Protein AF-A0A0S7YBV5-F1 (afdb_monomer_lite)

Secondary structure (DSSP, 8-state):
----------------------PPPPPHHHHHHHHHHHHHHHHHHHHHH--HHHHHHHHHHHHHHHTT--S-HHHHHHHHHHHHHHHTTSGGGHHHHHHHHHHHHHH-GGGHHHHHHHHHHHHHHHHHH--HHHHHHHHHHHHHHHHHHHHHHHHTT-HHHHHHHHHHHHHHHHHTT-TTHHHHHHHHHHHHHHHHHHHHHHHHHHHHHH-TT-HHHHHHHHHIIIIIS--HHHHHTT-TT---HHHHHHHHHHHT-TTSS-HHHHHHHHHHHHHHHHHS-GGGHHHHHHHHHHHHHHHHHH--S-SHHHHHHHHHHHHHHHHHHHHHHHHHTTS--------TTPEEESGGG--HHHHEEES-EEEETTEEEE-S--TTEEEE-SEEEESSEEEEEEEEEEE-SS-EEEEEEETTEEEEEEEEHHHHTEEEES-BTTB-TTSSTT-BS-----TT-EEEEEEEEEEETTEEEEEEEETTEEEEEEEEEGGG--PPTT---SSTT--EEEESS-EEEEEEEEEEESSSEEEESSPPP-

Foldseek 3Di:
DDDDDDDDDDDDDDDDDDPDDPDDADDLVVLVVVCCVVCVVLVVVCVVVVDLVSLLVQLQVLLVVLVVDDPHLSNLQVSLVSSLVSQLVDPVSLVSNLSSLVSNCVSPVVCVLVSLVSNLVSLVVQLVPDDDPSNLVSLVSNLVSLQVNLVVCVVVVVLQVSQVSLVVNLVSCLVVVHPCNVVSLVVQLLSVLVVLLVVLLVVLVVVCVVPVLPQVSLVSNLCSCCQSVVALLVSVVSCVNHDPPCNVPQSVVPNVPLPDDDLVNLLVNLVVLVVVLVVAALSRNLSSLVSSLSSLVVNCVPDPDPDPSNVVSVVSNVVSVVVNVVSVVVVVVPPDDRDDDDDAFDKDFQQLQFDCVPFWPDADWDQGSLTIKRAAQAALGKGWRQKFDAFKKKKKWKKAFQDDQAWKWKWAFAHQAIWIWTARHPRQCWTAIQQQQYHGGCGDPLTFPRRGDDHSYIKMKMWTWHDDPQKIWIWIDIRNRTRGTDIDGPVRHHDDPSNDGPDGRTMMIGDHRTIMGTNTIIMHHNDDDIDRNDPRDD

Sequence (538 aa):
MRRKARLVGVLSAILLGLAMPLRAAGTDDEAAEAFNALYAGDLKRVKATREAEDDIELATRLLAAARKVTGQPALVAVLCEQAADLAGAAAAGIPTAIGAMELLAATVPEKAAACAERVVAIRQMQFDGSQGDERAQAADALIGALLAAADAKVESGALLEAAVLLVRARNAARAVSSPREAELDARARTLTQQIAADLRIKELKALLEKDPQNAGAREGLVRVYLVDLDDPAEAAKHLEGVKDPALLKYVPAAAKGVEAPPELACLELGEWYHDLAAKAPFAARPAMYARAKAYLKRFLKLHRPKDLNRSRATLALEKIEQTAAKLAAATDAISPSRPATSGKGAWIDLLALVDPAKDKVEGTWQRLPGGLAVVQKLRRSRITIPVAPEGSYELQLRFVRTEGGDAISTVLPVGSTKVVLFLSTYAGKAHGLSDIRRAHAISNETTVEPGTIENGQDHSLEVRVELEDDQARIRVGLDARSIIDWKGEQSALAPIAGWDVPQAGCLSVGANGAIMTWQIMRLRMLSGEARLLRPAAR

Structure (mmCIF, N/CA/C/O backbone):
data_AF-A0A0S7YBV5-F1
#
_entry.id   AF-A0A0S7YBV5-F1
#
loop_
_atom_site.group_PDB
_atom_site.id
_atom_site.type_symbol
_atom_site.label_atom_id
_atom_site.label_alt_id
_atom_site.label_comp_id
_atom_site.label_asym_id
_atom_site.label_entity_id
_atom_site.label_seq_id
_atom_site.pdbx_PDB_ins_code
_atom_site.Cartn_x
_atom_site.Cartn_y
_atom_site.Cartn_z
_atom_site.occupancy
_atom_site.B_iso_or_equiv
_atom_site.auth_seq_id
_atom_site.auth_comp_id
_atom_site.auth_asym_id
_atom_site.auth_atom_id
_atom_site.pdbx_PDB_model_num
ATOM 1 N N . MET A 1 1 ? -53.748 -24.852 72.360 1.00 32.88 1 MET A N 1
ATOM 2 C CA . MET A 1 1 ? -52.534 -25.675 72.577 1.00 32.88 1 MET A CA 1
ATOM 3 C C . MET A 1 1 ? -51.951 -26.051 71.216 1.00 32.88 1 MET A C 1
ATOM 5 O O . MET A 1 1 ? -52.736 -26.468 70.387 1.00 32.88 1 MET A O 1
ATOM 9 N N . ARG A 1 2 ? -50.634 -25.822 71.011 1.00 33.28 2 ARG A N 1
ATOM 10 C CA . ARG A 1 2 ? -49.639 -26.502 70.121 1.00 33.28 2 ARG A CA 1
ATOM 11 C C . ARG A 1 2 ? -50.168 -27.173 68.823 1.00 33.28 2 ARG A C 1
ATOM 13 O O . ARG A 1 2 ? -51.052 -27.999 68.909 1.00 33.28 2 ARG A O 1
ATOM 20 N N . ARG A 1 3 ? -49.596 -27.042 67.617 1.00 30.80 3 ARG A N 1
ATOM 21 C CA . ARG A 1 3 ? -48.220 -26.765 67.153 1.00 30.80 3 ARG A CA 1
ATOM 22 C C . ARG A 1 3 ? -48.242 -26.586 65.613 1.00 30.80 3 ARG A C 1
ATOM 24 O O . ARG A 1 3 ? -49.147 -27.064 64.946 1.00 30.80 3 ARG A O 1
ATOM 31 N N . LYS A 1 4 ? -47.197 -25.935 65.091 1.00 37.00 4 LYS A N 1
ATOM 32 C CA . LYS A 1 4 ? -46.830 -25.729 63.674 1.00 37.00 4 LYS A CA 1
ATOM 33 C C . LYS A 1 4 ? -46.607 -27.038 62.889 1.00 37.00 4 LYS A C 1
ATOM 35 O O . LYS A 1 4 ? -46.038 -27.961 63.463 1.00 37.00 4 LYS A O 1
ATOM 40 N N . ALA A 1 5 ? -46.831 -27.009 61.568 1.00 34.06 5 ALA A N 1
ATOM 41 C CA . ALA A 1 5 ? -45.965 -27.651 60.563 1.00 34.06 5 ALA A CA 1
ATOM 42 C C . ALA A 1 5 ? -46.177 -27.034 59.161 1.00 34.06 5 ALA A C 1
ATOM 44 O O . ALA A 1 5 ? -47.307 -26.850 58.722 1.00 34.06 5 ALA A O 1
ATOM 45 N N . ARG A 1 6 ? -45.067 -26.695 58.488 1.00 35.94 6 ARG A N 1
ATOM 46 C CA . ARG A 1 6 ? -44.961 -26.321 57.065 1.00 35.94 6 ARG A CA 1
ATOM 47 C C . ARG A 1 6 ? -44.763 -27.592 56.226 1.00 35.94 6 ARG A C 1
ATOM 49 O O . ARG A 1 6 ? -44.013 -28.452 56.672 1.00 35.94 6 ARG A O 1
ATOM 56 N N . LEU A 1 7 ? -45.306 -27.628 55.008 1.00 28.77 7 LEU A N 1
ATOM 57 C CA . LEU A 1 7 ? -44.813 -28.381 53.835 1.00 28.77 7 LEU A CA 1
ATOM 58 C C . LEU A 1 7 ? -45.522 -27.763 52.606 1.00 28.77 7 LEU A C 1
ATOM 60 O O . LEU A 1 7 ? -46.745 -27.742 52.568 1.00 28.77 7 LEU A O 1
ATOM 64 N N . VAL A 1 8 ? -44.869 -26.938 51.780 1.00 30.92 8 VAL A N 1
ATOM 65 C CA . VAL A 1 8 ? -44.173 -27.306 50.526 1.00 30.92 8 VAL A CA 1
ATOM 66 C C . VAL A 1 8 ? -44.946 -28.353 49.716 1.00 30.92 8 VAL A C 1
ATOM 68 O O . VAL A 1 8 ? -44.908 -29.536 50.033 1.00 30.92 8 VAL A O 1
ATOM 71 N N . GLY A 1 9 ? -45.623 -27.890 48.661 1.00 27.23 9 GLY A N 1
ATOM 72 C CA . GLY A 1 9 ? -46.380 -28.705 47.712 1.00 27.23 9 GLY A CA 1
ATOM 73 C C . GLY A 1 9 ? -46.370 -28.065 46.323 1.00 27.23 9 GLY A C 1
ATOM 74 O O . GLY A 1 9 ? -47.163 -27.182 46.028 1.00 27.23 9 GLY A O 1
ATOM 75 N N . VAL A 1 10 ? -45.378 -28.494 45.546 1.00 29.23 10 VAL A N 1
ATOM 76 C CA . VAL A 1 10 ? -45.197 -28.497 44.085 1.00 29.23 10 VAL A CA 1
ATOM 77 C C . VAL A 1 10 ? -46.425 -28.096 43.247 1.00 29.23 10 VAL A C 1
ATOM 79 O O . VAL A 1 10 ? -47.432 -28.796 43.236 1.00 29.23 10 VAL A O 1
ATOM 82 N N . LEU A 1 11 ? -46.289 -27.029 42.451 1.00 27.34 11 LEU A N 1
ATOM 83 C CA . LEU A 1 11 ? -47.176 -26.713 41.326 1.00 27.34 11 LEU A CA 1
ATOM 84 C C . LEU A 1 11 ? -46.460 -27.104 40.026 1.00 27.34 11 LEU A C 1
ATOM 86 O O . LEU A 1 11 ? -45.727 -26.320 39.427 1.00 27.34 11 LEU A O 1
ATOM 90 N N . SER A 1 12 ? -46.641 -28.362 39.623 1.00 27.48 12 SER A N 1
ATOM 91 C CA . SER A 1 12 ? -46.328 -28.839 38.276 1.00 27.48 12 SER A CA 1
ATOM 92 C C . SER A 1 12 ? -47.456 -28.409 37.342 1.00 27.48 12 SER A C 1
ATOM 94 O O . SER A 1 12 ? -48.490 -29.068 37.274 1.00 27.48 12 SER A O 1
ATOM 96 N N . ALA A 1 13 ? -47.265 -27.305 36.623 1.00 30.75 13 ALA A N 1
ATOM 97 C CA . ALA A 1 13 ? -48.088 -26.975 35.467 1.00 30.75 13 ALA A CA 1
ATOM 98 C C . ALA A 1 13 ? -47.417 -27.552 34.214 1.00 30.75 13 ALA A C 1
ATOM 100 O O . ALA A 1 13 ? -46.438 -27.015 33.698 1.00 30.75 13 ALA A O 1
ATOM 101 N N . ILE A 1 14 ? -47.945 -28.689 33.767 1.00 33.97 14 ILE A N 1
ATOM 102 C CA . ILE A 1 14 ? -47.717 -29.258 32.441 1.00 33.97 14 ILE A CA 1
ATOM 103 C C . ILE A 1 14 ? -48.363 -28.299 31.435 1.00 33.97 14 ILE A C 1
ATOM 105 O O . ILE A 1 14 ? -49.586 -28.178 31.405 1.00 33.97 14 ILE A O 1
ATOM 109 N N . LEU A 1 15 ? -47.558 -27.628 30.611 1.00 30.53 15 LEU A N 1
ATOM 110 C CA . LEU A 1 15 ? -48.034 -26.982 29.390 1.00 30.53 15 LEU A CA 1
ATOM 111 C C . LEU A 1 15 ? -47.567 -27.813 28.199 1.00 30.53 15 LEU A C 1
ATOM 113 O O . LEU A 1 15 ? -46.376 -27.921 27.910 1.00 30.53 15 LEU A O 1
ATOM 117 N N . LEU A 1 16 ? -48.563 -28.451 27.582 1.00 29.92 16 LEU A N 1
ATOM 118 C CA . LEU A 1 16 ? -48.491 -29.191 26.334 1.00 29.92 16 LEU A CA 1
ATOM 119 C C . LEU A 1 16 ? -47.773 -28.392 25.244 1.00 29.92 16 LEU A C 1
ATOM 121 O O . LEU A 1 16 ? -47.949 -27.182 25.106 1.00 29.92 16 LEU A O 1
ATOM 125 N N . GLY A 1 17 ? -47.025 -29.135 24.431 1.00 36.34 17 GLY A N 1
ATOM 126 C CA . GLY A 1 17 ? -46.345 -28.639 23.254 1.00 36.34 17 GLY A CA 1
ATOM 127 C C . GLY A 1 17 ? -47.292 -27.997 22.244 1.00 36.34 17 GLY A C 1
ATOM 128 O O . GLY A 1 17 ? -48.260 -28.598 21.783 1.00 36.34 17 GLY A O 1
ATOM 129 N N . LEU A 1 18 ? -46.914 -26.791 21.844 1.00 31.23 18 LEU A N 1
ATOM 130 C CA . LEU A 1 18 ? -47.170 -26.249 20.524 1.00 31.23 18 LEU A CA 1
ATOM 131 C C . LEU A 1 18 ? -45.797 -26.043 19.898 1.00 31.23 18 LEU A C 1
ATOM 133 O O . LEU A 1 18 ? -44.972 -25.296 20.424 1.00 31.23 18 LEU A O 1
ATOM 137 N N . ALA A 1 19 ? -45.542 -26.764 18.809 1.00 33.50 19 ALA A N 1
ATOM 138 C CA . ALA A 1 19 ? -44.404 -26.523 17.943 1.00 33.50 19 ALA A CA 1
ATOM 139 C C . ALA A 1 19 ? -44.466 -25.060 17.480 1.00 33.50 19 ALA A C 1
ATOM 141 O O . ALA A 1 19 ? -45.283 -24.699 16.634 1.00 33.50 19 ALA A O 1
ATOM 142 N N . MET A 1 20 ? -43.646 -24.207 18.094 1.00 30.52 20 MET A N 1
ATOM 143 C CA . MET A 1 20 ? -43.433 -22.849 17.618 1.00 30.52 20 MET A CA 1
ATOM 144 C C . MET A 1 20 ? -42.644 -22.928 16.306 1.00 30.52 20 MET A C 1
ATOM 146 O O . MET A 1 20 ? -41.620 -23.616 16.263 1.00 30.52 20 MET A O 1
ATOM 150 N N . PRO A 1 21 ? -43.068 -22.222 15.245 1.00 34.88 21 PRO A N 1
ATOM 151 C CA . PRO A 1 21 ? -42.176 -21.967 14.128 1.00 34.88 21 PRO A CA 1
ATOM 152 C C . PRO A 1 21 ? -40.985 -21.160 14.661 1.00 34.88 21 PRO A C 1
ATOM 154 O O . PRO A 1 21 ? -41.153 -20.366 15.590 1.00 34.88 21 PRO A O 1
ATOM 157 N N . LEU A 1 22 ? -39.790 -21.379 14.099 1.00 34.44 22 LEU A N 1
ATOM 158 C CA . LEU A 1 22 ? -38.610 -20.539 14.325 1.00 34.44 22 LEU A CA 1
ATOM 159 C C . LEU A 1 22 ? -39.046 -19.066 14.304 1.00 34.44 22 LEU A C 1
ATOM 161 O O . LEU A 1 22 ? -39.429 -18.535 13.261 1.00 34.44 22 LEU A O 1
ATOM 165 N N . ARG A 1 23 ? -39.066 -18.439 15.481 1.00 37.91 23 ARG A N 1
ATOM 166 C CA . ARG A 1 23 ? -39.506 -17.060 15.655 1.00 37.91 23 ARG A CA 1
ATOM 167 C C . ARG A 1 23 ? -38.402 -16.169 15.098 1.00 37.91 23 ARG A C 1
ATOM 169 O O . ARG A 1 23 ? -37.247 -16.302 15.496 1.00 37.91 23 ARG A O 1
ATOM 176 N N . ALA A 1 24 ? -38.778 -15.333 14.135 1.00 40.16 24 ALA A N 1
ATOM 177 C CA . ALA A 1 24 ? -37.933 -14.320 13.528 1.00 40.16 24 ALA A CA 1
ATOM 178 C C . ALA A 1 24 ? -37.226 -13.480 14.602 1.00 40.16 24 ALA A C 1
ATOM 180 O O . ALA A 1 24 ? -37.785 -13.247 15.676 1.00 40.16 24 ALA A O 1
ATOM 181 N N . ALA A 1 25 ? -36.002 -13.045 14.297 1.00 48.31 25 ALA A N 1
ATOM 182 C CA . ALA A 1 25 ? -35.298 -12.026 15.062 1.00 48.31 25 ALA A CA 1
ATOM 183 C C . ALA A 1 25 ? -36.257 -10.854 15.342 1.00 48.31 25 ALA A C 1
ATOM 185 O O . ALA A 1 25 ? -36.870 -10.340 14.406 1.00 48.31 25 ALA A O 1
ATOM 186 N N . GLY A 1 26 ? -36.436 -10.494 16.617 1.00 55.88 26 GLY A N 1
ATOM 187 C CA . GLY A 1 26 ? -37.242 -9.331 16.997 1.00 55.88 26 GLY A CA 1
ATOM 188 C C . GLY A 1 26 ? -36.720 -8.077 16.298 1.00 55.88 26 GLY A C 1
ATOM 189 O O . GLY A 1 26 ? -35.518 -7.969 16.040 1.00 55.88 26 GLY A O 1
ATOM 190 N N . THR A 1 27 ? -37.623 -7.165 15.948 1.00 73.38 27 THR A N 1
ATOM 191 C CA . THR A 1 27 ? -37.259 -5.894 15.311 1.00 73.38 27 THR A CA 1
ATOM 192 C C . THR A 1 27 ? -36.448 -5.022 16.275 1.00 73.38 27 THR A C 1
ATOM 194 O O . THR A 1 27 ? -36.506 -5.206 17.495 1.00 73.38 27 THR A O 1
ATOM 197 N N . ASP A 1 28 ? -35.696 -4.054 15.745 1.00 77.25 28 ASP A N 1
ATOM 198 C CA . ASP A 1 28 ? -34.912 -3.117 16.566 1.00 77.25 28 ASP A CA 1
ATOM 199 C C . ASP A 1 28 ? -35.782 -2.378 17.605 1.00 77.25 28 ASP A C 1
ATOM 201 O O . ASP A 1 28 ? -35.337 -2.140 18.731 1.00 77.25 28 ASP A O 1
ATOM 205 N N . ASP A 1 29 ? -37.048 -2.106 17.271 1.00 81.50 29 ASP A N 1
ATOM 206 C CA . ASP A 1 29 ? -38.020 -1.480 18.173 1.00 81.50 29 ASP A CA 1
ATOM 207 C C . ASP A 1 29 ? -38.381 -2.380 19.369 1.00 81.50 29 ASP A C 1
ATOM 209 O O . ASP A 1 29 ? -38.362 -1.923 20.512 1.00 81.50 29 ASP A O 1
ATOM 213 N N . GLU A 1 30 ? -38.629 -3.678 19.150 1.00 88.81 30 GLU A N 1
ATOM 214 C CA . GLU A 1 30 ? -38.929 -4.627 20.236 1.00 88.81 30 GLU A CA 1
ATOM 215 C C . GLU A 1 30 ? -37.733 -4.789 21.190 1.00 88.81 30 GLU A C 1
ATOM 217 O O . GLU A 1 30 ? -37.897 -4.886 22.411 1.00 88.81 30 GLU A O 1
ATOM 222 N N . ALA A 1 31 ? -36.512 -4.789 20.646 1.00 89.75 31 ALA A N 1
ATOM 223 C CA . ALA A 1 31 ? -35.288 -4.842 21.437 1.00 89.75 31 ALA A CA 1
ATOM 224 C C . ALA A 1 31 ? -35.105 -3.581 22.298 1.00 89.75 31 ALA A C 1
ATOM 226 O O . ALA A 1 31 ? -34.755 -3.685 23.479 1.00 89.75 31 ALA A O 1
ATOM 227 N N . ALA A 1 32 ? -35.375 -2.400 21.736 1.00 89.62 32 ALA A N 1
ATOM 228 C CA . ALA A 1 32 ? -35.317 -1.134 22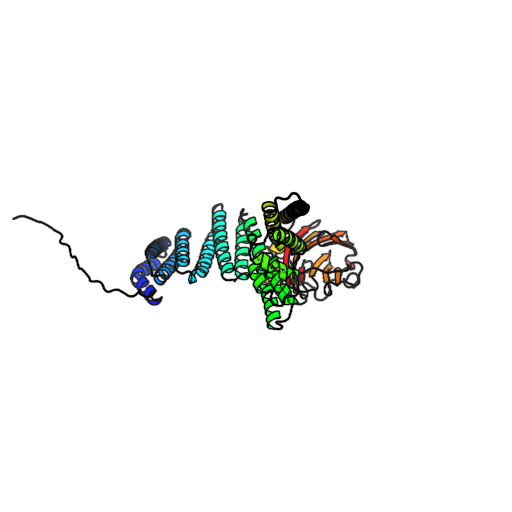.458 1.00 89.62 32 ALA A CA 1
ATOM 229 C C . ALA A 1 32 ? -36.386 -1.047 23.561 1.00 89.62 32 ALA A C 1
ATOM 231 O O . ALA A 1 32 ? -36.095 -0.596 24.672 1.00 89.62 32 ALA A O 1
ATOM 232 N N . GLU A 1 33 ? -37.609 -1.513 23.300 1.00 91.50 33 GLU A N 1
ATOM 233 C CA . GLU A 1 33 ? -38.673 -1.590 24.305 1.00 91.50 33 GLU A CA 1
ATOM 234 C C . GLU A 1 33 ? -38.306 -2.536 25.453 1.00 91.50 33 GLU A C 1
ATOM 236 O O . GLU A 1 33 ? -38.406 -2.152 26.623 1.00 91.50 33 GLU A O 1
ATOM 241 N N . ALA A 1 34 ? -37.815 -3.739 25.139 1.00 91.69 34 ALA A N 1
ATOM 242 C CA . ALA A 1 34 ? -37.375 -4.710 26.139 1.00 91.69 34 ALA A CA 1
ATOM 243 C C . ALA A 1 34 ? -36.225 -4.163 26.998 1.00 91.69 34 ALA A C 1
ATOM 245 O O . ALA A 1 34 ? -36.235 -4.299 28.225 1.00 91.69 34 ALA A O 1
ATOM 246 N N . PHE A 1 35 ? -35.255 -3.495 26.370 1.00 94.62 35 PHE A N 1
ATOM 247 C CA . PHE A 1 35 ? -34.173 -2.819 27.073 1.00 94.62 35 PHE A CA 1
ATOM 248 C C . PHE A 1 35 ? -34.703 -1.733 28.024 1.00 94.62 35 PHE A C 1
ATOM 250 O O . PHE A 1 35 ? -34.360 -1.719 29.209 1.00 94.62 35 PHE A O 1
ATOM 257 N N . ASN A 1 36 ? -35.575 -0.849 27.534 1.00 92.00 36 ASN A N 1
ATOM 258 C CA . ASN A 1 36 ? -36.130 0.248 28.325 1.00 92.00 36 ASN A CA 1
ATOM 259 C C . ASN A 1 36 ? -36.968 -0.257 29.505 1.00 92.00 36 ASN A C 1
ATOM 261 O O . ASN A 1 36 ? -36.852 0.280 30.607 1.00 92.00 36 ASN A O 1
ATOM 265 N N . ALA A 1 37 ? -37.760 -1.313 29.311 1.00 92.69 37 ALA A N 1
ATOM 266 C CA . ALA A 1 37 ? -38.552 -1.920 30.376 1.00 92.69 37 ALA A CA 1
ATOM 267 C C . ALA A 1 37 ? -37.684 -2.437 31.538 1.00 92.69 37 ALA A C 1
ATOM 269 O O . ALA A 1 37 ? -38.104 -2.374 32.693 1.00 92.69 37 ALA A O 1
ATOM 270 N N . LEU A 1 38 ? -36.471 -2.918 31.246 1.00 93.06 38 LEU A N 1
ATOM 271 C CA . LEU A 1 38 ? -35.561 -3.490 32.240 1.00 93.06 38 LEU A CA 1
ATOM 272 C C . LEU A 1 38 ? -34.610 -2.460 32.867 1.00 93.06 38 LEU A C 1
ATOM 274 O O . LEU A 1 38 ? -34.317 -2.559 34.056 1.00 93.06 38 LEU A O 1
ATOM 278 N N . TYR A 1 39 ? -34.129 -1.479 32.094 1.00 95.12 39 TYR A N 1
ATOM 279 C CA . TYR A 1 39 ? -32.990 -0.640 32.492 1.00 95.12 39 TYR A CA 1
ATOM 280 C C . TYR A 1 39 ? -33.260 0.871 32.512 1.00 95.12 39 TYR A C 1
ATOM 282 O O . TYR A 1 39 ? -32.393 1.627 32.954 1.00 95.12 39 TYR A O 1
ATOM 290 N N . ALA A 1 40 ? -34.441 1.361 32.109 1.00 91.88 40 ALA A N 1
ATOM 291 C CA . ALA A 1 40 ? -34.703 2.808 32.091 1.00 91.88 40 ALA A CA 1
ATOM 292 C C . ALA A 1 40 ? -34.598 3.466 33.481 1.00 91.88 40 ALA A C 1
ATOM 294 O O . ALA A 1 40 ? -34.177 4.620 33.589 1.00 91.88 40 ALA A O 1
ATOM 295 N N . GLY A 1 41 ? -34.968 2.747 34.548 1.00 91.75 41 GLY A N 1
ATOM 296 C CA . GLY A 1 41 ? -34.810 3.217 35.928 1.00 91.75 41 GLY A CA 1
ATOM 297 C C . GLY A 1 41 ? -33.341 3.356 36.332 1.00 91.75 41 GLY A C 1
ATOM 298 O O . GLY A 1 41 ? -32.938 4.404 36.838 1.00 91.75 41 GLY A O 1
ATOM 299 N N . ASP A 1 42 ? -32.534 2.337 36.027 1.00 91.88 42 ASP A N 1
ATOM 300 C CA . ASP A 1 42 ? -31.093 2.333 36.289 1.00 91.88 42 ASP A CA 1
ATOM 301 C C . ASP A 1 42 ? -30.389 3.463 35.519 1.00 91.88 42 ASP A C 1
ATOM 303 O O . ASP A 1 42 ? -29.622 4.220 36.110 1.00 91.88 42 ASP A O 1
ATOM 307 N N . LEU A 1 43 ? -30.721 3.667 34.238 1.00 91.56 43 LEU A N 1
ATOM 308 C CA . LEU A 1 43 ? -30.165 4.758 33.428 1.00 91.56 43 LEU A CA 1
ATOM 309 C C . LEU A 1 43 ? -30.500 6.149 33.975 1.00 91.56 43 LEU A C 1
ATOM 311 O O . LEU A 1 43 ? -29.659 7.046 33.937 1.00 91.56 43 LEU A O 1
ATOM 315 N N . LYS A 1 44 ? -31.724 6.352 34.475 1.00 92.12 44 LYS A N 1
ATOM 316 C CA . LYS A 1 44 ? -32.113 7.623 35.106 1.00 92.12 44 LYS A CA 1
ATOM 317 C C . LYS A 1 44 ? -31.330 7.875 36.390 1.00 92.12 44 LYS A C 1
ATOM 319 O O . LYS A 1 44 ? -30.924 9.010 36.620 1.00 92.12 44 LYS A O 1
ATOM 324 N N . ARG A 1 45 ? -31.118 6.833 37.201 1.00 91.88 45 ARG A N 1
ATOM 325 C CA . ARG A 1 45 ? -30.351 6.913 38.450 1.00 91.88 45 ARG A CA 1
ATOM 326 C C . ARG A 1 45 ? -28.910 7.332 38.178 1.00 91.88 45 ARG A C 1
ATOM 328 O O . ARG A 1 45 ? -28.465 8.327 38.732 1.00 91.88 45 ARG A O 1
ATOM 335 N N . VAL A 1 46 ? -28.231 6.627 37.279 1.00 91.88 46 VAL A N 1
ATOM 336 C CA . VAL A 1 46 ? -26.822 6.887 36.960 1.00 91.88 46 VAL A CA 1
ATOM 337 C C . VAL A 1 46 ? -26.629 8.278 36.331 1.00 91.88 46 VAL A C 1
ATOM 339 O O . VAL A 1 46 ? -25.761 9.044 36.740 1.00 91.88 46 VAL A O 1
ATOM 342 N N . LYS A 1 47 ? -27.522 8.698 35.420 1.00 86.56 47 LYS A N 1
ATOM 343 C CA . LYS A 1 47 ? -27.493 10.070 34.870 1.00 86.56 47 LYS A CA 1
ATOM 344 C C . LYS A 1 47 ? -27.653 11.162 35.936 1.00 86.56 47 LYS A C 1
ATOM 346 O O . LYS A 1 47 ? -27.234 12.296 35.699 1.00 86.56 47 LYS A O 1
ATOM 351 N N . ALA A 1 48 ? -28.289 10.855 37.067 1.00 87.25 48 ALA A N 1
ATOM 352 C CA . ALA A 1 48 ? -28.506 11.810 38.148 1.00 87.25 48 ALA A CA 1
ATOM 353 C C . ALA A 1 48 ? -27.285 11.964 39.069 1.00 87.25 48 ALA A C 1
ATOM 355 O O . ALA A 1 48 ? -27.097 13.051 39.612 1.00 87.25 48 ALA A O 1
ATOM 356 N N . THR A 1 49 ? -26.460 10.926 39.237 1.00 81.88 49 THR A N 1
ATOM 357 C CA . THR A 1 49 ? -25.306 10.949 40.152 1.00 81.88 49 THR A CA 1
ATOM 358 C C . THR A 1 49 ? -24.065 11.588 39.526 1.00 81.88 49 THR A C 1
ATOM 360 O O . THR A 1 49 ? -23.298 12.226 40.239 1.00 81.88 49 THR A O 1
ATOM 363 N N . ARG A 1 50 ? -23.903 11.528 38.192 1.00 76.88 50 ARG A N 1
ATOM 364 C CA . ARG A 1 50 ? -22.707 12.013 37.455 1.00 76.88 50 ARG A CA 1
ATOM 365 C C . ARG A 1 50 ? -21.383 11.399 37.949 1.00 76.88 50 ARG A C 1
ATOM 367 O O . ARG A 1 50 ? -20.316 11.948 37.669 1.00 76.88 50 ARG A O 1
ATOM 374 N N . GLU A 1 51 ? -21.440 10.283 38.670 1.00 86.94 51 GLU A N 1
ATOM 375 C CA . GLU A 1 51 ? -20.269 9.568 39.170 1.00 86.94 51 GLU A CA 1
ATOM 376 C C . GLU A 1 51 ? -19.855 8.484 38.172 1.00 86.94 51 GLU A C 1
ATOM 378 O O . GLU A 1 51 ? -20.653 7.626 37.800 1.00 86.94 51 GLU A O 1
ATOM 383 N N . ALA A 1 52 ? -18.584 8.491 37.763 1.00 88.31 52 ALA A N 1
ATOM 384 C CA . ALA A 1 52 ? -18.073 7.523 36.792 1.00 88.31 52 ALA A CA 1
ATOM 385 C C . ALA A 1 52 ? -18.148 6.068 37.298 1.00 88.31 52 ALA A C 1
ATOM 387 O O . ALA A 1 52 ? -18.220 5.143 36.494 1.00 88.31 52 ALA A O 1
ATOM 388 N N . GLU A 1 53 ? -18.131 5.846 38.617 1.00 91.69 53 GLU A N 1
ATOM 389 C CA . GLU A 1 53 ? -18.255 4.506 39.207 1.00 91.69 53 GLU A CA 1
ATOM 390 C C . GLU A 1 53 ? -19.639 3.893 38.947 1.00 91.69 53 GLU A C 1
ATOM 392 O O . GLU A 1 53 ? -19.722 2.731 38.544 1.00 91.69 53 GLU A O 1
ATOM 397 N N . ASP A 1 54 ? -20.705 4.688 39.070 1.00 92.00 54 ASP A N 1
ATOM 398 C CA . ASP A 1 54 ? -22.081 4.265 38.789 1.00 92.00 54 ASP A CA 1
ATOM 399 C C . ASP A 1 54 ? -22.281 3.912 37.303 1.00 92.00 54 ASP A C 1
ATOM 401 O O . ASP A 1 54 ? -22.934 2.913 36.972 1.00 92.00 54 ASP A O 1
ATOM 405 N N . ASP A 1 55 ? -21.690 4.710 36.403 1.00 92.94 55 ASP A N 1
ATOM 406 C CA . ASP A 1 55 ? -21.674 4.451 34.957 1.00 92.94 55 ASP A CA 1
ATOM 407 C C . ASP A 1 55 ? -21.006 3.103 34.648 1.00 92.94 55 ASP A C 1
ATOM 409 O O . ASP A 1 55 ? -21.558 2.269 33.919 1.00 92.94 55 ASP A O 1
ATOM 413 N N . ILE A 1 56 ? -19.832 2.857 35.239 1.00 94.50 56 ILE A N 1
ATOM 414 C CA . ILE A 1 56 ? -19.054 1.629 35.035 1.00 94.50 56 ILE A CA 1
ATOM 415 C C . ILE A 1 56 ? -19.774 0.408 35.624 1.00 94.50 56 ILE A C 1
ATOM 417 O O . ILE A 1 56 ? -19.784 -0.657 34.991 1.00 94.50 56 ILE A O 1
ATOM 421 N N . GLU A 1 57 ? -20.391 0.527 36.803 1.00 95.38 57 GLU A N 1
ATOM 422 C CA . GLU A 1 57 ? -21.140 -0.569 37.428 1.00 95.38 57 GLU A CA 1
ATOM 423 C C . GLU A 1 57 ? -22.317 -0.994 36.539 1.00 95.38 57 GLU A C 1
ATOM 425 O O . GLU A 1 57 ? -22.480 -2.184 36.227 1.00 95.38 57 GLU A O 1
ATOM 430 N N . LEU A 1 58 ? -23.111 -0.024 36.070 1.00 95.81 58 LEU A N 1
ATOM 431 C CA . LEU A 1 58 ? -24.237 -0.303 35.186 1.00 95.81 58 LEU A CA 1
ATOM 432 C C . LEU A 1 58 ? -23.759 -0.892 33.856 1.00 95.81 58 LEU A C 1
ATOM 434 O O . LEU A 1 58 ? -24.278 -1.927 33.436 1.00 95.81 58 LEU A O 1
ATOM 438 N N . ALA A 1 59 ? -22.739 -0.310 33.225 1.00 96.75 59 ALA A N 1
ATOM 439 C CA . ALA A 1 59 ? -22.167 -0.838 31.988 1.00 96.75 59 ALA A CA 1
ATOM 440 C C . ALA A 1 59 ? -21.702 -2.297 32.128 1.00 96.75 59 ALA A C 1
ATOM 442 O O . ALA A 1 59 ? -21.956 -3.129 31.254 1.00 96.75 59 ALA A O 1
ATOM 443 N N . THR A 1 60 ? -21.069 -2.637 33.253 1.00 97.50 60 THR A N 1
ATOM 444 C CA . THR A 1 60 ? -20.595 -3.998 33.536 1.00 97.50 60 THR A CA 1
ATOM 445 C C . THR A 1 60 ? -21.765 -4.974 33.666 1.00 97.50 60 THR A C 1
ATOM 447 O O . THR A 1 60 ? -21.720 -6.083 33.122 1.00 97.50 60 THR A O 1
ATOM 450 N N . ARG A 1 61 ? -22.855 -4.555 34.324 1.00 97.44 61 ARG A N 1
ATOM 451 C CA . ARG A 1 61 ? -24.102 -5.333 34.400 1.00 97.44 61 ARG A CA 1
ATOM 452 C C . ARG A 1 61 ? -24.746 -5.523 33.026 1.00 97.44 61 ARG A C 1
ATOM 454 O O . ARG A 1 61 ? -25.192 -6.633 32.734 1.00 97.44 61 ARG A O 1
ATOM 461 N N . LEU A 1 62 ? -24.775 -4.484 32.189 1.00 97.50 62 LEU A N 1
ATOM 462 C CA . LEU A 1 62 ? -25.314 -4.551 30.827 1.00 97.50 62 LEU A CA 1
ATOM 463 C C . LEU A 1 62 ? -24.521 -5.530 29.955 1.00 97.50 62 LEU A C 1
ATOM 465 O O . LEU A 1 62 ? -25.114 -6.409 29.333 1.00 97.50 62 LEU A O 1
ATOM 469 N N . LEU A 1 63 ? -23.187 -5.464 29.981 1.00 97.69 63 LEU A N 1
ATOM 470 C CA . LEU A 1 63 ? -22.333 -6.409 29.257 1.00 97.69 63 LEU A CA 1
ATOM 471 C C . LEU A 1 63 ? -22.530 -7.855 29.745 1.00 97.69 63 LEU A C 1
ATOM 473 O O . LEU A 1 63 ? -22.628 -8.788 28.945 1.00 97.69 63 LEU A O 1
ATOM 477 N N . ALA A 1 64 ? -22.621 -8.063 31.060 1.00 97.19 64 ALA A N 1
ATOM 478 C CA . ALA A 1 64 ? -22.879 -9.384 31.626 1.00 97.19 64 ALA A CA 1
ATOM 479 C C . ALA A 1 64 ? -24.262 -9.934 31.234 1.00 97.19 64 ALA A C 1
ATOM 481 O O . ALA A 1 64 ? -24.405 -11.146 31.057 1.00 97.19 64 ALA A O 1
ATOM 482 N N . ALA A 1 65 ? -25.270 -9.068 31.094 1.00 96.50 65 ALA A N 1
ATOM 483 C CA . ALA A 1 65 ? -26.584 -9.438 30.581 1.00 96.50 65 ALA A CA 1
ATOM 484 C C . ALA A 1 65 ? -26.516 -9.796 29.090 1.00 96.50 65 ALA A C 1
ATOM 486 O O . ALA A 1 65 ? -26.991 -10.865 28.715 1.00 96.50 65 ALA A O 1
ATOM 487 N N . ALA A 1 66 ? -25.844 -8.978 28.272 1.00 96.44 66 ALA A N 1
ATOM 488 C CA . ALA A 1 66 ? -25.672 -9.214 26.838 1.00 96.44 66 ALA A CA 1
ATOM 489 C C . ALA A 1 66 ? -25.056 -10.592 26.548 1.00 96.44 66 ALA A C 1
ATOM 491 O O . ALA A 1 66 ? -25.565 -11.330 25.712 1.00 96.44 66 ALA A O 1
ATOM 492 N N . ARG A 1 67 ? -24.035 -11.003 27.315 1.00 96.94 67 ARG A N 1
ATOM 493 C CA . ARG A 1 67 ? -23.400 -12.334 27.189 1.00 96.94 67 ARG A CA 1
ATOM 494 C C . ARG A 1 67 ? -24.339 -13.515 27.458 1.00 96.94 67 ARG A C 1
ATOM 496 O O . ARG A 1 67 ? -24.025 -14.634 27.066 1.00 96.94 67 ARG A O 1
ATOM 503 N N . LYS A 1 68 ? -25.448 -13.299 28.172 1.00 95.94 68 LYS A N 1
ATOM 504 C CA . LYS A 1 68 ? -26.439 -14.338 28.503 1.00 95.94 68 LYS A CA 1
ATOM 505 C C . LYS A 1 68 ? -27.594 -14.392 27.505 1.00 95.94 68 LYS A C 1
ATOM 507 O O . LYS A 1 68 ? -28.344 -15.367 27.510 1.00 95.94 68 LYS A O 1
ATOM 512 N N . VAL A 1 69 ? -27.763 -13.359 26.682 1.00 93.50 69 VAL A N 1
ATOM 513 C CA . VAL A 1 69 ? -28.804 -13.318 25.655 1.00 93.50 69 VAL A CA 1
ATOM 514 C C . VAL A 1 69 ? -28.420 -14.281 24.531 1.00 93.50 69 VAL A C 1
ATOM 516 O O . VAL A 1 69 ? -27.309 -14.243 24.014 1.00 93.50 69 VAL A O 1
ATOM 519 N N . THR A 1 70 ? -29.346 -15.159 24.145 1.00 89.25 70 THR A N 1
ATOM 520 C CA . THR A 1 70 ? -29.151 -16.131 23.060 1.00 89.25 70 THR A CA 1
ATOM 521 C C . THR A 1 70 ? -30.231 -15.944 22.001 1.00 89.25 70 THR A C 1
ATOM 523 O O . THR A 1 70 ? -31.394 -15.715 22.324 1.00 89.25 70 THR A O 1
ATOM 526 N N . GLY A 1 71 ? -29.845 -15.993 20.723 1.00 88.44 71 GLY A N 1
ATOM 527 C CA . GLY A 1 71 ? -30.781 -15.895 19.595 1.00 88.44 71 GLY A CA 1
A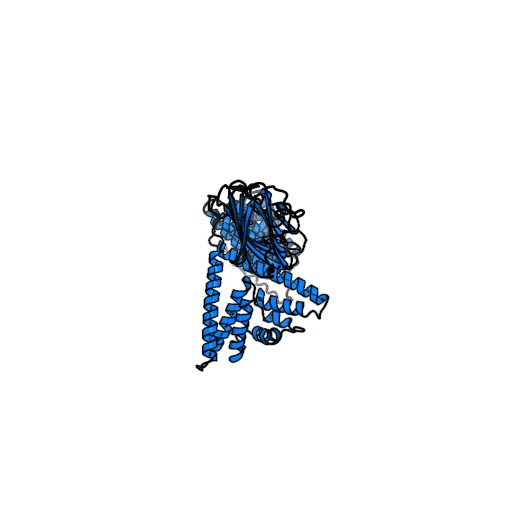TOM 528 C C . GLY A 1 71 ? -31.462 -14.532 19.397 1.00 88.44 71 GLY A C 1
ATOM 529 O O . GLY A 1 71 ? -32.389 -14.450 18.598 1.00 88.44 71 GLY A O 1
ATOM 530 N N . GLN A 1 72 ? -31.034 -13.470 20.093 1.00 93.12 72 GLN A N 1
ATOM 531 C CA . GLN A 1 72 ? -31.613 -12.120 19.978 1.00 93.12 72 GLN A CA 1
ATOM 532 C C . GLN A 1 72 ? -30.524 -11.064 19.697 1.00 93.12 72 GLN A C 1
ATOM 534 O O . GLN A 1 72 ? -30.141 -10.314 20.599 1.00 93.12 72 GLN A O 1
ATOM 539 N N . PRO A 1 73 ? -29.997 -10.999 18.458 1.00 93.44 73 PRO A N 1
ATOM 540 C CA . PRO A 1 73 ? -28.900 -10.095 18.098 1.00 93.44 73 PRO A CA 1
ATOM 541 C C . PRO A 1 73 ? -29.237 -8.607 18.288 1.00 93.44 73 PRO A C 1
ATOM 543 O O . PRO A 1 73 ? -28.381 -7.852 18.742 1.00 93.44 73 PRO A O 1
ATOM 546 N N . ALA A 1 74 ? -30.483 -8.191 18.026 1.00 93.44 74 ALA A N 1
ATOM 547 C CA . ALA A 1 74 ? -30.925 -6.807 18.219 1.00 93.44 74 ALA A CA 1
ATOM 548 C C . ALA A 1 74 ? -30.853 -6.367 19.697 1.00 93.44 74 ALA A C 1
ATOM 550 O O . ALA A 1 74 ? -30.345 -5.291 20.006 1.00 93.44 74 ALA A O 1
ATOM 551 N N . LEU A 1 75 ? -31.262 -7.230 20.638 1.00 93.75 75 LEU A N 1
ATOM 552 C CA . LEU A 1 75 ? -31.162 -6.937 22.074 1.00 93.75 75 LEU A CA 1
ATOM 553 C C . LEU A 1 75 ? -29.704 -6.898 22.553 1.00 93.75 75 LEU A C 1
ATOM 555 O O . LEU A 1 75 ? -29.343 -6.026 23.344 1.00 93.75 75 LEU A O 1
ATOM 559 N N . VAL A 1 76 ? -28.853 -7.806 22.055 1.00 95.75 76 VAL A N 1
ATOM 560 C CA . VAL A 1 76 ? -27.404 -7.755 22.323 1.00 95.75 76 VAL A CA 1
ATOM 561 C C . VAL A 1 76 ? -26.817 -6.433 21.833 1.00 95.75 76 VAL A C 1
ATOM 563 O O . VAL A 1 76 ? -26.029 -5.825 22.554 1.00 95.75 76 VAL A O 1
ATOM 566 N N . ALA A 1 77 ? -27.235 -5.953 20.658 1.00 94.88 77 ALA A N 1
ATOM 567 C CA . ALA A 1 77 ? -26.770 -4.682 20.117 1.00 94.88 77 ALA A CA 1
ATOM 568 C C . ALA A 1 77 ? -27.090 -3.497 21.028 1.00 94.88 77 ALA A C 1
ATOM 570 O O . ALA A 1 77 ? -26.168 -2.776 21.406 1.00 94.88 77 ALA A O 1
ATOM 571 N N . VAL A 1 78 ? -28.348 -3.350 21.451 1.00 95.88 78 VAL A N 1
ATOM 572 C CA . VAL A 1 78 ? -28.759 -2.253 22.344 1.00 95.88 78 VAL A CA 1
ATOM 573 C C . VAL A 1 78 ? -28.001 -2.305 23.677 1.00 95.88 78 VAL A C 1
ATOM 575 O O . VAL A 1 78 ? -27.493 -1.286 24.145 1.00 95.88 78 VAL A O 1
ATOM 578 N N . LEU A 1 79 ? -27.866 -3.495 24.278 1.00 96.81 79 LEU A N 1
ATOM 579 C CA . LEU A 1 79 ? -27.137 -3.668 25.539 1.00 96.81 79 LEU A CA 1
ATOM 580 C C . LEU A 1 79 ? -25.653 -3.293 25.408 1.00 96.81 79 LEU A C 1
ATOM 582 O O . LEU A 1 79 ? -25.111 -2.619 26.285 1.00 96.81 79 LEU A O 1
ATOM 586 N N . CYS A 1 80 ? -24.996 -3.728 24.330 1.00 97.19 80 CYS A N 1
ATOM 587 C CA . CYS A 1 80 ? -23.580 -3.461 24.100 1.00 97.19 80 CYS A CA 1
ATOM 588 C C . CYS A 1 80 ? -23.294 -1.995 23.760 1.00 97.19 80 CYS A C 1
ATOM 590 O O . CYS A 1 80 ? -22.319 -1.440 24.266 1.00 97.19 80 CYS A O 1
ATOM 592 N N . GLU A 1 81 ? -24.124 -1.362 22.927 1.00 95.44 81 GLU A N 1
ATOM 593 C CA . GLU A 1 81 ? -23.995 0.063 22.599 1.00 95.44 81 GLU A CA 1
ATOM 594 C C . GLU A 1 81 ? -24.106 0.910 23.864 1.00 95.44 81 GLU A C 1
ATOM 596 O O . GLU A 1 81 ? -23.196 1.683 24.167 1.00 95.44 81 GLU A O 1
ATOM 601 N N . GLN A 1 82 ? -25.133 0.653 24.677 1.00 96.06 82 GLN A N 1
ATOM 602 C CA . GLN A 1 82 ? -25.333 1.394 25.913 1.00 96.06 82 GLN A CA 1
ATOM 603 C C . GLN A 1 82 ? -24.225 1.140 26.947 1.00 96.06 82 GLN A C 1
ATOM 605 O O . GLN A 1 82 ? -23.802 2.069 27.636 1.00 96.06 82 GLN A O 1
ATOM 610 N N . ALA A 1 83 ? -23.728 -0.096 27.061 1.00 96.50 83 ALA A N 1
ATOM 611 C CA . ALA A 1 83 ? -22.597 -0.404 27.936 1.00 96.50 83 ALA A CA 1
ATOM 612 C C . ALA A 1 83 ? -21.330 0.364 27.520 1.00 96.50 83 ALA A C 1
ATOM 614 O O . ALA A 1 83 ? -20.612 0.883 28.375 1.00 96.50 83 ALA A O 1
ATOM 615 N N . ALA A 1 84 ? -21.063 0.469 26.216 1.00 94.81 84 ALA A N 1
ATOM 616 C CA . ALA A 1 84 ? -19.920 1.219 25.711 1.00 94.81 84 ALA A CA 1
ATOM 617 C C . ALA A 1 84 ? -20.076 2.737 25.874 1.00 94.81 84 ALA A C 1
ATOM 619 O O . ALA A 1 84 ? -19.083 3.399 26.171 1.00 94.81 84 ALA A O 1
ATOM 620 N N . ASP A 1 85 ? -21.286 3.286 25.716 1.00 92.94 85 ASP A N 1
ATOM 621 C CA . ASP A 1 85 ? -21.571 4.708 25.966 1.00 92.94 85 ASP A CA 1
ATOM 622 C C . ASP A 1 85 ? -21.314 5.108 27.421 1.00 92.94 85 ASP A C 1
ATOM 624 O O . ASP A 1 85 ? -20.677 6.129 27.672 1.00 92.94 85 ASP A O 1
ATOM 628 N N . LEU A 1 86 ? -21.765 4.289 28.374 1.00 93.19 86 LEU A N 1
ATOM 629 C CA . LEU A 1 86 ? -21.580 4.554 29.802 1.00 93.19 86 LEU A CA 1
ATOM 630 C C . LEU A 1 86 ? -20.107 4.426 30.221 1.00 93.19 86 LEU A C 1
ATOM 632 O O . LEU A 1 86 ? -19.573 5.288 30.911 1.00 93.19 86 LEU A O 1
ATOM 636 N N . ALA A 1 87 ? -19.419 3.365 29.791 1.00 93.25 87 ALA A N 1
ATOM 637 C CA . ALA A 1 87 ? -18.077 3.065 30.292 1.00 93.25 87 ALA A CA 1
ATOM 638 C C . ALA A 1 87 ? -16.934 3.752 29.520 1.00 93.25 87 ALA A C 1
ATOM 640 O O . ALA A 1 87 ? -15.827 3.873 30.045 1.00 93.25 87 ALA A O 1
ATOM 641 N N . GLY A 1 88 ? -17.162 4.189 28.277 1.00 85.94 88 GLY A N 1
ATOM 642 C CA . GLY A 1 88 ? -16.097 4.630 27.368 1.00 85.94 88 GLY A CA 1
ATOM 643 C C . GLY A 1 88 ? -15.393 5.938 27.750 1.00 85.94 88 GLY A C 1
ATOM 644 O O . GLY A 1 88 ? -14.296 6.191 27.254 1.00 85.94 88 GLY A O 1
ATOM 645 N N . ALA A 1 89 ? -15.993 6.757 28.619 1.00 84.81 89 ALA A N 1
ATOM 646 C CA . ALA A 1 89 ? -15.452 8.059 29.017 1.00 84.81 89 ALA A CA 1
ATOM 647 C C . ALA A 1 89 ? -14.420 7.986 30.160 1.00 84.81 89 ALA A C 1
ATOM 649 O O . ALA A 1 89 ? -13.607 8.897 30.313 1.00 84.81 89 ALA A O 1
ATOM 650 N N . ALA A 1 90 ? -14.439 6.918 30.963 1.00 87.00 90 ALA A N 1
ATOM 651 C CA . ALA A 1 90 ? -13.585 6.768 32.137 1.00 87.00 90 ALA A CA 1
ATOM 652 C C . ALA A 1 90 ? -12.512 5.698 31.909 1.00 87.00 90 ALA A C 1
ATOM 654 O O . ALA A 1 90 ? -12.806 4.608 31.423 1.00 87.00 90 ALA A O 1
ATOM 655 N N . ALA A 1 91 ? -11.271 5.965 32.333 1.00 85.62 91 ALA A N 1
ATOM 656 C CA . ALA A 1 91 ? -10.150 5.040 32.138 1.00 85.62 91 ALA A CA 1
ATOM 657 C C . ALA A 1 91 ? -10.425 3.631 32.705 1.00 85.62 91 ALA A C 1
ATOM 659 O O . ALA A 1 91 ? -10.130 2.631 32.051 1.00 85.62 91 ALA A O 1
ATOM 660 N N . ALA A 1 92 ? -11.062 3.551 33.879 1.00 89.38 92 ALA A N 1
ATOM 661 C CA . ALA A 1 92 ? -11.451 2.288 34.510 1.00 89.38 92 ALA A CA 1
ATOM 662 C C . ALA A 1 92 ? -12.576 1.540 33.760 1.00 89.38 92 ALA A C 1
ATOM 664 O O . ALA A 1 92 ? -12.694 0.324 33.893 1.00 89.38 92 ALA A O 1
ATOM 665 N N . GLY A 1 93 ? -13.377 2.239 32.948 1.00 92.12 93 GLY A N 1
ATOM 666 C CA . GLY A 1 93 ? -14.466 1.665 32.152 1.00 92.12 93 GLY A CA 1
ATOM 667 C C . GLY A 1 93 ? -14.043 1.143 30.775 1.00 92.12 93 GLY A C 1
ATOM 668 O O . GLY A 1 93 ? -14.777 0.366 30.159 1.00 92.12 93 GLY A O 1
ATOM 669 N N . ILE A 1 94 ? -12.842 1.491 30.301 1.00 92.19 94 ILE A N 1
ATOM 670 C CA . ILE A 1 94 ? -12.335 1.099 28.974 1.00 92.19 94 ILE A CA 1
ATOM 671 C C . ILE A 1 94 ? -12.443 -0.416 28.705 1.00 92.19 94 ILE A C 1
ATOM 673 O O . ILE A 1 94 ? -12.936 -0.776 27.633 1.00 92.19 94 ILE A O 1
ATOM 677 N N . PRO A 1 95 ? -12.044 -1.328 29.621 1.00 93.81 95 PRO A N 1
ATOM 678 C CA . PRO A 1 95 ? -12.168 -2.767 29.378 1.00 93.81 95 PRO A CA 1
ATOM 679 C C . PRO A 1 95 ? -13.616 -3.216 29.141 1.00 93.81 95 PRO A C 1
ATOM 681 O O . PRO A 1 95 ? -13.867 -4.051 28.273 1.00 93.81 95 PRO A O 1
ATOM 684 N N . THR A 1 96 ? -14.573 -2.636 29.871 1.00 96.31 96 THR A N 1
ATOM 685 C CA . THR A 1 96 ? -16.004 -2.930 29.718 1.00 96.31 96 THR A CA 1
ATOM 686 C C . THR A 1 96 ? -16.531 -2.410 28.385 1.00 96.31 96 THR A C 1
ATOM 688 O O . THR A 1 96 ? -17.209 -3.148 27.671 1.00 96.31 96 THR A O 1
ATOM 691 N N . ALA A 1 97 ? -16.178 -1.179 28.007 1.00 95.88 97 ALA A N 1
ATOM 692 C CA . ALA A 1 97 ? -16.603 -0.602 26.734 1.00 95.88 97 ALA A CA 1
ATOM 693 C C . ALA A 1 97 ? -16.077 -1.408 25.534 1.00 95.88 97 ALA A C 1
ATOM 695 O O . ALA A 1 97 ? -16.824 -1.699 24.601 1.00 95.88 97 ALA A O 1
ATOM 696 N N . ILE A 1 98 ? -14.812 -1.833 25.580 1.00 94.69 98 ILE A N 1
ATOM 697 C CA . ILE A 1 98 ? -14.207 -2.652 24.522 1.00 94.69 98 ILE A CA 1
ATOM 698 C C . ILE A 1 98 ? -14.835 -4.043 24.478 1.00 94.69 98 ILE A C 1
ATOM 700 O O . ILE A 1 98 ? -15.251 -4.475 23.407 1.00 94.69 98 ILE A O 1
ATOM 704 N N . GLY A 1 99 ? -14.995 -4.707 25.627 1.00 95.38 99 GLY A N 1
ATOM 705 C CA . GLY A 1 99 ? -15.639 -6.020 25.682 1.00 95.38 99 GLY A CA 1
ATOM 706 C C . GLY A 1 99 ? -17.084 -6.006 25.167 1.00 95.38 99 GLY A C 1
ATOM 707 O O . GLY A 1 99 ? -17.547 -7.003 24.612 1.00 95.38 99 GLY A O 1
ATOM 708 N N . ALA A 1 100 ? -17.792 -4.881 25.310 1.00 97.06 100 ALA A N 1
ATOM 709 C CA . ALA A 1 100 ? -19.113 -4.684 24.722 1.00 97.06 100 ALA A CA 1
ATOM 710 C C . ALA A 1 100 ? -19.066 -4.550 23.194 1.00 97.06 100 ALA A C 1
ATOM 712 O O . ALA A 1 100 ? -19.857 -5.194 22.504 1.00 97.06 100 ALA A O 1
ATOM 713 N N . MET A 1 101 ? -18.119 -3.779 22.652 1.00 96.88 101 MET A N 1
ATOM 714 C CA . MET A 1 101 ? -17.937 -3.648 21.200 1.00 96.88 101 MET A CA 1
ATOM 715 C C . MET A 1 101 ? -17.474 -4.951 20.541 1.00 96.88 101 MET A C 1
ATOM 717 O O . MET A 1 101 ? -17.957 -5.285 19.464 1.00 96.88 101 MET A O 1
ATOM 721 N N . GLU A 1 102 ? -16.598 -5.719 21.190 1.00 94.31 102 GLU A N 1
ATOM 722 C CA . GLU A 1 102 ? -16.163 -7.036 20.708 1.00 94.31 102 GLU A CA 1
ATOM 723 C C . GLU A 1 102 ? -17.327 -8.035 20.669 1.00 94.31 102 GLU A C 1
ATOM 725 O O . GLU A 1 102 ? -17.522 -8.726 19.668 1.00 94.31 102 GLU A O 1
ATOM 730 N N . LEU A 1 103 ? -18.149 -8.077 21.727 1.00 96.12 103 LEU A N 1
ATOM 731 C CA . LEU A 1 103 ? -19.341 -8.926 21.756 1.00 96.12 103 LEU A CA 1
ATOM 732 C C . LEU A 1 103 ? -20.352 -8.518 20.679 1.00 96.12 103 LEU A C 1
ATOM 734 O O . LEU A 1 103 ? -20.948 -9.386 20.038 1.00 96.12 103 LEU A O 1
ATOM 738 N N . LEU A 1 104 ? -20.535 -7.212 20.468 1.00 95.56 104 LEU A N 1
ATOM 739 C CA . LEU A 1 104 ? -21.418 -6.698 19.429 1.00 95.56 104 LEU A CA 1
ATOM 740 C C . LEU A 1 104 ? -20.932 -7.098 18.036 1.00 95.56 104 LEU A C 1
ATOM 742 O O . LEU A 1 104 ? -21.707 -7.669 17.277 1.00 95.56 104 LEU A O 1
ATOM 746 N N . ALA A 1 105 ? -19.652 -6.883 17.732 1.00 92.00 105 ALA A N 1
ATOM 747 C CA . ALA A 1 105 ? -19.060 -7.266 16.454 1.00 92.00 105 ALA A CA 1
ATOM 748 C C . ALA A 1 105 ? -19.192 -8.775 16.178 1.00 92.00 105 ALA A C 1
ATOM 750 O O . ALA A 1 105 ? -19.495 -9.170 15.055 1.00 92.00 105 ALA A O 1
ATOM 751 N N . ALA A 1 106 ? -19.016 -9.616 17.203 1.00 93.19 106 ALA A N 1
ATOM 752 C CA . ALA A 1 106 ? -19.161 -11.066 17.078 1.00 93.19 106 ALA A CA 1
ATOM 753 C C . ALA A 1 106 ? -20.620 -11.519 16.883 1.00 93.19 106 ALA A C 1
ATOM 755 O O . ALA A 1 106 ? -20.871 -12.520 16.214 1.00 93.19 106 ALA A O 1
ATOM 756 N N . THR A 1 107 ? -21.581 -10.804 17.473 1.00 94.06 107 THR A N 1
ATOM 757 C CA . THR A 1 107 ? -23.006 -11.176 17.433 1.00 94.06 107 THR A CA 1
ATOM 758 C C . THR A 1 107 ? -23.722 -10.603 16.211 1.00 94.06 107 THR A C 1
ATOM 760 O O . THR A 1 107 ? -24.634 -11.231 15.676 1.00 94.06 107 THR A O 1
ATOM 763 N N . VAL A 1 108 ? -23.313 -9.413 15.767 1.00 92.38 108 VAL A N 1
ATOM 764 C CA . VAL A 1 108 ? -23.899 -8.677 14.644 1.00 92.38 108 VAL A CA 1
ATOM 765 C C . VAL A 1 108 ? -22.767 -8.273 13.691 1.00 92.38 108 VAL A C 1
ATOM 767 O O . VAL A 1 108 ? -22.269 -7.148 13.775 1.00 92.38 108 VAL A O 1
ATOM 770 N N . PRO A 1 109 ? -22.346 -9.170 12.774 1.00 88.88 109 PRO A N 1
ATOM 771 C CA . PRO A 1 109 ? -21.220 -8.918 11.870 1.00 88.88 109 PRO A CA 1
ATOM 772 C C . PRO A 1 109 ? -21.365 -7.636 11.040 1.00 88.88 109 PRO A C 1
ATOM 774 O O . PRO A 1 109 ? -20.380 -6.962 10.756 1.00 88.88 109 PRO A O 1
ATOM 777 N N . GLU A 1 110 ? -22.600 -7.244 10.721 1.00 88.44 110 GLU A N 1
ATOM 778 C CA . GLU A 1 110 ? -22.930 -6.003 10.007 1.00 88.44 110 GLU A CA 1
ATOM 779 C C . GLU A 1 110 ? -22.453 -4.741 10.748 1.00 88.44 110 GLU A C 1
ATOM 781 O O . GLU A 1 110 ? -22.110 -3.738 10.125 1.00 88.44 110 GLU A O 1
ATOM 786 N N . LYS A 1 111 ? -22.380 -4.793 12.087 1.00 89.25 111 LYS A N 1
ATOM 787 C CA . LYS A 1 111 ? -21.895 -3.697 12.939 1.00 89.25 111 LYS A CA 1
ATOM 788 C C . LYS A 1 111 ? -20.393 -3.773 13.228 1.00 89.25 111 LYS A C 1
ATOM 790 O O . LYS A 1 111 ? -19.854 -2.840 13.821 1.00 89.25 111 LYS A O 1
ATOM 795 N N . ALA A 1 112 ? -19.689 -4.824 12.796 1.00 88.56 112 ALA A N 1
ATOM 796 C CA . ALA A 1 112 ? -18.287 -5.054 13.156 1.00 88.56 112 ALA A CA 1
ATOM 797 C C . ALA A 1 112 ? -17.359 -3.887 12.771 1.00 88.56 112 ALA A C 1
ATOM 799 O O . ALA A 1 112 ? -16.517 -3.485 13.574 1.00 88.56 112 ALA A O 1
ATOM 800 N N . ALA A 1 113 ? -17.552 -3.287 11.590 1.00 82.81 113 ALA A N 1
ATOM 801 C CA . ALA A 1 113 ? -16.764 -2.134 11.150 1.00 82.81 113 ALA A CA 1
ATOM 802 C C . ALA A 1 113 ? -16.968 -0.905 12.058 1.00 82.81 113 ALA A C 1
ATOM 804 O O . ALA A 1 113 ? -15.996 -0.285 12.490 1.00 82.81 113 ALA A O 1
ATOM 805 N N . ALA A 1 114 ? -18.220 -0.596 12.413 1.00 86.94 114 ALA A N 1
ATOM 806 C CA . ALA A 1 114 ? -18.546 0.507 13.319 1.00 86.94 114 ALA A CA 1
ATOM 807 C C . ALA A 1 114 ? -18.003 0.257 14.739 1.00 86.94 114 ALA A C 1
ATOM 809 O O . ALA A 1 114 ? -17.468 1.165 15.378 1.00 86.94 114 ALA A O 1
ATOM 810 N N . CYS A 1 115 ? -18.074 -0.988 15.222 1.00 91.44 115 CYS A N 1
ATOM 811 C CA . CYS A 1 115 ? -17.469 -1.389 16.491 1.00 91.44 115 CYS A CA 1
ATOM 812 C C . CYS A 1 115 ? -15.948 -1.196 16.482 1.00 91.44 115 CYS A C 1
ATOM 814 O O . CYS A 1 115 ? -15.408 -0.640 17.437 1.00 91.44 115 CYS A O 1
ATOM 816 N N . ALA A 1 116 ? -15.258 -1.596 15.409 1.00 89.38 116 ALA A N 1
ATOM 817 C CA . ALA A 1 116 ? -13.813 -1.422 15.281 1.00 89.38 116 ALA A CA 1
ATOM 818 C C . ALA A 1 116 ? -13.406 0.063 15.310 1.00 89.38 116 ALA A C 1
ATOM 820 O O . ALA A 1 116 ? -12.481 0.437 16.033 1.00 89.38 116 ALA A O 1
ATOM 821 N N . GLU A 1 117 ? -14.133 0.931 14.599 1.00 86.25 117 GLU A N 1
ATOM 822 C CA . GLU A 1 117 ? -13.911 2.385 14.628 1.00 86.25 117 GLU A CA 1
ATOM 823 C C . GLU A 1 117 ? -14.103 2.968 16.038 1.00 86.25 117 GLU A C 1
ATOM 825 O O . GLU A 1 117 ? -13.300 3.786 16.501 1.00 86.25 117 GLU A O 1
ATOM 830 N N . ARG A 1 118 ? -15.119 2.496 16.765 1.00 90.81 118 ARG A N 1
ATOM 831 C CA . ARG A 1 118 ? -15.399 2.928 18.137 1.00 90.81 118 ARG A CA 1
ATOM 832 C C . ARG A 1 118 ? -14.343 2.444 19.133 1.00 90.81 118 ARG A C 1
ATOM 834 O O . ARG A 1 118 ? -13.919 3.216 19.992 1.00 90.81 118 ARG A O 1
ATOM 841 N N . VAL A 1 119 ? -13.845 1.214 18.983 1.00 94.44 119 VAL A N 1
ATOM 842 C CA . VAL A 1 119 ? -12.705 0.701 19.764 1.00 94.44 119 VAL A CA 1
ATOM 843 C C . VAL A 1 119 ? -11.450 1.539 19.507 1.00 94.44 119 VAL A C 1
ATOM 845 O O . VAL A 1 119 ? -10.764 1.908 20.461 1.00 94.44 119 VAL A O 1
ATOM 848 N N . VAL A 1 120 ? -11.170 1.905 18.250 1.00 91.69 120 VAL A N 1
ATOM 849 C CA . VAL A 1 120 ? -10.059 2.810 17.909 1.00 91.69 120 VAL A CA 1
ATOM 850 C C . VAL A 1 120 ? -10.210 4.162 18.610 1.00 91.69 120 VAL A C 1
ATOM 852 O O . VAL A 1 120 ? -9.230 4.664 19.155 1.00 91.69 120 VAL A O 1
ATOM 855 N N . ALA A 1 121 ? -11.412 4.746 18.639 1.00 88.50 121 ALA A N 1
ATOM 856 C CA . ALA A 1 121 ? -11.657 6.016 19.324 1.00 88.50 121 ALA A CA 1
ATOM 857 C C . ALA A 1 121 ? -11.396 5.921 20.839 1.00 88.50 121 ALA A C 1
ATOM 859 O O . ALA A 1 121 ? -10.688 6.761 21.394 1.00 88.50 121 ALA A O 1
ATOM 860 N N . ILE A 1 122 ? -11.887 4.863 21.495 1.00 91.38 122 ILE A N 1
ATOM 861 C CA . ILE A 1 122 ? -11.657 4.616 22.928 1.00 91.38 122 ILE A CA 1
ATOM 862 C C . ILE A 1 122 ? -10.157 4.451 23.222 1.00 91.38 122 ILE A C 1
ATOM 864 O O . ILE A 1 122 ? -9.628 5.070 24.147 1.00 91.38 122 ILE A O 1
ATOM 868 N N . ARG A 1 123 ? -9.439 3.662 22.412 1.00 94.12 123 ARG A N 1
ATOM 869 C CA . ARG A 1 123 ? -7.988 3.463 22.570 1.00 94.12 123 ARG A CA 1
ATOM 870 C C . ARG A 1 123 ? -7.179 4.726 22.293 1.00 94.12 123 ARG A C 1
ATOM 872 O O . ARG A 1 123 ? -6.159 4.937 22.942 1.00 94.12 123 ARG A O 1
ATOM 879 N N . GLN A 1 124 ? -7.629 5.573 21.368 1.00 90.62 124 GLN A N 1
ATOM 880 C CA . GLN A 1 124 ? -6.980 6.853 21.091 1.00 90.62 124 GLN A CA 1
ATOM 881 C C . GLN A 1 124 ? -7.059 7.768 22.315 1.00 90.62 124 GLN A C 1
ATOM 883 O O . GLN A 1 124 ? -6.029 8.274 22.747 1.00 90.62 124 GLN A O 1
ATOM 888 N N . MET A 1 125 ? -8.240 7.897 22.931 1.00 87.62 125 MET A N 1
ATOM 889 C CA . MET A 1 125 ? -8.401 8.674 24.167 1.00 87.62 125 MET A CA 1
ATOM 890 C C . MET A 1 125 ? -7.516 8.137 25.299 1.00 87.62 125 MET A C 1
ATOM 892 O O . MET A 1 125 ? -6.879 8.915 26.007 1.00 87.62 125 MET A O 1
ATOM 896 N N . GLN A 1 126 ? -7.426 6.808 25.438 1.00 90.88 126 GLN A N 1
ATOM 897 C CA . GLN A 1 126 ? -6.539 6.172 26.414 1.00 90.88 126 GLN A CA 1
ATOM 898 C C . GLN A 1 126 ? -5.071 6.547 26.183 1.00 90.88 126 GLN A C 1
ATOM 900 O O . GLN A 1 126 ? -4.363 6.905 27.121 1.00 90.88 126 GLN A O 1
ATOM 905 N N . PHE A 1 127 ? -4.614 6.471 24.933 1.00 91.50 127 PHE A N 1
ATOM 906 C CA . PHE A 1 127 ? -3.248 6.818 24.564 1.00 91.50 127 PHE A CA 1
ATOM 907 C C . PHE A 1 127 ? -2.951 8.303 24.803 1.00 91.50 127 PHE A C 1
ATOM 909 O O . PHE A 1 127 ? -1.932 8.635 25.412 1.00 91.50 127 PHE A O 1
ATOM 916 N N . ASP A 1 128 ? -3.856 9.192 24.402 1.00 87.56 128 ASP A N 1
ATOM 917 C CA . ASP A 1 128 ? -3.680 10.636 24.549 1.00 87.56 128 ASP A CA 1
ATOM 918 C C . ASP A 1 128 ? -3.622 11.056 26.029 1.00 87.56 128 ASP A C 1
ATOM 920 O O . ASP A 1 128 ? -2.811 11.914 26.386 1.00 87.56 128 ASP A O 1
ATOM 924 N N . GLY A 1 129 ? -4.411 10.407 26.896 1.00 87.19 129 GLY A N 1
ATOM 925 C CA . GLY A 1 129 ? -4.432 10.646 28.345 1.00 87.19 129 GLY A CA 1
ATOM 926 C C . GLY A 1 129 ? -3.315 9.963 29.148 1.00 87.19 129 GLY A C 1
ATOM 927 O O . GLY A 1 129 ? -3.097 10.316 30.304 1.00 87.19 129 GLY A O 1
ATOM 928 N N . SER A 1 130 ? -2.600 9.001 28.561 1.00 89.62 130 SER A N 1
ATOM 929 C CA . SER A 1 130 ? -1.559 8.219 29.248 1.00 89.62 130 SER A CA 1
ATOM 930 C C . SER A 1 130 ? -0.185 8.906 29.278 1.00 89.62 130 SER A C 1
ATOM 932 O O . SER A 1 130 ? 0.213 9.603 28.334 1.00 89.62 130 SER A O 1
ATOM 934 N N . GLN A 1 131 ? 0.582 8.668 30.348 1.00 88.19 131 GLN A N 1
ATOM 935 C CA . GLN A 1 131 ? 1.951 9.168 30.523 1.00 88.19 131 GLN A CA 1
ATOM 936 C C . GLN A 1 131 ? 2.901 8.080 31.039 1.00 88.19 131 GLN A C 1
ATOM 938 O O . GLN A 1 131 ? 2.466 7.030 31.505 1.00 88.19 131 GLN A O 1
ATOM 943 N N . GLY A 1 132 ? 4.210 8.332 30.941 1.00 85.19 132 GLY A N 1
ATOM 944 C CA . GLY A 1 132 ? 5.241 7.409 31.425 1.00 85.19 132 GLY A CA 1
ATOM 945 C C . GLY A 1 132 ? 5.130 6.015 30.802 1.00 85.19 132 GLY A C 1
ATOM 946 O O . GLY A 1 132 ? 4.863 5.880 29.606 1.00 85.19 132 GLY A O 1
ATOM 947 N N . ASP A 1 133 ? 5.310 4.984 31.625 1.00 81.31 133 ASP A N 1
ATOM 948 C CA . ASP A 1 133 ? 5.318 3.582 31.190 1.00 81.31 133 ASP A CA 1
ATOM 949 C C . ASP A 1 133 ? 3.945 3.100 30.682 1.00 81.31 133 ASP A C 1
ATOM 951 O O . ASP A 1 133 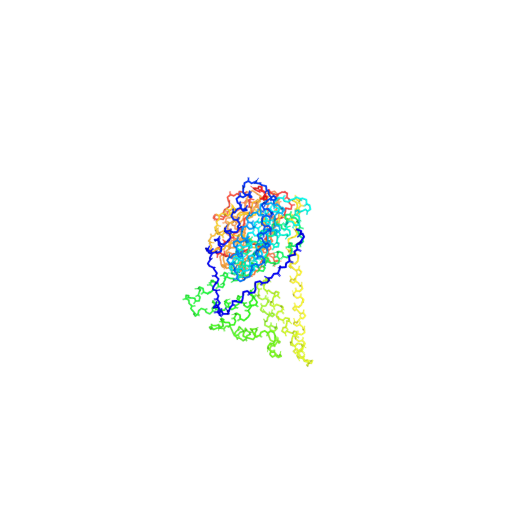? 3.868 2.256 29.785 1.00 81.31 133 ASP A O 1
ATOM 955 N N . GLU A 1 134 ? 2.847 3.684 31.176 1.00 87.19 134 GLU A N 1
ATOM 956 C CA . GLU A 1 134 ? 1.483 3.366 30.729 1.00 87.19 134 GLU A CA 1
ATOM 957 C C . GLU A 1 134 ? 1.242 3.793 29.276 1.00 87.19 134 GLU A C 1
ATOM 959 O O . GLU A 1 134 ? 0.453 3.172 28.557 1.00 87.19 134 GLU A O 1
ATOM 964 N N . ARG A 1 135 ? 1.968 4.815 28.801 1.00 90.62 135 ARG A N 1
ATOM 965 C CA . ARG A 1 135 ? 1.837 5.321 27.431 1.00 90.62 135 ARG A CA 1
ATOM 966 C C . ARG A 1 135 ? 2.266 4.306 26.384 1.00 90.62 135 ARG A C 1
ATOM 968 O O . ARG A 1 135 ? 1.641 4.224 25.328 1.00 90.62 135 ARG A O 1
ATOM 975 N N . ALA A 1 136 ? 3.287 3.504 26.675 1.00 90.88 136 ALA A N 1
ATOM 976 C CA . ALA A 1 136 ? 3.724 2.437 25.780 1.00 90.88 136 ALA A CA 1
ATOM 977 C C . ALA A 1 136 ? 2.662 1.329 25.660 1.00 90.88 136 ALA A C 1
ATOM 979 O O . ALA A 1 136 ? 2.389 0.854 24.557 1.00 90.88 136 ALA A O 1
ATOM 980 N N . GLN A 1 137 ? 2.014 0.964 26.771 1.00 90.81 137 GLN A N 1
ATOM 981 C CA . GLN A 1 137 ? 0.939 -0.035 26.779 1.00 90.81 137 GLN A CA 1
ATOM 982 C C . GLN A 1 137 ? -0.309 0.470 26.046 1.00 90.81 137 GLN A C 1
ATOM 984 O O . GLN A 1 137 ? -0.888 -0.247 25.229 1.00 90.81 137 GLN A O 1
ATOM 989 N N . ALA A 1 138 ? -0.700 1.725 26.290 1.00 92.44 138 ALA A N 1
ATOM 990 C CA . ALA A 1 138 ? -1.819 2.348 25.592 1.00 92.44 138 ALA A CA 1
ATOM 991 C C . ALA A 1 138 ? -1.548 2.483 24.083 1.00 92.44 138 ALA A C 1
ATOM 993 O O . ALA A 1 138 ? -2.448 2.247 23.276 1.00 92.44 138 ALA A O 1
ATOM 994 N N . ALA A 1 139 ? -0.304 2.788 23.690 1.00 92.62 139 ALA A N 1
ATOM 995 C CA . ALA A 1 139 ? 0.106 2.817 22.289 1.00 92.62 139 ALA A CA 1
ATOM 996 C C . ALA A 1 139 ? -0.019 1.443 21.629 1.00 92.62 139 ALA A C 1
ATOM 998 O O . ALA A 1 139 ? -0.578 1.353 20.540 1.00 92.62 139 ALA A O 1
ATOM 999 N N . ASP A 1 140 ? 0.465 0.373 22.267 1.00 93.81 140 ASP A N 1
ATOM 1000 C CA . ASP A 1 140 ? 0.378 -0.974 21.693 1.00 93.81 140 ASP A CA 1
ATOM 1001 C C . ASP A 1 140 ? -1.079 -1.434 21.532 1.00 93.81 140 ASP A C 1
ATOM 1003 O O . ASP A 1 140 ? -1.460 -1.957 20.482 1.00 93.81 140 ASP A O 1
ATOM 1007 N N . ALA A 1 141 ? -1.929 -1.128 22.515 1.00 94.00 141 ALA A N 1
ATOM 1008 C CA . ALA A 1 141 ? -3.360 -1.394 22.433 1.00 94.00 141 ALA A CA 1
ATOM 1009 C C . ALA A 1 141 ? -4.049 -0.595 21.306 1.00 94.00 141 ALA A C 1
ATOM 1011 O O . ALA A 1 141 ? -4.894 -1.137 20.588 1.00 94.00 141 ALA A O 1
ATOM 1012 N N . LEU A 1 142 ? -3.675 0.676 21.113 1.00 95.19 142 LEU A N 1
ATOM 1013 C CA . LEU A 1 142 ? -4.150 1.505 20.002 1.00 95.19 142 LEU A CA 1
ATOM 1014 C C . LEU A 1 142 ? -3.666 0.977 18.645 1.00 95.19 142 LEU A C 1
ATOM 1016 O O . LEU A 1 142 ? -4.458 0.896 17.709 1.00 95.19 142 LEU A O 1
ATOM 1020 N N . ILE A 1 143 ? -2.395 0.583 18.535 1.00 95.56 143 ILE A N 1
ATOM 1021 C CA . ILE A 1 143 ? -1.828 -0.021 17.321 1.00 95.56 143 ILE A CA 1
ATOM 1022 C C . ILE A 1 143 ? -2.596 -1.297 16.969 1.00 95.56 143 ILE A C 1
ATOM 1024 O O . ILE A 1 143 ? -2.985 -1.468 15.816 1.00 95.56 143 ILE A O 1
ATOM 1028 N N . GLY A 1 144 ? -2.866 -2.164 17.951 1.00 94.62 144 GLY A N 1
ATOM 1029 C CA . GLY A 1 144 ? -3.673 -3.370 17.759 1.00 94.62 144 GLY A CA 1
ATOM 1030 C C . GLY A 1 144 ? -5.077 -3.067 17.227 1.00 94.62 144 GLY A C 1
ATOM 1031 O O . GLY A 1 144 ? -5.496 -3.662 16.237 1.00 94.62 144 GLY A O 1
ATOM 1032 N N . ALA A 1 145 ? -5.773 -2.095 17.824 1.00 94.94 145 ALA A N 1
ATOM 1033 C CA . ALA A 1 145 ? -7.103 -1.682 17.372 1.00 94.94 145 ALA A CA 1
ATOM 1034 C C . ALA A 1 145 ? -7.092 -1.089 15.952 1.00 94.94 145 ALA A C 1
ATOM 1036 O O . ALA A 1 145 ? -7.955 -1.412 15.138 1.00 94.94 145 ALA A O 1
ATOM 1037 N N . LEU A 1 146 ? -6.102 -0.248 15.633 1.00 94.31 146 LEU A N 1
ATOM 1038 C CA . LEU A 1 146 ? -5.942 0.342 14.301 1.00 94.31 146 LEU A CA 1
ATOM 1039 C C . LEU A 1 146 ? -5.649 -0.716 13.237 1.00 94.31 146 LEU A C 1
ATOM 1041 O O . LEU A 1 146 ? -6.158 -0.601 12.126 1.00 94.31 146 LEU A O 1
ATOM 1045 N N . LEU A 1 147 ? -4.861 -1.741 13.570 1.00 93.75 147 LEU A N 1
ATOM 1046 C CA . LEU A 1 147 ? -4.592 -2.864 12.675 1.00 93.75 147 LEU A CA 1
ATOM 1047 C C . LEU A 1 147 ? -5.842 -3.705 12.423 1.00 93.75 147 LEU A C 1
ATOM 1049 O O . LEU A 1 147 ? -6.146 -3.968 11.268 1.00 93.75 147 LEU A O 1
ATOM 1053 N N . ALA A 1 148 ? -6.605 -4.046 13.463 1.00 91.00 148 ALA A N 1
ATOM 1054 C CA . ALA A 1 148 ? -7.861 -4.780 13.300 1.00 91.00 148 ALA A CA 1
ATOM 1055 C C . ALA A 1 148 ? -8.874 -4.001 12.439 1.00 91.00 148 ALA A C 1
ATOM 1057 O O . ALA A 1 148 ? -9.498 -4.561 11.541 1.00 91.00 148 ALA A O 1
ATOM 1058 N N . ALA A 1 149 ? -8.994 -2.688 12.664 1.00 90.44 149 ALA A N 1
ATOM 1059 C CA . ALA A 1 149 ? -9.835 -1.829 11.837 1.00 90.44 149 ALA A CA 1
ATOM 1060 C C . ALA A 1 149 ? -9.316 -1.734 10.389 1.00 90.44 149 ALA A C 1
ATOM 1062 O O . ALA A 1 149 ? -10.113 -1.727 9.453 1.00 90.44 149 ALA A O 1
ATOM 1063 N N . ALA A 1 150 ? -7.995 -1.677 10.185 1.00 89.31 150 ALA A N 1
ATOM 1064 C CA . ALA A 1 150 ? -7.401 -1.662 8.850 1.00 89.31 150 ALA A CA 1
ATOM 1065 C C . ALA A 1 150 ? -7.667 -2.974 8.102 1.00 89.31 150 ALA A C 1
ATOM 1067 O O . ALA A 1 150 ? -8.062 -2.925 6.941 1.00 89.31 150 ALA A O 1
ATOM 1068 N N . ASP A 1 151 ? -7.515 -4.119 8.769 1.00 89.69 151 ASP A N 1
ATOM 1069 C CA . ASP A 1 151 ? -7.763 -5.442 8.192 1.00 89.69 151 ASP A CA 1
ATOM 1070 C C . ASP A 1 151 ? -9.244 -5.570 7.760 1.00 89.69 151 ASP A C 1
ATOM 1072 O O . ASP A 1 151 ? -9.516 -5.938 6.618 1.00 89.69 151 ASP A O 1
ATOM 1076 N N . ALA A 1 152 ? -10.200 -5.100 8.573 1.00 86.25 152 ALA A N 1
ATOM 1077 C CA . ALA A 1 152 ? -11.620 -5.047 8.190 1.00 86.25 152 ALA A CA 1
ATOM 1078 C C . ALA A 1 152 ? -11.894 -4.137 6.967 1.00 86.25 152 ALA A C 1
ATOM 1080 O O . ALA A 1 152 ? -12.744 -4.430 6.116 1.00 86.25 152 ALA A O 1
ATOM 1081 N N . LYS A 1 153 ? -11.168 -3.017 6.838 1.00 87.44 153 LYS A N 1
ATOM 1082 C CA . LYS A 1 153 ? -11.252 -2.144 5.652 1.00 87.44 153 LYS A CA 1
ATOM 1083 C C . LYS A 1 153 ? -10.642 -2.805 4.412 1.00 87.44 153 LYS A C 1
ATOM 1085 O O . LYS A 1 153 ? -11.164 -2.617 3.318 1.00 87.44 153 LYS A O 1
ATOM 1090 N N . VAL A 1 154 ? -9.588 -3.609 4.560 1.00 89.00 154 VAL A N 1
ATOM 1091 C CA . VAL A 1 154 ? -9.049 -4.422 3.456 1.00 89.00 154 VAL A CA 1
ATOM 1092 C C . VAL A 1 154 ? -10.067 -5.470 3.005 1.00 89.00 154 VAL A C 1
ATOM 1094 O O . VAL A 1 154 ? -10.328 -5.573 1.809 1.00 89.00 154 VAL A O 1
ATOM 1097 N N . GLU A 1 155 ? -10.691 -6.191 3.939 1.00 86.38 155 GLU A N 1
ATOM 1098 C CA . GLU A 1 155 ? -11.696 -7.227 3.644 1.00 86.38 155 GLU A CA 1
ATOM 1099 C C . GLU A 1 155 ? -12.930 -6.676 2.913 1.00 86.38 155 GLU A C 1
ATOM 1101 O O . GLU A 1 155 ? -13.470 -7.321 2.017 1.00 86.38 155 GLU A O 1
ATOM 1106 N N . SER A 1 156 ? -13.344 -5.452 3.247 1.00 83.69 156 SER A N 1
ATOM 1107 C CA . SER A 1 156 ? -14.440 -4.737 2.573 1.00 83.69 156 SER A CA 1
ATOM 1108 C C . SER A 1 156 ? -14.028 -4.038 1.267 1.00 83.69 156 SER A C 1
ATOM 1110 O O . SER A 1 156 ? -14.864 -3.415 0.612 1.00 83.69 156 SER A O 1
ATOM 1112 N N . GLY A 1 157 ? -12.755 -4.123 0.863 1.00 84.62 157 GLY A N 1
ATOM 1113 C CA . GLY A 1 157 ? -12.223 -3.481 -0.346 1.00 84.62 157 GLY A CA 1
ATOM 1114 C C . GLY A 1 157 ? -11.957 -1.974 -0.212 1.00 84.62 157 GLY A C 1
ATOM 1115 O O . GLY A 1 157 ? -11.544 -1.327 -1.178 1.00 84.62 157 GLY A O 1
ATOM 1116 N N . ALA A 1 158 ? -12.136 -1.395 0.976 1.00 84.81 158 ALA A N 1
ATOM 1117 C CA . ALA A 1 158 ? -11.859 0.005 1.291 1.00 84.81 158 ALA A CA 1
ATOM 1118 C C . ALA A 1 158 ? -10.354 0.248 1.543 1.00 84.81 158 ALA A C 1
ATOM 1120 O O . ALA A 1 158 ? -9.936 0.739 2.595 1.00 84.81 158 ALA A O 1
ATOM 1121 N N . LEU A 1 159 ? -9.510 -0.080 0.558 1.00 84.88 159 LEU A N 1
ATOM 1122 C CA . LEU A 1 159 ? -8.044 -0.078 0.697 1.00 84.88 159 LEU A CA 1
ATOM 1123 C C . LEU A 1 159 ? -7.463 1.292 1.096 1.00 84.88 159 LEU A C 1
ATOM 1125 O O . LEU A 1 159 ? -6.508 1.363 1.870 1.00 84.88 159 LEU A O 1
ATOM 1129 N N . LEU A 1 160 ? -8.045 2.392 0.604 1.00 77.75 160 LEU A N 1
ATOM 1130 C CA . LEU A 1 160 ? -7.619 3.750 0.968 1.00 77.75 160 LEU A CA 1
ATOM 1131 C C . LEU A 1 160 ? -7.938 4.095 2.432 1.00 77.75 160 LEU A C 1
ATOM 1133 O O . LEU A 1 160 ? -7.172 4.809 3.076 1.00 77.75 160 LEU A O 1
ATOM 1137 N N . GLU A 1 161 ? -9.029 3.569 2.987 1.00 80.38 161 GLU A N 1
ATOM 1138 C CA . GLU A 1 161 ? -9.373 3.768 4.399 1.00 80.38 161 GLU A CA 1
ATOM 1139 C C . GLU A 1 161 ? -8.472 2.926 5.308 1.00 80.38 161 GLU A C 1
ATOM 1141 O O . GLU A 1 161 ? -7.942 3.438 6.299 1.00 80.38 161 GLU A O 1
ATOM 1146 N N . ALA A 1 162 ? -8.201 1.673 4.922 1.00 87.44 162 ALA A N 1
ATOM 1147 C CA . ALA A 1 162 ? -7.207 0.828 5.588 1.00 87.44 162 ALA A CA 1
ATOM 1148 C C . ALA A 1 162 ? -5.838 1.523 5.656 1.00 87.44 162 ALA A C 1
ATOM 1150 O O . ALA A 1 162 ? -5.137 1.490 6.671 1.00 87.44 162 ALA A O 1
ATOM 1151 N N . ALA A 1 163 ? -5.480 2.218 4.576 1.00 79.06 163 ALA A N 1
ATOM 1152 C CA . ALA A 1 163 ? -4.238 2.956 4.466 1.00 79.06 163 ALA A CA 1
ATOM 1153 C C . ALA A 1 163 ? -4.113 4.079 5.503 1.00 79.06 163 ALA A C 1
ATOM 1155 O O . ALA A 1 163 ? -3.069 4.223 6.145 1.00 79.06 163 ALA A O 1
ATOM 1156 N N . VAL A 1 164 ? -5.180 4.856 5.694 1.00 79.00 164 VAL A N 1
ATOM 1157 C CA . VAL A 1 164 ? -5.226 5.931 6.694 1.00 79.00 164 VAL A CA 1
ATOM 1158 C C . VAL A 1 164 ? -5.035 5.371 8.106 1.00 79.00 164 VAL A C 1
ATOM 1160 O O . VAL A 1 164 ? -4.260 5.923 8.892 1.00 79.00 164 VAL A O 1
ATOM 1163 N N . LEU A 1 165 ? -5.688 4.251 8.425 1.00 85.06 165 LEU A N 1
ATOM 1164 C CA . LEU A 1 165 ? -5.571 3.594 9.730 1.00 85.06 165 LEU A CA 1
ATOM 1165 C C . LEU A 1 165 ? -4.143 3.107 10.000 1.00 85.06 165 LEU A C 1
ATOM 1167 O O . LEU A 1 165 ? -3.609 3.312 11.091 1.00 85.06 165 LEU A O 1
ATOM 1171 N N . LEU A 1 166 ? -3.478 2.554 8.987 1.00 87.12 166 LEU A N 1
ATOM 1172 C CA . LEU A 1 166 ? -2.105 2.078 9.117 1.00 87.12 166 LEU A CA 1
ATOM 1173 C C . LEU A 1 166 ? -1.091 3.221 9.295 1.00 87.12 166 LEU A C 1
ATOM 1175 O O . LEU A 1 166 ? -0.134 3.089 10.060 1.00 87.12 166 LEU A O 1
ATOM 1179 N N . VAL A 1 167 ? -1.313 4.373 8.652 1.00 79.06 167 VAL A N 1
ATOM 1180 C CA . VAL A 1 167 ? -0.518 5.591 8.900 1.00 79.06 167 VAL A CA 1
ATOM 1181 C C . VAL A 1 167 ? -0.672 6.052 10.351 1.00 79.06 167 VAL A C 1
ATOM 1183 O O . VAL A 1 167 ? 0.326 6.362 11.004 1.00 79.06 167 VAL A O 1
ATOM 1186 N N . ARG A 1 168 ? -1.898 6.048 10.889 1.00 84.00 168 ARG A N 1
ATOM 1187 C CA . ARG A 1 168 ? -2.140 6.373 12.304 1.00 84.00 168 ARG A CA 1
ATOM 1188 C C . ARG A 1 168 ? -1.413 5.402 13.237 1.00 84.00 168 ARG A C 1
ATOM 1190 O O . ARG A 1 168 ? -0.783 5.852 14.191 1.00 84.00 168 ARG A O 1
ATOM 1197 N N . ALA A 1 169 ? -1.425 4.103 12.928 1.00 90.00 169 ALA A N 1
ATOM 1198 C CA . ALA A 1 169 ? -0.732 3.089 13.725 1.00 90.00 169 ALA A CA 1
ATOM 1199 C C . ALA A 1 169 ? 0.786 3.326 13.746 1.00 90.00 169 ALA A C 1
ATOM 1201 O O . ALA A 1 169 ? 1.407 3.272 14.805 1.00 90.00 169 ALA A O 1
ATOM 1202 N N . ARG A 1 170 ? 1.384 3.677 12.598 1.00 84.25 170 ARG A N 1
ATOM 1203 C CA . ARG A 1 170 ? 2.809 4.049 12.513 1.00 84.25 170 ARG A CA 1
ATOM 1204 C C . ARG A 1 170 ? 3.143 5.282 13.340 1.00 84.25 170 ARG A C 1
ATOM 1206 O O . ARG A 1 170 ? 4.185 5.308 13.987 1.00 84.25 170 ARG A O 1
ATOM 1213 N N . ASN A 1 171 ? 2.278 6.292 13.340 1.00 78.50 171 ASN A N 1
ATOM 1214 C CA . ASN A 1 171 ? 2.496 7.494 14.143 1.00 78.50 171 ASN A CA 1
ATOM 1215 C C . ASN A 1 171 ? 2.446 7.178 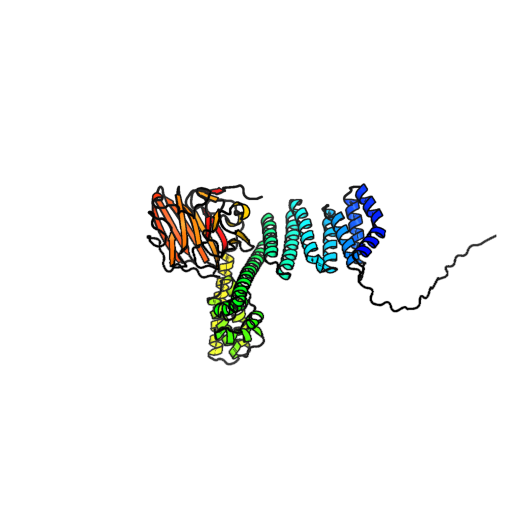15.646 1.00 78.50 171 ASN A C 1
ATOM 1217 O O . ASN A 1 171 ? 3.329 7.615 16.380 1.00 78.50 171 ASN A O 1
ATOM 1221 N N . ALA A 1 172 ? 1.481 6.361 16.086 1.00 85.12 172 ALA A N 1
ATOM 1222 C CA . ALA A 1 172 ? 1.408 5.891 17.470 1.00 85.12 172 ALA A CA 1
ATOM 1223 C C . ALA A 1 172 ? 2.651 5.070 17.861 1.00 85.12 172 ALA A C 1
ATOM 1225 O O . ALA A 1 172 ? 3.234 5.306 18.916 1.00 85.12 172 ALA A O 1
ATOM 1226 N N . ALA A 1 173 ? 3.113 4.172 16.982 1.00 87.56 173 ALA A N 1
ATOM 1227 C CA . ALA A 1 173 ? 4.327 3.383 17.190 1.00 87.56 173 ALA A CA 1
ATOM 1228 C C . ALA A 1 173 ? 5.574 4.265 17.353 1.00 87.56 173 ALA A C 1
ATOM 1230 O O . ALA A 1 173 ? 6.314 4.105 18.322 1.00 87.56 173 ALA A O 1
ATOM 1231 N N . ARG A 1 174 ? 5.758 5.242 16.459 1.00 83.00 174 ARG A N 1
ATOM 1232 C CA . ARG A 1 174 ? 6.889 6.183 16.487 1.00 83.00 174 ARG A CA 1
ATOM 1233 C C . ARG A 1 174 ? 6.900 7.054 17.735 1.00 83.00 174 ARG A C 1
ATOM 1235 O O . ARG A 1 174 ? 7.966 7.303 18.293 1.00 83.00 174 ARG A O 1
ATOM 1242 N N . ALA A 1 175 ? 5.727 7.488 18.198 1.00 82.06 175 ALA A N 1
ATOM 1243 C CA . ALA A 1 175 ? 5.598 8.317 19.394 1.00 82.06 175 ALA A CA 1
ATOM 1244 C C . ALA A 1 175 ? 6.144 7.636 20.663 1.00 82.06 175 ALA A C 1
ATOM 1246 O O . ALA A 1 175 ? 6.528 8.330 21.602 1.00 82.06 175 ALA A O 1
ATOM 1247 N N . VAL A 1 176 ? 6.205 6.300 20.685 1.00 86.75 176 VAL A N 1
ATOM 1248 C CA . VAL A 1 176 ? 6.725 5.512 21.815 1.00 86.75 176 VAL A CA 1
ATOM 1249 C C . VAL A 1 176 ? 7.941 4.651 21.455 1.00 86.75 176 VAL A C 1
ATOM 1251 O O . VAL A 1 176 ? 8.362 3.835 22.267 1.00 86.75 176 VAL A O 1
ATOM 1254 N N . SER A 1 177 ? 8.518 4.815 20.257 1.00 85.62 177 SER A N 1
ATOM 1255 C CA . SER A 1 177 ? 9.603 3.956 19.741 1.00 85.62 177 SER A CA 1
ATOM 1256 C C . SER A 1 177 ? 9.272 2.454 19.820 1.00 85.62 177 SER A C 1
ATOM 1258 O O . SER A 1 177 ? 10.074 1.648 20.295 1.00 85.62 177 SER A O 1
ATOM 1260 N N . SER A 1 178 ? 8.061 2.079 19.403 1.00 87.62 178 SER A N 1
ATOM 1261 C CA . SER A 1 178 ? 7.557 0.706 19.498 1.00 87.62 178 SER A CA 1
ATOM 1262 C C . SER A 1 178 ? 8.373 -0.270 18.633 1.00 87.62 178 SER A C 1
ATOM 1264 O O . SER A 1 178 ? 8.679 0.035 17.478 1.00 87.62 178 SER A O 1
ATOM 1266 N N . PRO A 1 179 ? 8.640 -1.504 19.105 1.00 87.00 179 PRO A N 1
ATOM 1267 C CA . PRO A 1 179 ? 9.291 -2.535 18.290 1.00 87.00 179 PRO A CA 1
ATOM 1268 C C . PRO A 1 179 ? 8.449 -2.974 17.077 1.00 87.00 179 PRO A C 1
ATOM 1270 O O . PRO A 1 179 ? 8.958 -3.641 16.178 1.00 87.00 179 PRO A O 1
ATOM 1273 N N . ARG A 1 180 ? 7.165 -2.594 17.021 1.00 87.12 180 ARG A N 1
ATOM 1274 C CA . ARG A 1 180 ? 6.241 -2.946 15.933 1.00 87.12 180 ARG A CA 1
ATOM 1275 C C . ARG A 1 180 ? 6.386 -2.075 14.686 1.00 87.12 180 ARG A C 1
ATOM 1277 O O . ARG A 1 180 ? 5.703 -2.327 13.697 1.00 87.12 180 ARG A O 1
ATOM 1284 N N . GLU A 1 181 ? 7.276 -1.080 14.683 1.00 79.69 181 GLU A N 1
ATOM 1285 C CA . GLU A 1 181 ? 7.518 -0.234 13.504 1.00 79.69 181 GLU A CA 1
ATOM 1286 C C . GLU A 1 181 ? 7.860 -1.056 12.249 1.00 79.69 181 GLU A C 1
ATOM 1288 O O . GLU A 1 181 ? 7.311 -0.794 11.178 1.00 79.69 181 GLU A O 1
ATOM 1293 N N . ALA A 1 182 ? 8.681 -2.103 12.382 1.00 77.12 182 ALA A N 1
ATOM 1294 C CA . ALA A 1 182 ? 9.047 -2.968 11.259 1.00 77.12 182 ALA A CA 1
ATOM 1295 C C . ALA A 1 182 ? 7.847 -3.756 10.693 1.00 77.12 182 ALA A C 1
ATOM 1297 O O . ALA A 1 182 ? 7.714 -3.881 9.472 1.00 77.12 182 ALA A O 1
ATOM 1298 N N . GLU A 1 183 ? 6.955 -4.248 11.565 1.00 86.25 183 GLU A N 1
ATOM 1299 C CA . GLU A 1 183 ? 5.702 -4.913 11.172 1.00 86.25 183 GLU A CA 1
ATOM 1300 C C . GLU A 1 183 ? 4.814 -3.944 10.379 1.00 86.25 183 GLU A C 1
ATOM 1302 O O . GLU A 1 183 ? 4.349 -4.258 9.281 1.00 86.25 183 GLU A O 1
ATOM 1307 N N . LEU A 1 184 ? 4.617 -2.738 10.916 1.00 83.62 184 LEU A N 1
ATOM 1308 C CA . LEU A 1 184 ? 3.766 -1.712 10.320 1.00 83.62 184 LEU A CA 1
ATOM 1309 C C . LEU A 1 184 ? 4.304 -1.229 8.971 1.00 83.62 184 LEU A C 1
ATOM 1311 O O . LEU A 1 184 ? 3.535 -1.039 8.030 1.00 83.62 184 LEU A O 1
ATOM 1315 N N . ASP A 1 185 ? 5.621 -1.076 8.850 1.00 74.69 185 ASP A N 1
ATOM 1316 C CA . ASP A 1 185 ? 6.276 -0.715 7.596 1.00 74.69 185 ASP A CA 1
ATOM 1317 C C . ASP A 1 185 ? 6.116 -1.818 6.535 1.00 74.69 185 ASP A C 1
ATOM 1319 O O . ASP A 1 185 ? 5.884 -1.516 5.361 1.00 74.69 185 ASP A O 1
ATOM 1323 N N . ALA A 1 186 ? 6.200 -3.096 6.922 1.00 76.56 186 ALA A N 1
ATOM 1324 C CA . ALA A 1 186 ? 5.968 -4.223 6.016 1.00 76.56 186 ALA A CA 1
ATOM 1325 C C . ALA A 1 186 ? 4.510 -4.294 5.536 1.00 76.56 186 ALA A C 1
ATOM 1327 O O . ALA A 1 186 ? 4.261 -4.413 4.329 1.00 76.56 186 ALA A O 1
ATOM 1328 N N . ARG A 1 187 ? 3.544 -4.135 6.450 1.00 85.44 187 ARG A N 1
ATOM 1329 C CA . ARG A 1 187 ? 2.119 -4.040 6.097 1.00 85.44 187 ARG A CA 1
ATOM 1330 C C . ARG A 1 187 ? 1.850 -2.846 5.177 1.00 85.44 187 ARG A C 1
ATOM 1332 O O . ARG A 1 187 ? 1.126 -2.980 4.195 1.00 85.44 187 ARG A O 1
ATOM 1339 N N . ALA A 1 188 ? 2.485 -1.700 5.426 1.00 77.19 188 ALA A N 1
ATOM 1340 C CA . ALA A 1 188 ? 2.272 -0.483 4.643 1.00 77.19 188 ALA A CA 1
ATOM 1341 C C . ALA A 1 188 ? 2.761 -0.619 3.200 1.00 77.19 188 ALA A C 1
ATOM 1343 O O . ALA A 1 188 ? 2.090 -0.155 2.273 1.00 77.19 188 ALA A O 1
ATOM 1344 N N . ARG A 1 189 ? 3.900 -1.292 2.996 1.00 74.06 189 ARG A N 1
ATOM 1345 C CA . ARG A 1 189 ? 4.388 -1.632 1.654 1.00 74.06 189 ARG A CA 1
ATOM 1346 C C . ARG A 1 189 ? 3.393 -2.522 0.912 1.00 74.06 189 ARG A C 1
ATOM 1348 O O . ARG A 1 189 ? 3.027 -2.190 -0.212 1.00 74.06 189 ARG A O 1
ATOM 1355 N N . THR A 1 190 ? 2.909 -3.575 1.569 1.00 80.38 190 THR A N 1
ATOM 1356 C CA . THR A 1 190 ? 1.935 -4.519 0.995 1.00 80.38 190 THR A CA 1
ATOM 1357 C C . THR A 1 190 ? 0.643 -3.810 0.587 1.00 80.38 190 THR A C 1
ATOM 1359 O O . THR A 1 190 ? 0.209 -3.908 -0.557 1.00 80.38 190 THR A O 1
ATOM 1362 N N . LEU A 1 191 ? 0.067 -3.004 1.482 1.00 83.50 191 LEU A N 1
ATOM 1363 C CA . LEU A 1 191 ? -1.175 -2.287 1.202 1.00 83.50 191 LEU A CA 1
ATOM 1364 C C . LEU A 1 191 ? -1.015 -1.250 0.079 1.00 83.50 191 LEU A C 1
ATOM 1366 O O . LEU A 1 191 ? -1.913 -1.056 -0.733 1.00 83.50 191 LEU A O 1
ATOM 1370 N N . THR A 1 192 ? 0.147 -0.603 -0.017 1.00 76.25 192 THR A N 1
ATOM 1371 C CA . THR A 1 192 ? 0.422 0.346 -1.110 1.00 76.25 192 THR A CA 1
ATOM 1372 C C . THR A 1 192 ? 0.493 -0.351 -2.462 1.00 76.25 192 THR A C 1
ATOM 1374 O O . THR A 1 192 ? -0.021 0.181 -3.444 1.00 76.25 192 THR A O 1
ATOM 1377 N N . GLN A 1 193 ? 1.090 -1.545 -2.515 1.00 74.94 193 GLN A N 1
ATOM 1378 C CA . GLN A 1 193 ? 1.097 -2.374 -3.722 1.00 74.94 193 GLN A CA 1
ATOM 1379 C C . GLN A 1 193 ? -0.331 -2.773 -4.115 1.00 74.94 193 GLN A C 1
ATOM 1381 O O . GLN A 1 193 ? -0.701 -2.614 -5.274 1.00 74.94 193 GLN A O 1
ATOM 1386 N N . GLN A 1 194 ? -1.157 -3.190 -3.149 1.00 84.00 194 GLN A N 1
ATOM 1387 C CA . GLN A 1 194 ? -2.566 -3.524 -3.389 1.00 84.00 194 GLN A CA 1
ATOM 1388 C C . GLN A 1 194 ? -3.371 -2.330 -3.916 1.00 84.00 194 GLN A C 1
ATOM 1390 O O . GLN A 1 194 ? -4.114 -2.479 -4.881 1.00 84.00 194 GLN A O 1
ATOM 1395 N N . ILE A 1 195 ? -3.197 -1.135 -3.341 1.00 78.12 195 ILE A N 1
ATOM 1396 C CA . ILE A 1 195 ? -3.858 0.093 -3.818 1.00 78.12 195 ILE A CA 1
ATOM 1397 C C . ILE A 1 195 ? -3.431 0.417 -5.253 1.00 78.12 195 ILE A C 1
ATOM 1399 O O . ILE A 1 195 ? -4.275 0.725 -6.094 1.00 78.12 195 ILE A O 1
ATOM 1403 N N . ALA A 1 196 ? -2.130 0.349 -5.548 1.00 74.50 196 ALA A N 1
ATOM 1404 C CA . ALA A 1 196 ? -1.620 0.615 -6.890 1.00 74.50 196 ALA A CA 1
ATOM 1405 C C . ALA A 1 196 ? -2.172 -0.391 -7.915 1.00 74.50 196 ALA A C 1
ATOM 1407 O O . ALA A 1 196 ? -2.582 0.007 -9.007 1.00 74.50 196 ALA A O 1
ATOM 1408 N N . ALA A 1 197 ? -2.233 -1.672 -7.547 1.00 82.06 197 ALA A N 1
ATOM 1409 C CA . ALA A 1 197 ? -2.816 -2.721 -8.371 1.00 82.06 197 ALA A CA 1
ATOM 1410 C C . ALA A 1 197 ? -4.324 -2.511 -8.590 1.00 82.06 197 ALA A C 1
ATOM 1412 O O . ALA A 1 197 ? -4.779 -2.598 -9.727 1.00 82.06 197 ALA A O 1
ATOM 1413 N N . ASP A 1 198 ? -5.092 -2.173 -7.549 1.00 84.31 198 ASP A N 1
ATOM 1414 C CA . ASP A 1 198 ? -6.538 -1.919 -7.643 1.00 84.31 198 ASP A CA 1
ATOM 1415 C C . ASP A 1 198 ? -6.861 -0.740 -8.575 1.00 84.31 198 ASP A C 1
ATOM 1417 O O . ASP A 1 198 ? -7.721 -0.852 -9.453 1.00 84.31 198 ASP A O 1
ATOM 1421 N N . LEU A 1 199 ? -6.122 0.368 -8.456 1.00 78.00 199 LEU A N 1
ATOM 1422 C CA . LEU A 1 199 ? -6.266 1.512 -9.361 1.00 78.00 199 LEU A CA 1
ATOM 1423 C C . LEU A 1 199 ? -5.986 1.116 -10.815 1.00 78.00 199 LEU A C 1
ATOM 1425 O O . LEU A 1 199 ? -6.766 1.448 -11.711 1.00 78.00 199 LEU A O 1
ATOM 1429 N N . ARG A 1 200 ? -4.920 0.342 -11.042 1.00 81.06 200 ARG A N 1
ATOM 1430 C CA . ARG A 1 200 ? -4.551 -0.125 -12.380 1.00 81.06 200 ARG A CA 1
ATOM 1431 C C . ARG A 1 200 ? -5.572 -1.109 -12.950 1.00 81.06 200 ARG A C 1
ATOM 1433 O O . ARG A 1 200 ? -5.909 -1.023 -14.127 1.00 81.06 200 ARG A O 1
ATOM 1440 N N . ILE A 1 201 ? -6.113 -2.008 -12.127 1.00 88.38 201 ILE A N 1
ATOM 1441 C CA . ILE A 1 201 ? -7.200 -2.920 -12.507 1.00 88.38 201 ILE A CA 1
ATOM 1442 C C . ILE A 1 201 ? -8.430 -2.123 -12.945 1.00 88.38 201 ILE A C 1
ATOM 1444 O O . ILE A 1 201 ? -9.002 -2.425 -13.991 1.00 88.38 201 ILE A O 1
ATOM 1448 N N . LYS A 1 202 ? -8.828 -1.099 -12.179 1.00 85.12 202 LYS A N 1
ATOM 1449 C CA . LYS A 1 202 ? -9.965 -0.230 -12.519 1.00 85.12 202 LYS A CA 1
ATOM 1450 C C . LYS A 1 202 ? -9.752 0.485 -13.853 1.00 85.12 202 LYS A C 1
ATOM 1452 O O . LYS A 1 202 ? -10.661 0.487 -14.681 1.00 85.12 202 LYS A O 1
ATOM 1457 N N . GLU A 1 203 ? -8.559 1.029 -14.099 1.00 81.38 203 GLU A N 1
ATOM 1458 C CA . GLU A 1 203 ? -8.235 1.670 -15.381 1.00 81.38 203 GLU A CA 1
ATOM 1459 C C . GLU A 1 203 ? -8.310 0.675 -16.549 1.00 81.38 203 GLU A C 1
ATOM 1461 O O . GLU A 1 203 ? -8.972 0.938 -17.554 1.00 81.38 203 GLU A O 1
ATOM 1466 N N . LEU A 1 204 ? -7.674 -0.490 -16.413 1.00 85.94 204 LEU A N 1
ATOM 1467 C CA . LEU A 1 204 ? -7.643 -1.511 -17.461 1.00 85.94 204 LEU A CA 1
ATOM 1468 C C . LEU A 1 204 ? -9.043 -2.055 -17.764 1.00 85.94 204 LEU A C 1
ATOM 1470 O O . LEU A 1 204 ? -9.386 -2.232 -18.931 1.00 85.94 204 LEU A O 1
ATOM 1474 N N . LYS A 1 205 ? -9.880 -2.254 -16.738 1.00 91.88 205 LYS A N 1
ATOM 1475 C CA . LYS A 1 205 ? -11.290 -2.627 -16.917 1.00 91.88 205 LYS A CA 1
ATOM 1476 C C . LYS A 1 205 ? -12.066 -1.543 -17.665 1.00 91.88 205 LYS A C 1
ATOM 1478 O O . LYS A 1 205 ? -12.734 -1.867 -18.639 1.00 91.88 205 LYS A O 1
ATOM 1483 N N . ALA A 1 206 ? -11.896 -0.268 -17.314 1.00 88.19 206 ALA A N 1
ATOM 1484 C CA . ALA A 1 206 ? -12.541 0.837 -18.029 1.00 88.19 206 ALA A CA 1
ATOM 1485 C C . ALA A 1 206 ? -12.084 0.954 -19.500 1.00 88.19 206 ALA A C 1
ATOM 1487 O O . ALA A 1 206 ? -12.860 1.363 -20.366 1.00 88.19 206 ALA A O 1
ATOM 1488 N N . LEU A 1 207 ? -10.831 0.600 -19.813 1.00 85.19 207 LEU A N 1
ATOM 1489 C CA . LEU A 1 207 ? -10.358 0.510 -21.200 1.00 85.19 207 LEU A CA 1
ATOM 1490 C C . LEU A 1 207 ? -11.021 -0.647 -21.953 1.00 85.19 207 LEU A C 1
ATOM 1492 O O . LEU A 1 207 ? -11.398 -0.468 -23.108 1.00 85.19 207 LEU A O 1
ATOM 1496 N N . LEU A 1 208 ? -11.195 -1.800 -21.305 1.00 92.12 208 LEU A N 1
ATOM 1497 C CA . LEU A 1 208 ? -11.842 -2.976 -21.894 1.00 92.12 208 LEU A CA 1
ATOM 1498 C C . LEU A 1 208 ? -13.355 -2.815 -22.063 1.00 92.12 208 LEU A C 1
ATOM 1500 O O . LEU A 1 208 ? -13.924 -3.382 -22.988 1.00 92.12 208 LEU A O 1
ATOM 1504 N N . GLU A 1 209 ? -14.004 -2.019 -21.216 1.00 93.69 209 GLU A N 1
ATOM 1505 C CA . GLU A 1 209 ? -15.403 -1.623 -21.411 1.00 93.69 209 GLU A CA 1
ATOM 1506 C C . GLU A 1 209 ? -15.579 -0.775 -22.678 1.00 93.69 209 GLU A C 1
ATOM 1508 O O . GLU A 1 209 ? -16.572 -0.920 -23.388 1.00 93.69 209 GLU A O 1
ATOM 1513 N N . LYS A 1 210 ? -14.606 0.094 -22.987 1.00 93.12 210 LYS A N 1
ATOM 1514 C CA . LYS A 1 210 ? -14.619 0.935 -24.195 1.00 93.12 210 LYS A CA 1
ATOM 1515 C C . LYS A 1 210 ? -14.210 0.170 -25.450 1.00 93.12 210 LYS A C 1
ATOM 1517 O O . LYS A 1 210 ? -14.788 0.387 -26.510 1.00 93.12 210 LYS A O 1
ATOM 1522 N N . ASP A 1 211 ? -13.201 -0.685 -25.333 1.00 91.94 211 ASP A N 1
ATOM 1523 C CA . ASP A 1 211 ? -12.705 -1.537 -26.408 1.00 91.94 211 ASP A CA 1
ATOM 1524 C C . ASP A 1 211 ? -12.423 -2.950 -25.874 1.00 91.94 211 ASP A C 1
ATOM 1526 O O . ASP A 1 211 ? -11.315 -3.240 -25.400 1.00 91.94 211 ASP A O 1
ATOM 1530 N N . PRO A 1 212 ? -13.400 -3.867 -25.993 1.00 92.12 212 PRO A N 1
ATOM 1531 C CA . PRO A 1 212 ? -13.224 -5.246 -25.561 1.00 92.12 212 PRO A CA 1
ATOM 1532 C C . PRO A 1 212 ? -12.093 -5.984 -26.289 1.00 92.12 212 PRO A C 1
ATOM 1534 O O . PRO A 1 212 ? -11.609 -6.993 -25.778 1.00 92.12 212 PRO A O 1
ATOM 1537 N N . GLN A 1 213 ? -11.654 -5.529 -27.466 1.00 89.88 213 GLN A N 1
ATOM 1538 C CA . GLN A 1 213 ? -10.601 -6.178 -28.256 1.00 89.88 213 GLN A CA 1
ATOM 1539 C C . GLN A 1 213 ? -9.202 -5.613 -27.971 1.00 89.88 213 GLN A C 1
ATOM 1541 O O . GLN A 1 213 ? -8.223 -6.026 -28.603 1.00 89.88 213 GLN A O 1
ATOM 1546 N N . ASN A 1 214 ? -9.073 -4.712 -26.992 1.00 90.56 214 ASN A N 1
ATOM 1547 C CA . ASN A 1 214 ? -7.797 -4.128 -26.607 1.00 90.56 214 ASN A CA 1
ATOM 1548 C C . ASN A 1 214 ? -6.872 -5.166 -25.943 1.00 90.56 214 ASN A C 1
ATOM 1550 O O . ASN A 1 214 ? -6.848 -5.335 -24.722 1.00 90.56 214 ASN A O 1
ATOM 1554 N N . ALA A 1 215 ? -6.070 -5.850 -26.763 1.00 89.62 215 ALA A N 1
ATOM 1555 C CA . ALA A 1 215 ? -5.137 -6.884 -26.317 1.00 89.62 215 ALA A CA 1
ATOM 1556 C C . ALA A 1 215 ? -4.122 -6.366 -25.280 1.00 89.62 215 ALA A C 1
ATOM 1558 O O . ALA A 1 215 ? -3.804 -7.079 -24.333 1.00 89.62 215 ALA A O 1
ATOM 1559 N N . GLY A 1 216 ? -3.665 -5.114 -25.410 1.00 85.56 216 GLY A N 1
ATOM 1560 C CA . GLY A 1 216 ? -2.730 -4.507 -24.459 1.00 85.56 216 GLY A CA 1
ATOM 1561 C C . GLY A 1 216 ? -3.346 -4.314 -23.072 1.00 85.56 216 GLY A C 1
ATOM 1562 O O . GLY A 1 216 ? -2.702 -4.608 -22.066 1.00 85.56 216 GLY A O 1
ATOM 1563 N N . ALA A 1 217 ? -4.610 -3.887 -23.006 1.00 87.06 217 ALA A N 1
ATOM 1564 C CA . ALA A 1 217 ? -5.334 -3.765 -21.744 1.00 87.06 217 ALA A CA 1
ATOM 1565 C C . ALA A 1 217 ? -5.617 -5.140 -21.109 1.00 87.06 217 ALA A C 1
ATOM 1567 O O . ALA A 1 217 ? -5.467 -5.292 -19.896 1.00 87.06 217 ALA A O 1
ATOM 1568 N N . ARG A 1 218 ? -5.944 -6.163 -21.915 1.00 93.25 218 ARG A N 1
ATOM 1569 C CA . ARG A 1 218 ? -6.127 -7.543 -21.423 1.00 93.25 218 ARG A CA 1
ATOM 1570 C C . ARG A 1 218 ? -4.838 -8.121 -20.846 1.00 93.25 218 ARG A C 1
ATOM 1572 O O . ARG A 1 218 ? -4.831 -8.618 -19.724 1.00 93.25 218 ARG A O 1
ATOM 1579 N N . GLU A 1 219 ? -3.733 -8.007 -21.577 1.00 92.19 219 GLU A N 1
ATOM 1580 C CA . GLU A 1 219 ? -2.420 -8.463 -21.110 1.00 92.19 219 GLU A CA 1
ATOM 1581 C C . GLU A 1 219 ? -1.954 -7.698 -19.872 1.00 92.19 219 GLU A C 1
ATOM 1583 O O . GLU A 1 219 ? -1.424 -8.302 -18.939 1.00 92.19 219 GLU A O 1
ATOM 1588 N N . GLY A 1 220 ? -2.198 -6.386 -19.828 1.00 87.88 220 GLY A N 1
ATOM 1589 C CA . GLY A 1 220 ? -1.972 -5.573 -18.639 1.00 87.88 220 GLY A CA 1
ATOM 1590 C C . GLY A 1 220 ? -2.740 -6.109 -17.433 1.00 87.88 220 GLY A C 1
ATOM 1591 O O . GLY A 1 220 ? -2.151 -6.266 -16.368 1.00 87.88 220 GLY A O 1
ATOM 1592 N N . LEU A 1 221 ? -4.020 -6.455 -17.606 1.00 93.88 221 LEU A N 1
ATOM 1593 C CA . LEU A 1 221 ? -4.873 -6.942 -16.520 1.00 93.88 221 LEU A CA 1
ATOM 1594 C C . LEU A 1 221 ? -4.379 -8.287 -15.981 1.00 93.88 221 LEU A C 1
ATOM 1596 O O . LEU A 1 221 ? -4.235 -8.452 -14.771 1.00 93.88 221 LEU A O 1
ATOM 1600 N N . VAL A 1 222 ? -4.032 -9.214 -16.878 1.00 95.81 222 VAL A N 1
ATOM 1601 C CA . VAL A 1 222 ? -3.431 -10.505 -16.515 1.00 95.81 222 VAL A CA 1
ATOM 1602 C C . VAL A 1 222 ? -2.125 -10.304 -15.749 1.00 95.81 222 VAL A C 1
ATOM 1604 O O . VAL A 1 222 ? -1.901 -10.973 -14.742 1.00 95.81 222 VAL A O 1
ATOM 1607 N N . ARG A 1 223 ? -1.264 -9.375 -16.187 1.00 91.75 223 ARG A N 1
ATOM 1608 C CA . ARG A 1 223 ? 0.016 -9.104 -15.519 1.00 91.75 223 ARG A CA 1
ATOM 1609 C C . ARG A 1 223 ? -0.156 -8.495 -14.134 1.00 91.75 223 ARG A C 1
ATOM 1611 O O . ARG A 1 223 ? 0.599 -8.883 -13.254 1.00 91.75 223 ARG A O 1
ATOM 1618 N N . VAL A 1 224 ? -1.128 -7.608 -13.916 1.00 87.81 224 VAL A N 1
ATOM 1619 C CA . VAL A 1 224 ? -1.368 -7.044 -12.575 1.00 87.81 224 VAL A CA 1
ATOM 1620 C C . VAL A 1 224 ? -1.758 -8.148 -11.592 1.00 87.81 224 VAL A C 1
ATOM 1622 O O . VAL A 1 224 ? -1.144 -8.264 -10.536 1.00 87.81 224 VAL A O 1
ATOM 1625 N N . TYR A 1 225 ? -2.704 -9.018 -11.957 1.00 94.25 225 TYR A N 1
ATOM 1626 C CA . TYR A 1 225 ? -3.075 -10.143 -11.094 1.00 94.25 225 TYR A CA 1
ATOM 1627 C C . TYR A 1 225 ? -1.915 -11.120 -10.884 1.00 94.25 225 TYR A C 1
ATOM 1629 O O . TYR A 1 225 ? -1.616 -11.492 -9.755 1.00 94.25 225 TYR A O 1
ATOM 1637 N N . LEU A 1 226 ? -1.218 -11.498 -11.957 1.00 94.56 226 LEU A N 1
ATOM 1638 C CA . LEU A 1 226 ? -0.145 -12.487 -11.899 1.00 94.56 226 LEU A CA 1
ATOM 1639 C C . LEU A 1 226 ? 1.096 -11.996 -11.144 1.00 94.56 226 LEU A C 1
ATOM 1641 O O . LEU A 1 226 ? 1.696 -12.777 -10.414 1.00 94.56 226 LEU A O 1
ATOM 1645 N N . VAL A 1 227 ? 1.529 -10.758 -11.394 1.00 89.12 227 VAL A N 1
ATOM 1646 C CA . VAL A 1 227 ? 2.823 -10.225 -10.944 1.00 89.12 227 VAL A CA 1
ATOM 1647 C C . VAL A 1 227 ? 2.653 -9.378 -9.694 1.00 89.12 227 VAL A C 1
ATOM 1649 O O . VAL A 1 227 ? 3.307 -9.654 -8.694 1.00 89.12 227 VAL A O 1
ATOM 1652 N N . ASP A 1 228 ? 1.778 -8.373 -9.737 1.00 81.88 228 ASP A N 1
ATOM 1653 C CA . ASP A 1 228 ? 1.663 -7.393 -8.651 1.00 81.88 228 ASP A CA 1
ATOM 1654 C C . ASP A 1 228 ? 0.892 -7.967 -7.451 1.00 81.88 228 ASP A C 1
ATOM 1656 O O . ASP A 1 228 ? 1.210 -7.639 -6.309 1.00 81.88 228 ASP A O 1
ATOM 1660 N N . LEU A 1 229 ? -0.091 -8.841 -7.703 1.00 87.31 229 LEU A N 1
ATOM 1661 C CA . LEU A 1 229 ? -0.930 -9.470 -6.672 1.00 87.31 229 LEU A CA 1
ATOM 1662 C C . LEU A 1 229 ? -0.594 -10.945 -6.390 1.00 87.31 229 LEU A C 1
ATOM 1664 O O . LEU A 1 229 ? -1.173 -11.530 -5.479 1.00 87.31 229 LEU A O 1
ATOM 1668 N N . ASP A 1 230 ? 0.332 -11.542 -7.146 1.00 91.56 230 ASP A N 1
ATOM 1669 C CA . ASP A 1 230 ? 0.707 -12.964 -7.056 1.00 91.56 230 ASP A CA 1
ATOM 1670 C C . ASP A 1 230 ? -0.481 -13.958 -7.145 1.00 91.56 230 ASP A C 1
ATOM 1672 O O . ASP A 1 230 ? -0.450 -15.058 -6.581 1.00 91.56 230 ASP A O 1
ATOM 1676 N N . ASP A 1 231 ? -1.525 -13.596 -7.898 1.00 93.62 231 ASP A N 1
ATOM 1677 C CA . ASP A 1 231 ? -2.771 -14.350 -8.054 1.00 93.62 231 ASP A CA 1
ATOM 1678 C C . ASP A 1 231 ? -2.964 -14.861 -9.500 1.00 93.62 231 ASP A C 1
ATOM 1680 O O . ASP A 1 231 ? -3.664 -14.256 -10.321 1.00 93.62 231 ASP A O 1
ATOM 1684 N N . PRO A 1 232 ? -2.355 -16.005 -9.865 1.00 95.62 232 PRO A N 1
ATOM 1685 C CA . PRO A 1 232 ? -2.535 -16.596 -11.184 1.00 95.62 232 PRO A CA 1
ATOM 1686 C C . PRO A 1 232 ? -3.933 -17.185 -11.391 1.00 95.62 232 PRO A C 1
ATOM 1688 O O . PRO A 1 232 ? -4.314 -17.401 -12.540 1.00 95.62 232 PRO A O 1
ATOM 1691 N N . ALA A 1 233 ? -4.678 -17.490 -10.322 1.00 96.00 233 ALA A N 1
ATOM 1692 C CA . ALA A 1 233 ? -6.022 -18.042 -10.441 1.00 96.00 233 ALA A CA 1
ATOM 1693 C C . ALA A 1 233 ? -6.990 -16.965 -10.935 1.00 96.00 233 ALA A C 1
ATOM 1695 O O . ALA A 1 233 ? -7.756 -17.214 -11.867 1.00 96.00 233 ALA A O 1
ATOM 1696 N N . GLU A 1 234 ? -6.891 -15.755 -10.385 1.00 95.81 234 GLU A N 1
ATOM 1697 C CA . GLU A 1 234 ? -7.618 -14.597 -10.898 1.00 95.81 234 GLU A CA 1
ATOM 1698 C C . GLU A 1 234 ? -7.093 -14.175 -12.275 1.00 95.81 234 GLU A C 1
ATOM 1700 O O . GLU A 1 234 ? -7.881 -13.971 -13.198 1.00 95.81 234 GLU A O 1
ATOM 1705 N N . ALA A 1 235 ? -5.769 -14.159 -12.481 1.00 96.31 235 ALA A N 1
ATOM 1706 C CA . ALA A 1 235 ? -5.182 -13.838 -13.784 1.00 96.31 235 ALA A CA 1
ATOM 1707 C C . ALA A 1 235 ? -5.696 -14.758 -14.911 1.00 96.31 235 ALA A C 1
ATOM 1709 O O . ALA A 1 235 ? -5.948 -14.297 -16.026 1.00 96.31 235 ALA A O 1
ATOM 1710 N N . ALA A 1 236 ? -5.901 -16.051 -14.628 1.00 96.31 236 ALA A N 1
ATOM 1711 C CA . ALA A 1 236 ? -6.407 -17.019 -15.600 1.00 96.31 236 ALA A CA 1
ATOM 1712 C C . ALA A 1 236 ? -7.824 -16.698 -16.104 1.00 96.31 236 ALA A C 1
ATOM 1714 O O . ALA A 1 236 ? -8.146 -17.029 -17.247 1.00 96.31 236 ALA A O 1
ATOM 1715 N N . LYS A 1 237 ? -8.653 -16.013 -15.303 1.00 96.25 237 LYS A N 1
ATOM 1716 C CA . LYS A 1 237 ? -10.012 -15.595 -15.696 1.00 96.25 237 LYS A CA 1
ATOM 1717 C C . LYS A 1 237 ? -10.011 -14.522 -16.789 1.00 96.25 237 LYS A C 1
ATOM 1719 O O . LYS A 1 237 ? -11.037 -14.293 -17.420 1.00 96.25 237 LYS A O 1
ATOM 1724 N N . HIS A 1 238 ? -8.866 -13.885 -17.038 1.00 94.81 238 HIS A N 1
ATOM 1725 C CA . HIS A 1 238 ? -8.723 -12.757 -17.961 1.00 94.81 238 HIS A CA 1
ATOM 1726 C C . HIS A 1 238 ? -7.920 -13.088 -19.234 1.00 94.81 238 HIS A C 1
ATOM 1728 O O . HIS A 1 238 ? -7.518 -12.180 -19.958 1.00 94.81 238 HIS A O 1
ATOM 1734 N N . LEU A 1 239 ? -7.686 -14.374 -19.530 1.00 94.25 239 LEU A N 1
ATOM 1735 C CA . LEU A 1 239 ? -6.861 -14.807 -20.669 1.00 94.25 239 LEU A CA 1
ATOM 1736 C C . LEU A 1 239 ? -7.554 -14.749 -22.035 1.00 94.25 239 LEU A C 1
ATOM 1738 O O . LEU A 1 239 ? -6.873 -14.770 -23.061 1.00 94.25 239 LEU A O 1
ATOM 1742 N N . GLU A 1 240 ? -8.884 -14.695 -22.086 1.00 92.44 240 GLU A N 1
ATOM 1743 C CA . GLU A 1 240 ? -9.598 -14.582 -23.359 1.00 92.44 240 GLU A CA 1
ATOM 1744 C C . GLU A 1 240 ? -9.130 -13.322 -24.104 1.00 92.44 240 GLU A C 1
ATOM 1746 O O . GLU A 1 240 ? -9.132 -12.240 -23.529 1.00 92.44 240 GLU A O 1
ATOM 1751 N N . GLY A 1 241 ? -8.697 -13.437 -25.362 1.00 87.94 241 GLY A N 1
ATOM 1752 C CA . GLY A 1 241 ? -8.210 -12.302 -26.162 1.00 87.94 241 GLY A CA 1
ATOM 1753 C C . GLY A 1 241 ? -6.758 -11.862 -25.904 1.00 87.94 241 GLY A C 1
ATOM 1754 O O . GLY A 1 241 ? -6.292 -10.929 -26.560 1.00 87.94 241 GLY A O 1
ATOM 1755 N N . VAL A 1 242 ? -6.027 -12.522 -24.997 1.00 93.75 242 VAL A N 1
ATOM 1756 C CA . VAL A 1 242 ? -4.571 -12.338 -24.832 1.00 93.75 242 VAL A CA 1
ATOM 1757 C C . VAL A 1 242 ? -3.821 -12.913 -26.035 1.00 93.75 242 VAL A C 1
ATOM 1759 O O . VAL A 1 242 ? -4.198 -13.964 -26.554 1.00 93.75 242 VAL A O 1
ATOM 1762 N N . LYS A 1 243 ? -2.751 -12.238 -26.478 1.00 92.25 243 LYS A N 1
ATOM 1763 C CA . LYS A 1 243 ? -1.939 -12.668 -27.629 1.00 92.25 243 LYS A CA 1
ATOM 1764 C C . LYS A 1 243 ? -0.578 -13.229 -27.227 1.00 92.25 243 LYS A C 1
ATOM 1766 O O . LYS A 1 243 ? -0.026 -14.019 -27.987 1.00 92.25 243 LYS A O 1
ATOM 1771 N N . ASP A 1 244 ? -0.051 -12.858 -26.059 1.00 91.94 244 ASP A N 1
ATOM 1772 C CA . ASP A 1 244 ? 1.207 -13.393 -25.523 1.00 91.94 244 ASP A CA 1
ATOM 1773 C C . ASP A 1 244 ? 1.139 -14.930 -25.320 1.00 91.94 244 ASP A C 1
ATOM 1775 O O . ASP A 1 244 ? 0.440 -15.411 -24.416 1.00 91.94 244 ASP A O 1
ATOM 1779 N N . PRO A 1 245 ? 1.901 -15.725 -26.104 1.00 93.81 245 PRO A N 1
ATOM 1780 C CA . PRO A 1 245 ? 1.890 -17.184 -26.002 1.00 93.81 245 PRO A CA 1
ATOM 1781 C C . PRO A 1 245 ? 2.385 -17.706 -24.649 1.00 93.81 245 PRO A C 1
ATOM 1783 O O . PRO A 1 245 ? 1.948 -18.768 -24.201 1.00 93.81 245 PRO A O 1
ATOM 1786 N N . ALA A 1 246 ? 3.290 -16.982 -23.982 1.00 93.25 246 ALA A N 1
ATOM 1787 C CA . ALA A 1 246 ? 3.799 -17.381 -22.678 1.00 93.25 246 ALA A CA 1
ATOM 1788 C C . ALA A 1 246 ? 2.712 -17.238 -21.606 1.00 93.25 246 ALA A C 1
ATOM 1790 O O . ALA A 1 246 ? 2.545 -18.143 -20.788 1.00 93.25 246 ALA A O 1
ATOM 1791 N N . LEU A 1 247 ? 1.928 -16.152 -21.640 1.00 94.12 247 LEU A N 1
ATOM 1792 C CA . LEU A 1 247 ? 0.795 -15.979 -20.725 1.00 94.12 247 LEU A CA 1
ATOM 1793 C C . LEU A 1 247 ? -0.267 -17.064 -20.947 1.00 94.12 247 LEU A C 1
ATOM 1795 O O . LEU A 1 247 ? -0.693 -17.699 -19.983 1.00 94.12 247 LEU A O 1
ATOM 1799 N N . LEU A 1 248 ? -0.628 -17.342 -22.206 1.00 95.62 248 LEU A N 1
ATOM 1800 C CA . LEU A 1 248 ? -1.603 -18.385 -22.551 1.00 95.62 248 LEU A CA 1
ATOM 1801 C C . LEU A 1 248 ? -1.163 -19.789 -22.103 1.00 95.62 248 LEU A C 1
ATOM 1803 O O . LEU A 1 248 ? -1.997 -20.585 -21.676 1.00 95.62 248 LEU A O 1
ATOM 1807 N N . LYS A 1 249 ? 0.140 -20.098 -22.174 1.00 94.88 249 LYS A N 1
ATOM 1808 C CA . LYS A 1 249 ? 0.689 -21.395 -21.750 1.00 94.88 249 LYS A CA 1
ATOM 1809 C C . LYS A 1 249 ? 0.785 -21.517 -20.228 1.00 94.88 249 LYS A C 1
ATOM 1811 O O . LYS A 1 249 ? 0.355 -22.522 -19.660 1.00 94.88 249 LYS A O 1
ATOM 1816 N N . TYR A 1 250 ? 1.397 -20.537 -19.564 1.00 95.50 250 TYR A N 1
ATOM 1817 C CA . TYR A 1 250 ? 1.864 -20.712 -18.188 1.00 95.50 250 TYR A CA 1
ATOM 1818 C C . TYR A 1 250 ? 0.877 -20.235 -17.123 1.00 95.50 250 TYR A C 1
ATOM 1820 O O . TYR A 1 250 ? 0.841 -20.830 -16.046 1.00 95.50 250 TYR A O 1
ATOM 1828 N N . VAL A 1 251 ? 0.030 -19.237 -17.403 1.00 96.25 251 VAL A N 1
ATOM 1829 C CA . VAL A 1 251 ? -0.949 -18.744 -16.416 1.00 96.25 251 VAL A CA 1
ATOM 1830 C C . VAL A 1 251 ? -1.966 -19.828 -16.024 1.00 96.25 251 VAL A C 1
ATOM 1832 O O . VAL A 1 251 ? -2.124 -20.059 -14.825 1.00 96.25 251 VAL A O 1
ATOM 1835 N N . PRO A 1 252 ? -2.583 -20.593 -16.953 1.00 95.69 252 PRO A N 1
ATOM 1836 C CA . PRO A 1 252 ? -3.490 -21.682 -16.575 1.00 95.69 252 PRO A CA 1
ATOM 1837 C C . PRO A 1 252 ? -2.808 -22.799 -15.780 1.00 95.69 252 PRO A C 1
ATOM 1839 O O . PRO A 1 252 ? -3.435 -23.438 -14.937 1.00 95.69 252 PRO A O 1
ATOM 1842 N N . ALA A 1 253 ? -1.526 -23.064 -16.052 1.00 93.38 253 ALA A N 1
ATOM 1843 C CA . ALA A 1 253 ? -0.757 -24.051 -15.303 1.00 93.38 253 ALA A CA 1
ATOM 1844 C C . ALA A 1 253 ? -0.454 -23.549 -13.883 1.00 93.38 253 ALA A C 1
ATOM 1846 O O . ALA A 1 253 ? -0.622 -24.299 -12.923 1.00 93.38 253 ALA A O 1
ATOM 1847 N N . ALA A 1 254 ? -0.092 -22.271 -13.743 1.00 94.38 254 ALA A N 1
ATOM 1848 C CA . ALA A 1 254 ? 0.159 -21.635 -12.457 1.00 94.38 254 ALA A CA 1
ATOM 1849 C C . ALA A 1 254 ? -1.106 -21.487 -11.594 1.00 94.38 254 ALA A C 1
ATOM 1851 O O . ALA A 1 254 ? -1.024 -21.612 -10.371 1.00 94.38 254 ALA A O 1
ATOM 1852 N N . ALA A 1 255 ? -2.270 -21.280 -12.219 1.00 95.25 255 ALA A N 1
ATOM 1853 C CA . ALA A 1 255 ? -3.575 -21.195 -11.558 1.00 95.25 255 ALA A CA 1
ATOM 1854 C C . ALA A 1 255 ? -3.966 -22.484 -10.817 1.00 95.25 255 ALA A C 1
ATOM 1856 O O . ALA A 1 255 ? -4.697 -22.436 -9.833 1.00 95.25 255 ALA A O 1
ATOM 1857 N N . LYS A 1 256 ? -3.450 -23.641 -11.251 1.00 93.06 256 LYS A N 1
ATOM 1858 C CA . LYS A 1 256 ? -3.687 -24.943 -10.601 1.00 93.06 256 LYS A CA 1
ATOM 1859 C C . LYS A 1 256 ? -2.807 -25.172 -9.361 1.00 93.06 256 LYS A C 1
ATOM 1861 O O . LYS A 1 256 ? -2.932 -26.206 -8.708 1.00 93.06 256 LYS A O 1
ATOM 1866 N N . GLY A 1 257 ? -1.924 -24.224 -9.037 1.00 91.44 257 GLY A N 1
ATOM 1867 C CA . GLY A 1 257 ? -1.004 -24.286 -7.903 1.00 91.44 257 GLY A CA 1
ATOM 1868 C C . GLY A 1 257 ? 0.247 -25.130 -8.162 1.00 91.44 257 GLY A C 1
ATOM 1869 O O . GLY A 1 257 ? 0.315 -25.909 -9.108 1.00 91.44 257 GLY A O 1
ATOM 1870 N N . VAL A 1 258 ? 1.247 -25.000 -7.282 1.00 91.62 258 VAL A N 1
ATOM 1871 C CA . VAL A 1 258 ? 2.545 -25.707 -7.396 1.00 91.62 258 VAL A CA 1
ATOM 1872 C C . VAL A 1 258 ? 2.372 -27.236 -7.366 1.00 91.62 258 VAL A C 1
ATOM 1874 O O . VAL A 1 258 ? 3.071 -27.957 -8.068 1.00 91.62 258 VAL A O 1
ATOM 1877 N N . GLU A 1 259 ? 1.342 -27.676 -6.638 1.00 91.75 259 GLU A N 1
ATOM 1878 C CA . GLU A 1 259 ? 0.641 -28.970 -6.607 1.00 91.75 259 GLU A CA 1
ATOM 1879 C C . GLU A 1 259 ? 0.454 -29.762 -7.914 1.00 91.75 259 GLU A C 1
ATOM 1881 O O . GLU A 1 259 ? 0.493 -30.996 -7.937 1.00 91.75 259 GLU A O 1
ATOM 1886 N N . ALA A 1 260 ? 0.153 -29.064 -9.003 1.00 91.50 260 ALA A N 1
ATOM 1887 C CA . ALA A 1 260 ? -0.538 -29.675 -10.137 1.00 91.50 260 ALA A CA 1
ATOM 1888 C C . ALA A 1 260 ? 0.339 -29.952 -11.368 1.00 91.50 260 ALA A C 1
ATOM 1890 O O . ALA A 1 260 ? 0.124 -30.985 -12.006 1.00 91.50 260 ALA A O 1
ATOM 1891 N N . PRO A 1 261 ? 1.312 -29.096 -11.741 1.00 91.00 261 PRO A N 1
ATOM 1892 C CA . PRO A 1 261 ? 2.069 -29.302 -12.965 1.00 91.00 261 PRO A CA 1
ATOM 1893 C C . PRO A 1 261 ? 2.857 -30.622 -12.972 1.00 91.00 261 PRO A C 1
ATOM 1895 O O . PRO A 1 261 ? 3.419 -31.013 -11.937 1.00 91.00 261 PRO A O 1
ATOM 1898 N N . PRO A 1 262 ? 2.928 -31.300 -14.136 1.00 91.94 262 PRO A N 1
ATOM 1899 C CA . PRO A 1 262 ? 3.821 -32.431 -14.355 1.00 91.94 262 PRO A CA 1
ATOM 1900 C C . PRO A 1 262 ? 5.288 -32.064 -14.126 1.00 91.94 262 PRO A C 1
ATOM 1902 O O . PRO A 1 262 ? 5.665 -30.893 -14.115 1.00 91.94 262 PRO A O 1
ATOM 1905 N N . GLU A 1 263 ? 6.127 -33.086 -13.998 1.00 92.06 263 GLU A N 1
ATOM 1906 C CA . GLU A 1 263 ? 7.556 -32.967 -13.707 1.00 92.06 263 GLU A CA 1
ATOM 1907 C C . GLU A 1 263 ? 8.273 -31.931 -14.587 1.00 92.06 263 GLU A C 1
ATOM 1909 O O . GLU A 1 263 ? 8.716 -30.908 -14.073 1.00 92.06 263 GLU A O 1
ATOM 1914 N N . LEU A 1 264 ? 8.318 -32.119 -15.911 1.00 92.50 264 LEU A N 1
ATOM 1915 C CA . LEU A 1 264 ? 9.000 -31.179 -16.815 1.00 92.50 264 LEU A CA 1
ATOM 1916 C C . LEU A 1 264 ? 8.352 -29.785 -16.839 1.00 92.50 264 LEU A C 1
ATOM 1918 O O . LEU A 1 264 ? 9.055 -28.786 -16.969 1.00 92.50 264 LEU A O 1
ATOM 1922 N N . ALA A 1 265 ? 7.036 -29.694 -16.632 1.00 93.38 265 ALA A N 1
ATOM 1923 C CA . ALA A 1 265 ? 6.345 -28.409 -16.556 1.00 93.38 265 ALA A CA 1
ATOM 1924 C C . ALA A 1 265 ? 6.756 -27.602 -15.312 1.00 93.38 265 ALA A C 1
ATOM 1926 O O . ALA A 1 265 ? 6.745 -26.375 -15.355 1.00 93.38 265 ALA A O 1
ATOM 1927 N N . CYS A 1 266 ? 7.159 -28.262 -14.218 1.00 94.69 266 CYS A N 1
ATOM 1928 C CA . CYS A 1 266 ? 7.714 -27.579 -13.048 1.00 94.69 266 CYS A CA 1
ATOM 1929 C C . CYS A 1 266 ? 9.054 -26.903 -13.374 1.00 94.69 266 CYS A C 1
ATOM 1931 O O . CYS A 1 266 ? 9.306 -25.798 -12.905 1.00 94.69 266 CYS A O 1
ATOM 1933 N N . LEU A 1 267 ? 9.907 -27.529 -14.193 1.00 95.56 267 LEU A N 1
ATOM 1934 C CA . LEU A 1 267 ? 11.151 -26.893 -14.631 1.00 95.56 267 LEU A CA 1
ATOM 1935 C C . LEU A 1 267 ? 10.854 -25.638 -15.463 1.00 95.56 267 LEU A C 1
ATOM 1937 O O . LEU A 1 267 ? 11.338 -24.559 -15.130 1.00 95.56 267 LEU A O 1
ATOM 1941 N N . GLU A 1 268 ? 9.993 -25.763 -16.477 1.00 95.44 268 GLU A N 1
ATOM 1942 C CA . GLU A 1 268 ? 9.627 -24.639 -17.349 1.00 95.44 268 GLU A CA 1
ATOM 1943 C C . GLU A 1 268 ? 8.956 -23.487 -16.585 1.00 95.44 268 GLU A C 1
ATOM 1945 O O . GLU A 1 268 ? 9.299 -22.326 -16.795 1.00 95.44 268 GLU A O 1
ATOM 1950 N N . LEU A 1 269 ? 8.024 -23.785 -15.670 1.00 96.00 269 LEU A N 1
ATOM 1951 C CA . LEU A 1 269 ? 7.367 -22.769 -14.840 1.00 96.00 269 LEU A CA 1
ATOM 1952 C C . LEU A 1 269 ? 8.348 -22.083 -13.890 1.00 96.00 269 LEU A C 1
ATOM 1954 O O . LEU A 1 269 ? 8.257 -20.874 -13.689 1.00 96.00 269 LEU A O 1
ATOM 1958 N N . GLY A 1 270 ? 9.283 -22.841 -13.314 1.00 95.56 270 GLY A N 1
ATOM 1959 C CA . GLY A 1 270 ? 10.323 -22.298 -12.449 1.00 95.56 270 GLY A CA 1
ATOM 1960 C C . GLY A 1 270 ? 11.179 -21.253 -13.161 1.00 95.56 270 GLY A C 1
ATOM 1961 O O . GLY A 1 270 ? 11.416 -20.168 -12.633 1.00 95.56 270 GLY A O 1
ATOM 1962 N N . GLU A 1 271 ? 11.590 -21.554 -14.388 1.00 94.38 271 GLU A N 1
ATOM 1963 C CA . GLU A 1 271 ? 12.394 -20.652 -15.214 1.00 94.38 271 GLU A CA 1
ATOM 1964 C C . GLU A 1 271 ? 11.590 -19.473 -15.748 1.00 94.38 271 GLU A C 1
ATOM 1966 O O . GLU A 1 271 ? 12.054 -18.337 -15.702 1.00 94.38 271 GLU A O 1
ATOM 1971 N N . TRP A 1 272 ? 10.349 -19.710 -16.167 1.00 95.56 272 TRP A N 1
ATOM 1972 C CA . TRP A 1 272 ? 9.465 -18.641 -16.608 1.00 95.56 272 TRP A CA 1
ATOM 1973 C C . TRP A 1 272 ? 9.208 -17.615 -15.498 1.00 95.56 272 TRP A C 1
ATOM 1975 O O . TRP A 1 272 ? 9.309 -16.414 -15.746 1.00 95.56 272 TRP A O 1
ATOM 1985 N N . TYR A 1 273 ? 8.956 -18.056 -14.259 1.00 95.88 273 TYR A N 1
ATOM 1986 C CA . TYR A 1 273 ? 8.831 -17.142 -13.119 1.00 95.88 273 TYR A CA 1
ATOM 1987 C C . TYR A 1 273 ? 10.150 -16.433 -12.782 1.00 95.88 273 TYR A C 1
ATOM 1989 O O . TYR A 1 273 ? 10.114 -15.275 -12.368 1.00 95.88 273 TYR A O 1
ATOM 1997 N N . HIS A 1 274 ? 11.308 -17.076 -12.974 1.00 93.25 274 HIS A N 1
ATOM 1998 C CA . HIS A 1 274 ? 12.609 -16.416 -12.811 1.00 93.25 274 HIS A CA 1
ATOM 1999 C C . HIS A 1 274 ? 12.782 -15.258 -13.804 1.00 93.25 274 HIS A C 1
ATOM 2001 O O . HIS A 1 274 ? 13.127 -14.145 -13.400 1.00 93.25 274 HIS A O 1
ATOM 2007 N N . ASP A 1 275 ? 12.485 -15.498 -15.081 1.00 91.44 275 ASP A N 1
ATOM 2008 C CA . ASP A 1 275 ? 12.576 -14.486 -16.137 1.00 91.44 275 ASP A CA 1
ATOM 2009 C C . ASP A 1 275 ? 11.534 -13.377 -15.962 1.00 91.44 275 ASP A C 1
ATOM 2011 O O . ASP A 1 275 ? 11.813 -12.200 -16.213 1.00 91.44 275 ASP A O 1
ATOM 2015 N N . LEU A 1 276 ? 10.334 -13.737 -15.498 1.00 91.00 276 LEU A N 1
ATOM 2016 C CA . LEU A 1 276 ? 9.279 -12.787 -15.169 1.00 91.00 276 LEU A CA 1
ATOM 2017 C C . LEU A 1 276 ? 9.696 -11.890 -13.995 1.00 91.00 276 LEU A C 1
ATOM 2019 O O . LEU A 1 276 ? 9.553 -10.672 -14.083 1.00 91.00 276 LEU A O 1
ATOM 2023 N N . ALA A 1 277 ? 10.286 -12.462 -12.940 1.00 87.94 277 ALA A N 1
ATOM 2024 C CA . ALA A 1 277 ? 10.780 -11.722 -11.779 1.00 87.94 277 ALA A CA 1
ATOM 2025 C C . ALA A 1 277 ? 11.872 -10.708 -12.148 1.00 87.94 277 ALA A C 1
ATOM 2027 O O . ALA A 1 277 ? 11.902 -9.608 -11.600 1.00 87.94 277 ALA A O 1
ATOM 2028 N N . ALA A 1 278 ? 12.754 -11.040 -13.096 1.00 81.06 278 ALA A N 1
ATOM 2029 C CA . ALA A 1 278 ? 13.809 -10.130 -13.543 1.00 81.06 278 ALA A CA 1
ATOM 2030 C C . ALA A 1 278 ? 13.254 -8.830 -14.160 1.00 81.06 278 ALA A C 1
ATOM 2032 O O . ALA A 1 278 ? 13.885 -7.780 -14.049 1.00 81.06 278 ALA A O 1
ATOM 2033 N N . LYS A 1 279 ? 12.063 -8.899 -14.768 1.00 82.06 279 LYS A N 1
ATOM 2034 C CA . LYS A 1 279 ? 11.371 -7.776 -15.425 1.00 82.06 279 LYS A CA 1
ATOM 2035 C C . LYS A 1 279 ? 10.283 -7.144 -14.551 1.00 82.06 279 LYS A C 1
ATOM 2037 O O . LYS A 1 279 ? 9.692 -6.143 -14.940 1.00 82.06 279 LYS A O 1
ATOM 2042 N N . ALA A 1 280 ? 9.990 -7.739 -13.397 1.00 76.44 280 ALA A N 1
ATOM 2043 C CA . ALA A 1 280 ? 8.931 -7.286 -12.510 1.00 76.44 280 ALA A CA 1
ATOM 2044 C C . ALA A 1 280 ? 9.352 -6.045 -11.693 1.00 76.44 280 ALA A C 1
ATOM 2046 O O . ALA A 1 280 ? 10.550 -5.875 -11.401 1.00 76.44 280 ALA A O 1
ATOM 2047 N N . PRO A 1 281 ? 8.371 -5.225 -11.259 1.00 68.94 281 PRO A N 1
ATOM 2048 C CA . PRO A 1 281 ? 8.524 -4.262 -10.168 1.00 68.94 281 PRO A CA 1
ATOM 2049 C C . PRO A 1 281 ? 9.325 -4.841 -9.006 1.00 68.94 281 PRO A C 1
ATOM 2051 O O . PRO A 1 281 ? 9.074 -5.979 -8.612 1.00 68.94 281 PRO A O 1
ATOM 2054 N N . PHE A 1 282 ? 10.256 -4.072 -8.429 1.00 68.88 282 PHE A N 1
ATOM 2055 C CA . PHE A 1 282 ? 11.101 -4.519 -7.307 1.00 68.88 282 PHE A CA 1
ATOM 2056 C C . PHE A 1 282 ? 10.256 -5.116 -6.169 1.00 68.88 282 PHE A C 1
ATOM 2058 O O . PHE A 1 282 ? 10.550 -6.207 -5.684 1.00 68.88 282 PHE A O 1
ATOM 2065 N N . ALA A 1 283 ? 9.151 -4.441 -5.855 1.00 69.00 283 ALA A N 1
ATOM 2066 C CA . ALA A 1 283 ? 8.047 -4.869 -5.004 1.00 69.00 283 ALA A CA 1
ATOM 2067 C C . ALA A 1 283 ? 7.538 -6.312 -5.223 1.00 69.00 283 ALA A C 1
ATOM 2069 O O . ALA A 1 283 ? 7.315 -7.028 -4.250 1.00 69.00 283 ALA A O 1
ATOM 2070 N N . ALA A 1 284 ? 7.363 -6.735 -6.478 1.00 75.69 284 ALA A N 1
ATOM 2071 C CA . ALA A 1 284 ? 6.768 -8.018 -6.865 1.00 75.69 284 ALA A CA 1
ATOM 2072 C C . ALA A 1 284 ? 7.798 -9.156 -7.002 1.00 75.69 284 ALA A C 1
ATOM 2074 O O . ALA A 1 284 ? 7.454 -10.341 -6.956 1.00 75.69 284 ALA A O 1
ATOM 2075 N N . ARG A 1 285 ? 9.090 -8.823 -7.144 1.00 83.00 285 ARG A N 1
ATOM 2076 C CA . ARG A 1 285 ? 10.167 -9.811 -7.340 1.00 83.00 285 ARG A CA 1
ATOM 2077 C C . ARG A 1 285 ? 10.228 -10.895 -6.255 1.00 83.00 285 ARG A C 1
ATOM 2079 O O . ARG A 1 285 ? 10.424 -12.049 -6.638 1.00 83.00 285 ARG A O 1
ATOM 2086 N N . PRO A 1 286 ? 10.066 -10.602 -4.944 1.00 82.44 286 PRO A N 1
ATOM 2087 C CA . PRO A 1 286 ? 10.131 -11.632 -3.908 1.00 82.44 286 PRO A CA 1
ATOM 2088 C C . PRO A 1 286 ? 9.112 -12.759 -4.114 1.00 82.44 286 PRO A C 1
ATOM 2090 O O . PRO A 1 286 ? 9.489 -13.929 -4.053 1.00 82.44 286 PRO A O 1
ATOM 2093 N N . ALA A 1 287 ? 7.852 -12.422 -4.411 1.00 86.25 287 ALA A N 1
ATOM 2094 C CA . ALA A 1 287 ? 6.785 -13.399 -4.634 1.00 86.25 287 ALA A CA 1
ATOM 2095 C C . ALA A 1 287 ? 7.057 -14.250 -5.885 1.00 86.25 287 ALA A C 1
ATOM 2097 O O . ALA A 1 287 ? 7.000 -15.481 -5.844 1.00 86.25 287 ALA A O 1
ATOM 2098 N N . MET A 1 288 ? 7.485 -13.608 -6.976 1.00 91.56 288 MET A N 1
ATOM 2099 C CA . MET A 1 288 ? 7.828 -14.305 -8.218 1.00 91.56 288 MET A CA 1
ATOM 2100 C C . MET A 1 288 ? 9.017 -15.262 -8.036 1.00 91.56 288 MET A C 1
ATOM 2102 O O . MET A 1 288 ? 8.962 -16.414 -8.473 1.00 91.56 288 MET A O 1
ATOM 2106 N N . TYR A 1 289 ? 10.073 -14.840 -7.331 1.00 93.12 289 TYR A N 1
ATOM 2107 C CA . TYR A 1 289 ? 11.195 -15.722 -6.996 1.00 93.12 289 TYR A CA 1
ATOM 2108 C C . TYR A 1 289 ? 10.784 -16.859 -6.054 1.00 93.12 289 TYR A C 1
ATOM 2110 O O . TYR A 1 289 ? 11.291 -17.974 -6.197 1.00 93.12 289 TYR A O 1
ATOM 2118 N N . ALA A 1 290 ? 9.852 -16.620 -5.126 1.00 92.44 290 ALA A N 1
ATOM 2119 C CA . ALA A 1 290 ? 9.312 -17.665 -4.264 1.00 92.44 290 ALA A CA 1
ATOM 2120 C C . ALA A 1 290 ? 8.570 -18.741 -5.076 1.00 92.44 290 ALA A C 1
ATOM 2122 O O . ALA A 1 290 ? 8.812 -19.933 -4.865 1.00 92.44 290 ALA A O 1
ATOM 2123 N N . ARG A 1 291 ? 7.752 -18.349 -6.065 1.00 94.56 291 ARG A N 1
ATOM 2124 C CA . ARG A 1 291 ? 7.111 -19.292 -6.998 1.00 94.56 291 ARG A CA 1
ATOM 2125 C C . ARG A 1 291 ? 8.118 -20.038 -7.860 1.00 94.56 291 ARG A C 1
ATOM 2127 O O . ARG A 1 291 ? 8.045 -21.264 -7.940 1.00 94.56 291 ARG A O 1
ATOM 2134 N N . ALA A 1 292 ? 9.087 -19.330 -8.444 1.00 96.25 292 ALA A N 1
ATOM 2135 C CA . ALA A 1 292 ? 10.162 -19.941 -9.225 1.00 96.25 292 ALA A CA 1
ATOM 2136 C C . ALA A 1 292 ? 10.870 -21.044 -8.418 1.00 96.25 292 ALA A C 1
ATOM 2138 O O . ALA A 1 292 ? 10.992 -22.190 -8.855 1.00 96.25 292 ALA A O 1
ATOM 2139 N N . LYS A 1 293 ? 11.246 -20.719 -7.176 1.00 96.56 293 LYS A N 1
ATOM 2140 C CA . LYS A 1 293 ? 11.861 -21.641 -6.219 1.00 96.56 293 LYS A CA 1
ATOM 2141 C C . LYS A 1 293 ? 10.967 -22.836 -5.896 1.00 96.56 293 LYS A C 1
ATOM 2143 O O . LYS A 1 293 ? 11.469 -23.958 -5.849 1.00 96.56 293 LYS A O 1
ATOM 2148 N N . ALA A 1 294 ? 9.673 -22.623 -5.667 1.00 96.56 294 ALA A N 1
ATOM 2149 C CA . ALA A 1 294 ? 8.733 -23.696 -5.349 1.00 96.56 294 ALA A CA 1
ATOM 2150 C C . ALA A 1 294 ? 8.633 -24.719 -6.495 1.00 96.56 294 ALA A C 1
ATOM 2152 O O . ALA A 1 294 ? 8.769 -25.922 -6.261 1.00 96.56 294 ALA A O 1
ATOM 2153 N N . TYR A 1 295 ? 8.510 -24.245 -7.738 1.00 97.62 295 TYR A N 1
ATOM 2154 C CA . TYR A 1 295 ? 8.474 -25.108 -8.918 1.00 97.62 295 TYR A CA 1
ATOM 2155 C C . TYR A 1 295 ? 9.788 -25.863 -9.148 1.00 97.62 295 TYR A C 1
ATOM 2157 O O . TYR A 1 295 ? 9.765 -27.082 -9.322 1.00 97.62 295 TYR A O 1
ATOM 2165 N N . LEU A 1 296 ? 10.944 -25.194 -9.062 1.00 97.25 296 LEU A N 1
ATOM 2166 C CA . LEU A 1 296 ? 12.245 -25.856 -9.223 1.00 97.25 296 LEU A CA 1
ATOM 2167 C C . LEU A 1 296 ? 12.505 -26.895 -8.124 1.00 97.25 296 LEU A C 1
ATOM 2169 O O . LEU A 1 296 ? 12.984 -27.994 -8.405 1.00 97.25 296 LEU A O 1
ATOM 2173 N N . LYS A 1 297 ? 12.140 -26.600 -6.869 1.00 96.75 297 LYS A N 1
ATOM 2174 C CA . LYS A 1 297 ? 12.238 -27.568 -5.765 1.00 96.75 297 LYS A CA 1
ATOM 2175 C C . LYS A 1 297 ? 11.363 -28.791 -6.002 1.00 96.75 297 LYS A C 1
ATOM 2177 O O . LYS A 1 297 ? 11.802 -29.915 -5.757 1.00 96.75 297 LYS A O 1
ATOM 2182 N N . ARG A 1 298 ? 10.140 -28.587 -6.490 1.00 96.00 298 ARG A N 1
ATOM 2183 C CA . ARG A 1 298 ? 9.243 -29.684 -6.846 1.00 96.00 298 ARG A CA 1
ATOM 2184 C C . ARG A 1 298 ? 9.809 -30.516 -7.993 1.00 96.00 298 ARG A C 1
ATOM 2186 O O . ARG A 1 298 ? 9.837 -31.739 -7.874 1.00 96.00 298 ARG A O 1
ATOM 2193 N N . PHE A 1 299 ? 10.331 -29.879 -9.040 1.00 97.31 299 PHE A N 1
ATOM 2194 C CA . PHE A 1 299 ? 11.037 -30.579 -10.110 1.00 97.31 299 PHE A CA 1
ATOM 2195 C C . PHE A 1 299 ? 12.169 -31.448 -9.547 1.00 97.31 299 PHE A C 1
ATOM 2197 O O . PHE A 1 299 ? 12.178 -32.646 -9.784 1.00 97.31 299 PHE A O 1
ATOM 2204 N N . LEU A 1 300 ? 13.058 -30.906 -8.708 1.00 96.00 300 LEU A N 1
ATOM 2205 C CA . LEU A 1 300 ? 14.175 -31.662 -8.117 1.00 96.00 300 LEU A CA 1
ATOM 2206 C C . LEU A 1 300 ? 13.737 -32.824 -7.204 1.00 96.00 300 LEU A C 1
ATOM 2208 O O . LEU A 1 300 ? 14.488 -33.797 -7.040 1.00 96.00 300 LEU A O 1
ATOM 2212 N N . LYS A 1 301 ? 12.544 -32.727 -6.603 1.00 95.50 301 LYS A N 1
ATOM 2213 C CA . LYS A 1 301 ? 11.923 -33.783 -5.788 1.00 95.50 301 LYS A CA 1
ATOM 2214 C C . LYS A 1 301 ? 11.381 -34.929 -6.650 1.00 95.50 301 LYS A C 1
ATOM 2216 O O . LYS A 1 301 ? 11.539 -36.092 -6.269 1.00 95.50 301 LYS A O 1
ATOM 2221 N N . LEU A 1 302 ? 10.746 -34.601 -7.776 1.00 94.25 302 LEU A N 1
ATOM 2222 C CA . LEU A 1 302 ? 10.158 -35.565 -8.711 1.00 94.25 302 LEU A CA 1
ATOM 2223 C C . LEU A 1 302 ? 11.225 -36.192 -9.625 1.00 94.25 302 LEU A C 1
ATOM 2225 O O . LEU A 1 302 ? 11.268 -37.410 -9.783 1.00 94.25 302 LEU A O 1
ATOM 2229 N N . HIS A 1 303 ? 12.146 -35.376 -10.133 1.00 94.94 303 HIS A N 1
ATOM 2230 C CA . HIS A 1 303 ? 13.130 -35.737 -11.147 1.00 94.94 303 HIS A CA 1
ATOM 2231 C C . HIS A 1 303 ? 14.389 -36.356 -10.551 1.00 94.94 303 HIS A C 1
ATOM 2233 O O . HIS A 1 303 ? 15.361 -35.672 -10.230 1.00 94.94 303 HIS A O 1
ATOM 2239 N N . ARG A 1 304 ? 14.384 -37.680 -10.384 1.00 92.81 304 ARG A N 1
ATOM 2240 C CA . ARG A 1 304 ? 15.521 -38.462 -9.863 1.00 92.81 304 ARG A CA 1
ATOM 2241 C C . ARG A 1 304 ? 16.721 -38.624 -10.811 1.00 92.81 304 ARG A C 1
ATOM 2243 O O . ARG A 1 304 ? 17.824 -38.747 -10.267 1.00 92.81 304 ARG A O 1
ATOM 2250 N N . PRO A 1 305 ? 16.573 -38.643 -12.152 1.00 94.88 305 PRO A N 1
ATOM 2251 C CA . PRO A 1 305 ? 17.718 -38.778 -13.048 1.00 94.88 305 PRO A CA 1
ATOM 2252 C C . PRO A 1 305 ? 18.779 -37.691 -12.824 1.00 94.88 305 PRO A C 1
ATOM 2254 O O . PRO A 1 305 ? 18.472 -36.540 -12.521 1.00 94.88 305 PRO A O 1
ATOM 2257 N N . LYS A 1 306 ? 20.056 -38.066 -12.945 1.00 92.56 306 LYS A N 1
ATOM 2258 C CA . LYS A 1 306 ? 21.199 -37.143 -12.857 1.00 92.56 306 LYS A CA 1
ATOM 2259 C C . LYS A 1 306 ? 21.573 -36.654 -14.252 1.00 92.56 306 LYS A C 1
ATOM 2261 O O . LYS A 1 306 ? 22.609 -37.034 -14.786 1.00 92.56 306 LYS A O 1
ATOM 2266 N N . ASP A 1 307 ? 20.691 -35.866 -14.847 1.00 95.19 307 ASP A N 1
ATOM 2267 C CA . ASP A 1 307 ? 20.842 -35.364 -16.207 1.00 95.19 307 ASP A CA 1
ATOM 2268 C C . ASP A 1 307 ? 21.106 -33.843 -16.245 1.00 95.19 307 ASP A C 1
ATOM 2270 O O . ASP A 1 307 ? 21.320 -33.170 -15.223 1.00 95.19 307 ASP A O 1
ATOM 2274 N N . LEU A 1 308 ? 21.109 -33.294 -17.461 1.00 93.69 308 LEU A N 1
ATOM 2275 C CA . LEU A 1 308 ? 21.276 -31.864 -17.684 1.00 93.69 308 LEU A CA 1
ATOM 2276 C C . LEU A 1 308 ? 20.118 -31.048 -17.091 1.00 93.69 308 LEU A C 1
ATOM 2278 O O . LEU A 1 308 ? 20.362 -29.959 -16.577 1.00 93.69 308 LEU A O 1
ATOM 2282 N N . ASN A 1 309 ? 18.885 -31.566 -17.099 1.00 94.56 309 ASN A N 1
ATOM 2283 C CA . ASN A 1 309 ? 17.722 -30.868 -16.551 1.00 94.56 309 ASN A CA 1
ATOM 2284 C C . ASN A 1 309 ? 17.838 -30.707 -15.034 1.00 94.56 309 ASN A C 1
ATOM 2286 O O . ASN A 1 309 ? 17.614 -29.615 -14.509 1.00 94.56 309 ASN A O 1
ATOM 2290 N N . ARG A 1 310 ? 18.269 -31.756 -14.319 1.00 95.50 310 ARG A N 1
ATOM 2291 C CA . ARG A 1 310 ? 18.549 -31.680 -12.876 1.00 95.50 310 ARG A CA 1
ATOM 2292 C C . ARG A 1 310 ? 19.640 -30.662 -12.560 1.00 95.50 310 ARG A C 1
ATOM 2294 O O . ARG A 1 310 ? 19.505 -29.885 -11.612 1.00 95.50 310 ARG A O 1
ATOM 2301 N N . SER A 1 311 ? 20.703 -30.653 -13.360 1.00 94.75 311 SER A N 1
ATOM 2302 C CA . SER A 1 311 ? 21.824 -29.720 -13.198 1.00 94.75 311 SER A CA 1
ATOM 2303 C C . SER A 1 311 ? 21.374 -28.275 -13.439 1.00 94.75 311 SER A C 1
ATOM 2305 O O . SER A 1 311 ? 21.623 -27.400 -12.613 1.00 94.75 311 SER A O 1
ATOM 2307 N N . ARG A 1 312 ? 20.611 -28.046 -14.513 1.00 94.75 312 ARG A N 1
ATOM 2308 C CA . ARG A 1 312 ? 20.004 -26.759 -14.872 1.00 94.75 312 ARG A CA 1
ATOM 2309 C C . ARG A 1 312 ? 19.078 -26.233 -13.774 1.00 94.75 312 ARG A C 1
ATOM 2311 O O . ARG A 1 312 ? 19.240 -25.094 -13.349 1.00 94.75 312 ARG A O 1
ATOM 2318 N N . ALA A 1 313 ? 18.182 -27.069 -13.249 1.00 95.19 313 ALA A N 1
ATOM 2319 C CA . ALA A 1 313 ? 17.287 -26.695 -12.155 1.00 95.19 313 ALA A CA 1
ATOM 2320 C C . ALA A 1 313 ? 18.037 -26.342 -10.862 1.00 95.19 313 ALA A C 1
ATOM 2322 O O . ALA A 1 313 ? 17.645 -25.419 -10.152 1.00 95.19 313 ALA A O 1
ATOM 2323 N N . THR A 1 314 ? 19.121 -27.065 -10.563 1.00 95.19 314 THR A N 1
ATOM 2324 C CA . THR A 1 314 ? 19.961 -26.808 -9.384 1.00 95.19 314 THR A CA 1
ATOM 2325 C C . THR A 1 314 ? 20.656 -25.452 -9.499 1.00 95.19 314 THR A C 1
ATOM 2327 O O . THR A 1 314 ? 20.564 -24.641 -8.581 1.00 95.19 314 THR A O 1
ATOM 2330 N N . LEU A 1 315 ? 21.273 -25.169 -10.651 1.00 94.12 315 LEU A N 1
ATOM 2331 C CA . LEU A 1 315 ? 21.936 -23.889 -10.918 1.00 94.12 315 LEU A CA 1
ATOM 2332 C C . LEU A 1 315 ? 20.947 -22.714 -10.929 1.00 94.12 315 LEU A C 1
ATOM 2334 O O . LEU A 1 315 ? 21.235 -21.652 -10.378 1.00 94.12 315 LEU A O 1
ATOM 2338 N N . ALA A 1 316 ? 19.764 -22.897 -11.526 1.00 93.62 316 ALA A N 1
ATOM 2339 C CA . ALA A 1 316 ? 18.711 -21.885 -11.519 1.00 93.62 316 ALA A CA 1
ATOM 2340 C C . ALA A 1 316 ? 18.232 -21.582 -10.090 1.00 93.62 316 ALA A C 1
ATOM 2342 O O . ALA A 1 316 ? 18.095 -20.414 -9.721 1.00 93.62 316 ALA A O 1
ATOM 2343 N N . LEU A 1 317 ? 18.033 -22.618 -9.267 1.00 95.12 317 LEU A N 1
ATOM 2344 C CA . LEU A 1 317 ? 17.639 -22.470 -7.869 1.00 95.12 317 LEU A CA 1
ATOM 2345 C C . LEU A 1 317 ? 18.700 -21.712 -7.060 1.00 95.12 317 LEU A C 1
ATOM 2347 O O . LEU A 1 317 ? 18.350 -20.775 -6.346 1.00 95.12 317 LEU A O 1
ATOM 2351 N N . GLU A 1 318 ? 19.978 -22.061 -7.214 1.00 94.06 318 GLU A N 1
ATOM 2352 C CA . GLU A 1 318 ? 21.083 -21.370 -6.544 1.00 94.06 318 GLU A CA 1
ATOM 2353 C C . GLU A 1 318 ? 21.133 -19.884 -6.931 1.00 94.06 318 GLU A C 1
ATOM 2355 O O . GLU A 1 318 ? 21.195 -19.006 -6.068 1.00 94.06 318 GLU A O 1
ATOM 2360 N N . LYS A 1 319 ? 21.015 -19.576 -8.229 1.00 92.81 319 LYS A N 1
ATOM 2361 C CA . LYS A 1 319 ? 20.980 -18.195 -8.728 1.00 92.81 319 LYS A CA 1
ATOM 2362 C C . LYS A 1 319 ? 19.802 -17.406 -8.149 1.00 92.81 319 LYS A C 1
ATOM 2364 O O . LYS A 1 319 ? 19.971 -16.251 -7.759 1.00 92.81 319 LYS A O 1
ATOM 2369 N N . ILE A 1 320 ? 18.615 -18.013 -8.078 1.00 93.19 320 ILE A N 1
ATOM 2370 C CA . ILE A 1 320 ? 17.430 -17.392 -7.466 1.00 93.19 320 ILE A CA 1
ATOM 2371 C C . ILE A 1 320 ? 17.678 -17.104 -5.986 1.00 93.19 320 ILE A C 1
ATOM 2373 O O . ILE A 1 320 ? 17.358 -16.012 -5.524 1.00 93.19 320 ILE A O 1
ATOM 2377 N N . GLU A 1 321 ? 18.259 -18.047 -5.243 1.00 91.38 321 GLU A N 1
ATOM 2378 C CA . GLU A 1 321 ? 18.550 -17.872 -3.818 1.00 91.38 321 GLU A CA 1
ATOM 2379 C C . GLU A 1 321 ? 19.561 -16.746 -3.574 1.00 91.38 321 GLU A C 1
ATOM 2381 O O . GLU A 1 321 ? 19.331 -15.900 -2.708 1.00 91.38 321 GLU A O 1
ATOM 2386 N N . GLN A 1 322 ? 20.614 -16.657 -4.390 1.00 88.44 322 GLN A N 1
ATOM 2387 C CA . GLN A 1 322 ? 21.578 -15.557 -4.330 1.00 88.44 322 GLN A CA 1
ATOM 2388 C C . GLN A 1 322 ? 20.928 -14.200 -4.642 1.00 88.44 322 GLN A C 1
ATOM 2390 O O . GLN A 1 322 ? 21.166 -13.219 -3.933 1.00 88.44 322 GLN A O 1
ATOM 2395 N N . THR A 1 323 ? 20.095 -14.117 -5.684 1.00 86.88 323 THR A N 1
ATOM 2396 C CA . THR A 1 323 ? 19.405 -12.868 -6.041 1.00 86.88 323 THR A CA 1
ATOM 2397 C C . THR A 1 323 ? 18.378 -12.464 -4.985 1.00 86.88 323 THR A C 1
ATOM 2399 O O . THR A 1 323 ? 18.303 -11.288 -4.635 1.00 86.88 323 THR A O 1
ATOM 2402 N N . ALA A 1 324 ? 17.626 -13.414 -4.428 1.00 81.50 324 ALA A N 1
ATOM 2403 C CA . ALA A 1 324 ? 16.675 -13.149 -3.353 1.00 81.50 324 ALA A CA 1
ATOM 2404 C C . ALA A 1 324 ? 17.379 -12.654 -2.077 1.00 81.50 324 ALA A C 1
ATOM 2406 O O . ALA A 1 324 ? 16.906 -11.707 -1.453 1.00 81.50 324 ALA A O 1
ATOM 2407 N N . ALA A 1 325 ? 18.538 -13.222 -1.728 1.00 79.56 325 ALA A N 1
ATOM 2408 C CA . ALA A 1 325 ? 19.344 -12.754 -0.600 1.00 79.56 325 ALA A CA 1
ATOM 2409 C C . ALA A 1 325 ? 19.851 -11.315 -0.806 1.00 79.56 325 ALA A C 1
ATOM 2411 O O . ALA A 1 325 ? 19.754 -10.488 0.099 1.00 79.56 325 ALA A O 1
ATOM 2412 N N . LYS A 1 326 ? 20.326 -10.981 -2.016 1.00 78.94 326 LYS A N 1
ATOM 2413 C CA . LYS A 1 326 ? 20.718 -9.604 -2.370 1.00 78.94 326 LYS A CA 1
ATOM 2414 C C . LYS A 1 326 ? 19.543 -8.632 -2.281 1.00 78.94 326 LYS A C 1
ATOM 2416 O O . LYS A 1 326 ? 19.709 -7.516 -1.798 1.00 78.94 326 LYS A O 1
ATOM 2421 N N . LEU A 1 327 ? 18.362 -9.058 -2.728 1.00 74.12 327 LEU A N 1
ATOM 2422 C CA . LEU A 1 327 ? 17.141 -8.258 -2.678 1.00 74.12 327 LEU A CA 1
ATOM 2423 C C . LEU A 1 327 ? 16.705 -7.970 -1.233 1.00 74.12 327 LEU A C 1
ATOM 2425 O O . LEU A 1 327 ? 16.347 -6.836 -0.914 1.00 74.12 327 LEU A O 1
ATOM 2429 N N . ALA A 1 328 ? 16.783 -8.972 -0.354 1.00 67.69 328 ALA A N 1
ATOM 2430 C CA . ALA A 1 328 ? 16.511 -8.814 1.072 1.00 67.69 328 ALA A CA 1
ATOM 2431 C C . ALA A 1 328 ? 17.502 -7.836 1.725 1.00 67.69 328 ALA A C 1
ATOM 2433 O O . ALA A 1 328 ? 17.080 -6.859 2.335 1.00 67.69 328 ALA A O 1
ATOM 2434 N N . ALA A 1 329 ? 18.806 -8.007 1.481 1.00 62.16 329 ALA A N 1
ATOM 2435 C CA . ALA A 1 329 ? 19.837 -7.110 2.007 1.00 62.16 329 ALA A CA 1
ATOM 2436 C C . ALA A 1 329 ? 19.669 -5.654 1.526 1.00 62.16 329 ALA A C 1
ATOM 2438 O O . ALA A 1 329 ? 19.826 -4.717 2.308 1.00 62.16 329 ALA A O 1
ATOM 2439 N N . ALA A 1 330 ? 19.303 -5.453 0.255 1.00 58.91 330 ALA A N 1
ATOM 2440 C CA . ALA A 1 330 ? 18.990 -4.129 -0.282 1.00 58.91 330 ALA A CA 1
ATOM 2441 C C . ALA A 1 330 ? 17.740 -3.519 0.374 1.00 58.91 330 ALA A C 1
ATOM 2443 O O . ALA A 1 330 ? 17.668 -2.309 0.553 1.00 58.91 330 ALA A O 1
ATOM 2444 N N . THR A 1 331 ? 16.765 -4.344 0.759 1.00 55.47 331 THR A N 1
ATOM 2445 C CA . THR A 1 331 ? 15.552 -3.886 1.450 1.00 55.47 331 THR A CA 1
ATOM 2446 C C . THR A 1 331 ? 15.861 -3.459 2.888 1.00 55.47 331 THR A C 1
ATOM 2448 O O . THR A 1 331 ? 15.395 -2.404 3.320 1.00 55.47 331 THR A O 1
ATOM 2451 N N . ASP A 1 332 ? 16.701 -4.217 3.597 1.00 45.16 332 ASP A N 1
ATOM 2452 C CA . ASP A 1 332 ? 17.090 -3.937 4.985 1.00 45.16 332 ASP A CA 1
ATOM 2453 C C . ASP A 1 332 ? 17.985 -2.698 5.115 1.00 45.16 332 ASP A C 1
ATOM 2455 O O . ASP A 1 332 ? 17.809 -1.901 6.036 1.00 45.16 332 ASP A O 1
ATOM 2459 N N . ALA A 1 333 ? 18.884 -2.466 4.153 1.00 43.12 333 ALA A N 1
ATOM 2460 C CA . ALA A 1 333 ? 19.732 -1.270 4.114 1.00 43.12 333 ALA A CA 1
ATOM 2461 C C . ALA A 1 333 ? 18.938 0.045 3.952 1.00 43.12 333 ALA A C 1
ATOM 2463 O O . ALA A 1 333 ? 19.471 1.128 4.188 1.00 43.12 333 ALA A O 1
ATOM 2464 N N . ILE A 1 334 ? 17.667 -0.041 3.545 1.00 39.44 334 ILE A N 1
ATOM 2465 C CA . ILE A 1 334 ? 16.806 1.103 3.224 1.00 39.44 334 ILE A CA 1
ATOM 2466 C C . ILE A 1 334 ? 15.709 1.319 4.297 1.00 39.44 334 ILE A C 1
ATOM 2468 O O . ILE A 1 334 ? 14.963 2.308 4.249 1.00 39.44 334 ILE A O 1
ATOM 2472 N N . SER A 1 335 ? 15.630 0.455 5.318 1.00 37.34 335 SER A N 1
ATOM 2473 C CA . SER A 1 335 ? 14.710 0.636 6.449 1.00 37.34 335 SER A CA 1
ATOM 2474 C C . SER A 1 335 ? 14.918 2.001 7.128 1.00 37.34 335 SER A C 1
ATOM 2476 O O . SER A 1 335 ? 16.051 2.475 7.260 1.00 37.34 335 SER A O 1
ATOM 2478 N N . PRO A 1 336 ? 13.841 2.701 7.526 1.00 36.41 336 PRO A N 1
ATOM 2479 C CA . PRO A 1 336 ? 13.950 3.976 8.218 1.00 36.41 336 PRO A CA 1
ATOM 2480 C C . PRO A 1 336 ? 14.520 3.756 9.616 1.00 36.41 336 PRO A C 1
ATOM 2482 O O . PRO A 1 336 ? 13.802 3.473 10.566 1.00 36.41 336 PRO A O 1
ATOM 2485 N N . SER A 1 337 ? 15.834 3.919 9.758 1.00 31.27 337 SER A N 1
ATOM 2486 C CA . SER A 1 337 ? 16.429 4.183 11.060 1.00 31.27 337 SER A CA 1
ATOM 2487 C C . SER A 1 337 ? 15.813 5.472 11.611 1.00 31.27 337 SER A C 1
ATOM 2489 O O . SER A 1 337 ? 15.924 6.521 10.975 1.00 31.27 337 SER A O 1
ATOM 2491 N N . ARG A 1 338 ? 15.126 5.321 12.749 1.00 35.09 338 ARG A N 1
ATOM 2492 C CA . ARG A 1 338 ? 14.630 6.302 13.730 1.00 35.09 338 ARG A CA 1
ATOM 2493 C C . ARG A 1 338 ? 15.017 7.773 13.468 1.00 35.09 338 ARG A C 1
ATOM 2495 O O . ARG A 1 338 ? 16.197 8.049 13.254 1.00 35.09 338 ARG A O 1
ATOM 2502 N N . PRO A 1 339 ? 14.087 8.744 13.599 1.00 32.97 339 PRO A N 1
ATOM 2503 C CA . PRO A 1 339 ? 14.442 10.157 13.530 1.00 32.97 339 PRO A CA 1
ATOM 2504 C C . PRO A 1 339 ? 15.371 10.494 14.704 1.00 32.97 339 PRO A C 1
ATOM 2506 O O . PRO A 1 339 ? 14.951 10.551 15.860 1.00 32.97 339 PRO A O 1
ATOM 2509 N N . ALA A 1 340 ? 16.655 10.670 14.409 1.00 30.88 340 ALA A N 1
ATOM 2510 C CA . ALA A 1 340 ? 17.607 11.278 15.318 1.00 30.88 340 ALA A CA 1
ATOM 2511 C C . ALA A 1 340 ? 17.696 12.768 14.980 1.00 30.88 340 ALA A C 1
ATOM 2513 O O . ALA A 1 340 ? 17.771 13.163 13.819 1.00 30.88 340 ALA A O 1
ATOM 2514 N N . THR A 1 341 ? 17.644 13.575 16.030 1.00 34.91 341 THR A N 1
ATOM 2515 C CA . THR A 1 341 ? 17.791 15.030 16.046 1.00 34.91 341 THR A CA 1
ATOM 2516 C C . THR A 1 341 ? 18.879 15.542 15.100 1.00 34.91 341 THR A C 1
ATOM 2518 O O . THR A 1 341 ? 19.989 15.010 15.076 1.00 34.91 341 THR A O 1
ATOM 2521 N N . SER A 1 342 ? 18.543 16.608 14.369 1.00 41.72 342 SER A N 1
ATOM 2522 C CA . SER A 1 342 ? 19.365 17.315 13.385 1.00 41.72 342 SER A CA 1
ATOM 2523 C C . SER A 1 342 ? 20.721 17.761 13.948 1.00 41.72 342 SER A C 1
ATOM 2525 O O . SER A 1 342 ? 20.860 18.853 14.491 1.00 41.72 342 SER A O 1
ATOM 2527 N N . GLY A 1 343 ? 21.734 16.913 13.792 1.00 42.81 343 GLY A N 1
ATOM 2528 C CA . GLY A 1 343 ? 23.146 17.288 13.804 1.00 42.81 343 GLY A CA 1
ATOM 2529 C C . GLY A 1 343 ? 23.703 17.248 12.379 1.00 42.81 343 GLY A C 1
ATOM 2530 O O . GLY A 1 343 ? 23.180 16.526 11.525 1.00 42.81 343 GLY A O 1
ATOM 2531 N N . LYS A 1 344 ? 24.770 18.010 12.105 1.00 51.75 344 LYS A N 1
ATOM 2532 C CA . LYS A 1 344 ? 25.521 17.916 10.839 1.00 51.75 344 LYS A CA 1
ATOM 2533 C C . LYS A 1 344 ? 25.824 16.444 10.520 1.00 51.75 344 LYS A C 1
ATOM 2535 O O . LYS A 1 344 ? 26.348 15.729 11.370 1.00 51.75 344 LYS A O 1
ATOM 2540 N N . GLY A 1 345 ? 25.479 15.997 9.311 1.00 61.94 345 GLY A N 1
ATOM 2541 C CA . GLY A 1 345 ? 25.693 14.620 8.851 1.00 61.94 345 GLY A CA 1
ATOM 2542 C C . GLY A 1 345 ? 24.552 13.619 9.103 1.00 61.94 345 GLY A C 1
ATOM 2543 O O . GLY A 1 345 ? 24.629 12.509 8.575 1.00 61.94 345 GLY A O 1
ATOM 2544 N N . ALA A 1 346 ? 23.487 13.976 9.832 1.00 79.00 346 ALA A N 1
ATOM 2545 C CA . ALA A 1 346 ? 22.310 13.115 9.997 1.00 79.00 346 ALA A CA 1
ATOM 2546 C C . ALA A 1 346 ? 21.321 13.246 8.821 1.00 79.00 346 ALA A C 1
ATOM 2548 O O . ALA A 1 346 ? 21.169 14.321 8.238 1.00 79.00 346 ALA A O 1
ATOM 2549 N N . TRP A 1 347 ? 20.633 12.150 8.489 1.00 87.56 347 TRP A N 1
ATOM 2550 C CA . TRP A 1 347 ? 19.539 12.151 7.515 1.00 87.56 347 TRP A CA 1
ATOM 2551 C C . TRP A 1 347 ? 18.233 12.626 8.164 1.00 87.56 347 TRP A C 1
ATOM 2553 O O . TRP A 1 347 ? 17.776 12.051 9.149 1.00 87.56 347 TRP A O 1
ATOM 2563 N N . ILE A 1 348 ? 17.608 13.636 7.570 1.00 89.06 348 ILE A N 1
ATOM 2564 C CA . ILE A 1 348 ? 16.299 14.181 7.933 1.00 89.06 348 ILE A CA 1
ATOM 2565 C C . ILE A 1 348 ? 15.242 13.507 7.054 1.00 89.06 348 ILE A C 1
ATOM 2567 O O . ILE A 1 348 ? 15.347 13.570 5.831 1.00 89.06 348 ILE A O 1
ATOM 2571 N N . ASP A 1 349 ? 14.219 12.889 7.651 1.00 87.75 349 ASP A N 1
ATOM 2572 C CA . ASP A 1 349 ? 13.067 12.340 6.919 1.00 87.75 349 ASP A CA 1
ATOM 2573 C C . ASP A 1 349 ? 12.136 13.472 6.460 1.00 87.75 349 ASP A C 1
ATOM 2575 O O . ASP A 1 349 ? 11.369 14.029 7.244 1.00 87.75 349 ASP A O 1
ATOM 2579 N N . LEU A 1 350 ? 12.202 13.812 5.172 1.00 93.25 350 LEU A N 1
ATOM 2580 C CA . LEU A 1 350 ? 11.400 14.877 4.578 1.00 93.25 350 LEU A CA 1
ATOM 2581 C C . LEU A 1 350 ? 9.934 14.468 4.402 1.00 93.25 350 LEU A C 1
ATOM 2583 O O . LEU A 1 350 ? 9.059 15.328 4.473 1.00 93.25 350 LEU A O 1
ATOM 2587 N N . LEU A 1 351 ? 9.636 13.177 4.201 1.00 90.06 351 LEU A N 1
ATOM 2588 C CA . LEU A 1 351 ? 8.249 12.710 4.068 1.00 90.06 351 LEU A CA 1
ATOM 2589 C C . LEU A 1 351 ? 7.463 12.963 5.349 1.00 90.06 351 LEU A C 1
ATOM 2591 O O . LEU A 1 351 ? 6.306 13.377 5.291 1.00 90.06 351 LEU A O 1
ATOM 2595 N N . ALA A 1 352 ? 8.090 12.751 6.507 1.00 83.94 352 ALA A N 1
ATOM 2596 C CA . ALA A 1 352 ? 7.477 13.015 7.805 1.00 83.94 352 ALA A CA 1
ATOM 2597 C C . ALA A 1 352 ? 7.012 14.475 7.960 1.00 83.94 352 ALA A C 1
ATOM 2599 O O . ALA A 1 352 ? 6.040 14.724 8.667 1.00 83.94 352 ALA A O 1
ATOM 2600 N N . LEU A 1 353 ? 7.655 15.416 7.265 1.00 87.19 353 LEU A N 1
ATOM 2601 C CA . LEU A 1 353 ? 7.395 16.849 7.396 1.00 87.19 353 LEU A CA 1
ATOM 2602 C C . LEU A 1 353 ? 6.279 17.362 6.483 1.00 87.19 353 LEU A C 1
ATOM 2604 O O . LEU A 1 353 ? 5.701 18.407 6.779 1.00 87.19 353 LEU A O 1
ATOM 2608 N N . VAL A 1 354 ? 5.981 16.666 5.383 1.00 91.31 354 VAL A N 1
ATOM 2609 C CA . VAL A 1 354 ? 4.980 17.096 4.394 1.00 91.31 354 VAL A CA 1
ATOM 2610 C C . VAL A 1 354 ? 3.560 16.804 4.889 1.00 91.31 354 VAL A C 1
ATOM 2612 O O . VAL A 1 354 ? 3.274 15.718 5.376 1.00 91.31 354 VAL A O 1
ATOM 2615 N N . ASP A 1 355 ? 2.649 17.748 4.698 1.00 88.00 355 ASP A N 1
ATOM 2616 C CA . ASP A 1 355 ? 1.207 17.653 4.920 1.00 88.00 355 ASP A CA 1
ATOM 2617 C C . ASP A 1 355 ? 0.530 17.980 3.577 1.00 88.00 355 ASP A C 1
ATOM 2619 O O . ASP A 1 355 ? 0.519 19.146 3.169 1.00 88.00 355 ASP A O 1
ATOM 2623 N N . PRO A 1 356 ? -0.017 16.981 2.858 1.00 92.25 356 PRO A N 1
ATOM 2624 C CA . PRO A 1 356 ? -0.607 17.187 1.536 1.00 92.25 356 PRO A CA 1
ATOM 2625 C C . PRO A 1 356 ? -1.711 18.243 1.490 1.00 92.25 356 PRO A C 1
ATOM 2627 O O . PRO A 1 356 ? -1.892 18.877 0.453 1.00 92.25 356 PRO A O 1
ATOM 2630 N N . ALA A 1 357 ? -2.434 18.451 2.594 1.00 87.00 357 ALA A N 1
ATOM 2631 C CA . ALA A 1 357 ? -3.505 19.439 2.651 1.00 87.00 357 ALA A CA 1
ATOM 2632 C C . ALA A 1 357 ? -2.970 20.878 2.700 1.00 87.00 357 ALA A C 1
ATOM 2634 O O . ALA A 1 357 ? -3.657 21.799 2.265 1.00 87.00 357 ALA A O 1
ATOM 2635 N N . LYS A 1 358 ? -1.750 21.073 3.214 1.00 89.12 358 LYS A N 1
ATOM 2636 C CA . LYS A 1 358 ? -1.144 22.397 3.422 1.00 89.12 358 LYS A CA 1
ATOM 2637 C C . LYS A 1 358 ? -0.054 22.733 2.414 1.00 89.12 358 LYS A C 1
ATOM 2639 O O . LYS A 1 358 ? 0.087 23.892 2.048 1.00 89.12 358 LYS A O 1
ATOM 2644 N N . ASP A 1 359 ? 0.726 21.739 1.993 1.00 92.75 359 ASP A N 1
ATOM 2645 C CA . ASP A 1 359 ? 1.944 21.969 1.205 1.00 92.75 359 ASP A CA 1
ATOM 2646 C C . ASP A 1 359 ? 1.751 21.778 -0.297 1.00 92.75 359 ASP A C 1
ATOM 2648 O O . ASP A 1 359 ? 2.645 22.092 -1.095 1.00 92.75 359 ASP A O 1
ATOM 2652 N N . LYS A 1 360 ? 0.598 21.232 -0.696 1.00 93.62 360 LYS A N 1
ATOM 2653 C CA . LYS A 1 360 ? 0.201 21.130 -2.096 1.00 93.62 360 LYS A CA 1
ATOM 2654 C C . LYS A 1 360 ? 0.259 22.517 -2.731 1.00 93.62 360 LYS A C 1
ATOM 2656 O O . LYS A 1 360 ? -0.342 23.465 -2.236 1.00 93.62 360 LYS A O 1
ATOM 2661 N N . VAL A 1 361 ? 0.911 22.587 -3.886 1.00 93.62 361 VAL A N 1
ATOM 2662 C CA . VAL A 1 361 ? 0.864 23.765 -4.755 1.00 93.62 361 VAL A CA 1
ATOM 2663 C C . VAL A 1 361 ? -0.126 23.513 -5.888 1.00 93.62 361 VAL A C 1
ATOM 2665 O O . VAL A 1 361 ? -1.012 24.320 -6.123 1.00 93.62 361 VAL A O 1
ATOM 2668 N N . GLU A 1 362 ? -0.011 22.362 -6.556 1.00 93.25 362 GLU A N 1
ATOM 2669 C CA . GLU A 1 362 ? -0.843 21.985 -7.703 1.00 93.25 362 GLU A CA 1
ATOM 2670 C C . GLU A 1 362 ? -1.026 20.466 -7.749 1.00 93.25 362 GLU A C 1
ATOM 2672 O O . GLU A 1 362 ? -0.121 19.716 -7.370 1.00 93.25 362 GLU A O 1
ATOM 2677 N N . GLY A 1 363 ? -2.166 20.007 -8.264 1.00 92.38 363 GLY A N 1
ATOM 2678 C CA . GLY A 1 363 ? -2.487 18.588 -8.404 1.00 92.38 363 GLY A CA 1
ATOM 2679 C C . GLY A 1 363 ? -3.201 17.985 -7.192 1.00 92.38 363 GLY A C 1
ATOM 2680 O O . GLY A 1 363 ? -3.529 18.668 -6.216 1.00 92.38 363 GLY A O 1
ATOM 2681 N N . THR A 1 364 ? -3.461 16.681 -7.269 1.00 91.81 364 THR A N 1
ATOM 2682 C CA . THR A 1 364 ? -4.179 15.925 -6.233 1.00 91.81 364 THR A CA 1
ATOM 2683 C C . THR A 1 364 ? -3.191 15.038 -5.492 1.00 91.81 364 THR A C 1
ATOM 2685 O O . THR A 1 364 ? -2.767 14.003 -6.008 1.00 91.81 364 THR A O 1
ATOM 2688 N N . TRP A 1 365 ? -2.816 15.477 -4.290 1.00 94.75 365 TRP A N 1
ATOM 2689 C CA . TRP A 1 365 ? -1.812 14.835 -3.446 1.00 94.75 365 TRP A CA 1
ATOM 2690 C C . TRP A 1 365 ? -2.458 14.125 -2.269 1.00 94.75 365 TRP A C 1
ATOM 2692 O O . TRP A 1 365 ? -3.355 14.670 -1.627 1.00 94.75 365 TRP A O 1
ATOM 2702 N N . GLN A 1 366 ? -1.982 12.922 -1.971 1.00 88.75 366 GLN A N 1
ATOM 2703 C CA . GLN A 1 366 ? -2.479 12.111 -0.869 1.00 88.75 366 GLN A CA 1
ATOM 2704 C C . GLN A 1 366 ? -1.330 11.457 -0.111 1.00 88.75 366 GLN A C 1
ATOM 2706 O O . GLN A 1 366 ? -0.297 11.095 -0.677 1.00 88.75 366 GLN A O 1
ATOM 2711 N N . ARG A 1 367 ? -1.525 11.300 1.199 1.00 85.81 367 ARG A N 1
ATOM 2712 C CA . ARG A 1 367 ? -0.659 10.480 2.041 1.00 85.81 367 ARG A CA 1
ATOM 2713 C C . ARG A 1 367 ? -1.153 9.040 1.941 1.00 85.81 367 ARG A C 1
ATOM 2715 O O . ARG A 1 367 ? -2.254 8.746 2.393 1.00 85.81 367 ARG A O 1
ATOM 2722 N N . LEU A 1 368 ? -0.346 8.168 1.352 1.00 79.25 368 LEU A N 1
ATOM 2723 C CA . LEU A 1 368 ? -0.578 6.726 1.301 1.00 79.25 368 LEU A CA 1
ATOM 2724 C C . LEU A 1 368 ? 0.361 6.023 2.304 1.00 79.25 368 LEU A C 1
ATOM 2726 O O . LEU A 1 368 ? 1.336 6.625 2.762 1.00 79.25 368 LEU A O 1
ATOM 2730 N N . PRO A 1 369 ? 0.128 4.749 2.670 1.00 58.12 369 PRO A N 1
ATOM 2731 C CA . PRO A 1 369 ? 0.943 4.056 3.673 1.00 58.12 369 PRO A CA 1
ATOM 2732 C C . PRO A 1 369 ? 2.407 3.949 3.257 1.00 58.12 369 PRO A C 1
ATOM 2734 O O . PRO A 1 369 ? 3.313 4.063 4.084 1.00 58.12 369 PRO A O 1
ATOM 2737 N N . GLY A 1 370 ? 2.626 3.754 1.959 1.00 66.25 370 GLY A N 1
ATOM 2738 C CA . GLY A 1 370 ? 3.927 3.619 1.330 1.00 66.25 370 GLY A CA 1
ATOM 2739 C C . GLY A 1 370 ? 4.552 4.940 0.916 1.00 66.25 370 GLY A C 1
ATOM 2740 O O . GLY A 1 370 ? 5.619 4.887 0.320 1.00 66.25 370 GLY A O 1
ATOM 2741 N N . GLY A 1 371 ? 3.941 6.095 1.214 1.00 86.69 371 GLY A N 1
ATOM 2742 C CA . GLY A 1 371 ? 4.566 7.391 0.970 1.00 86.69 371 GLY A CA 1
ATOM 2743 C C . GLY A 1 371 ? 3.616 8.517 0.573 1.00 86.69 371 GLY A C 1
ATOM 2744 O O . GLY A 1 371 ? 2.419 8.505 0.848 1.00 86.69 371 GLY A O 1
ATOM 2745 N N . LEU A 1 372 ? 4.173 9.535 -0.068 1.00 93.81 372 LEU A N 1
ATOM 2746 C CA . LEU A 1 372 ? 3.432 10.673 -0.595 1.00 93.81 372 LEU A CA 1
ATOM 2747 C C . LEU A 1 372 ? 3.120 10.425 -2.069 1.00 93.81 372 LEU A C 1
ATOM 2749 O O . LEU A 1 372 ? 4.038 10.156 -2.836 1.00 93.81 372 LEU A O 1
ATOM 2753 N N . ALA A 1 373 ? 1.859 10.524 -2.476 1.00 92.44 373 ALA A N 1
ATOM 2754 C CA . ALA A 1 373 ? 1.448 10.224 -3.841 1.00 92.44 373 ALA A CA 1
ATOM 2755 C C . ALA A 1 373 ? 0.757 11.404 -4.515 1.00 92.44 373 ALA A C 1
ATOM 2757 O O . ALA A 1 373 ? -0.019 12.126 -3.888 1.00 92.44 373 ALA A O 1
ATOM 2758 N N . VAL A 1 374 ? 0.993 11.538 -5.817 1.00 94.69 374 VAL A N 1
ATOM 2759 C CA . VAL A 1 374 ? 0.116 12.272 -6.730 1.00 94.69 374 VAL A CA 1
ATOM 2760 C C . VAL A 1 374 ? -0.773 11.247 -7.423 1.00 94.69 374 VAL A C 1
ATOM 2762 O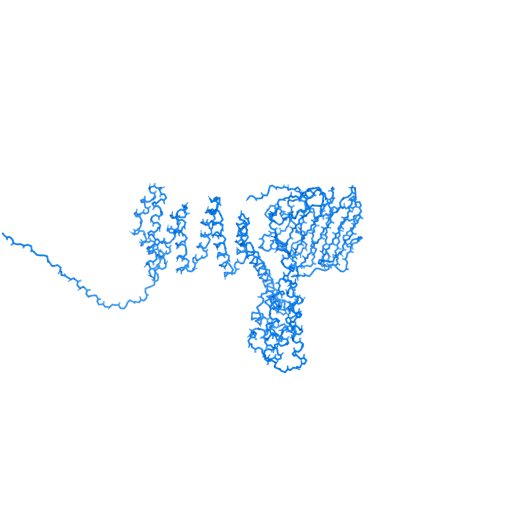 O . VAL A 1 374 ? -0.277 10.341 -8.087 1.00 94.69 374 VAL A O 1
ATOM 2765 N N . VAL A 1 375 ? -2.087 11.355 -7.225 1.00 89.25 375 VAL A N 1
ATOM 2766 C CA . VAL A 1 375 ? -3.051 10.290 -7.576 1.00 89.25 375 VAL A CA 1
ATOM 2767 C C . VAL A 1 375 ? -3.832 10.565 -8.866 1.00 89.25 375 VAL A C 1
ATOM 2769 O O . VAL A 1 375 ? -4.776 9.853 -9.191 1.00 89.25 375 VAL A O 1
ATOM 2772 N N . GLN A 1 376 ? -3.470 11.616 -9.605 1.00 84.81 376 GLN A N 1
ATOM 2773 C CA . GLN A 1 376 ? -4.116 11.996 -10.864 1.00 84.81 376 GLN A CA 1
ATOM 2774 C C . GLN A 1 376 ? -3.089 12.482 -11.890 1.00 84.81 376 GLN A C 1
ATOM 2776 O O . GLN A 1 376 ? -2.145 13.191 -11.545 1.00 84.81 376 GLN A O 1
ATOM 2781 N N . LYS A 1 377 ? -3.321 12.163 -13.172 1.00 85.50 377 LYS A N 1
ATOM 2782 C CA . LYS A 1 377 ? -2.489 12.582 -14.317 1.00 85.50 377 LYS A CA 1
ATOM 2783 C C . LYS A 1 377 ? -2.729 14.050 -14.690 1.00 85.50 377 LYS A C 1
ATOM 2785 O O . LYS A 1 377 ? -3.234 14.355 -15.767 1.00 85.50 377 LYS A O 1
ATOM 2790 N N . LEU A 1 378 ? -2.369 14.968 -13.799 1.00 87.12 378 LEU A N 1
ATOM 2791 C CA . LEU A 1 378 ? -2.445 16.409 -14.045 1.00 87.12 378 LEU A CA 1
ATOM 2792 C C . LEU A 1 378 ? -1.084 16.968 -14.468 1.00 87.12 378 LEU A C 1
ATOM 2794 O O . LEU A 1 378 ? -0.027 16.438 -14.115 1.00 87.12 378 LEU A O 1
ATOM 2798 N N . ARG A 1 379 ? -1.103 18.048 -15.252 1.00 89.12 379 ARG A N 1
ATOM 2799 C CA . ARG A 1 379 ? 0.123 18.746 -15.657 1.00 89.12 379 ARG A CA 1
ATOM 2800 C C . ARG A 1 379 ? 0.661 19.574 -14.493 1.00 89.12 379 ARG A C 1
ATOM 2802 O O . ARG A 1 379 ? -0.116 20.215 -13.795 1.00 89.12 379 ARG A O 1
ATOM 2809 N N . ARG A 1 380 ? 1.989 19.599 -14.337 1.00 89.69 380 ARG A N 1
ATOM 2810 C CA . ARG A 1 380 ? 2.714 20.432 -13.355 1.00 89.69 380 ARG A CA 1
ATOM 2811 C C . ARG A 1 380 ? 2.248 20.249 -11.902 1.00 89.69 380 ARG A C 1
ATOM 2813 O O . ARG A 1 380 ? 2.251 21.209 -11.125 1.00 89.69 380 ARG A O 1
ATOM 2820 N N . SER A 1 381 ? 1.867 19.025 -11.535 1.00 93.94 381 SER A N 1
ATOM 2821 C CA . SER A 1 381 ? 1.529 18.690 -10.150 1.00 93.94 381 SER A CA 1
ATOM 2822 C C . SER A 1 381 ? 2.779 18.829 -9.293 1.00 93.94 381 SER A C 1
ATOM 2824 O O . SER A 1 381 ? 3.802 18.226 -9.612 1.00 93.94 381 SER A O 1
ATOM 2826 N N . ARG A 1 382 ? 2.717 19.610 -8.214 1.00 94.62 382 ARG A N 1
ATOM 2827 C CA . ARG A 1 382 ? 3.872 19.860 -7.342 1.00 94.62 382 ARG A CA 1
ATOM 2828 C C . ARG A 1 382 ? 3.450 20.085 -5.898 1.00 94.62 382 ARG A C 1
ATOM 2830 O O . ARG A 1 382 ? 2.393 20.661 -5.623 1.00 94.62 382 ARG A O 1
ATOM 2837 N N . ILE A 1 383 ? 4.294 19.627 -4.988 1.00 95.25 383 ILE A N 1
ATOM 2838 C CA . ILE A 1 383 ? 4.127 19.780 -3.547 1.00 95.25 383 ILE A CA 1
ATOM 2839 C C . ILE A 1 383 ? 5.423 20.302 -2.945 1.00 95.25 383 ILE A C 1
ATOM 2841 O O . ILE A 1 383 ? 6.520 19.891 -3.333 1.00 95.25 383 ILE A O 1
ATOM 2845 N N . THR A 1 384 ? 5.295 21.250 -2.027 1.00 94.81 384 THR A N 1
ATOM 2846 C CA . THR A 1 384 ? 6.441 21.829 -1.332 1.00 94.81 384 THR A CA 1
ATOM 2847 C C . THR A 1 384 ? 6.881 20.899 -0.206 1.00 94.81 384 THR A C 1
ATOM 2849 O O . THR A 1 384 ? 6.055 20.312 0.489 1.00 94.81 384 THR A O 1
ATOM 2852 N N . ILE A 1 385 ? 8.186 20.765 -0.003 1.00 94.62 385 ILE A N 1
ATOM 2853 C CA . ILE A 1 385 ? 8.736 20.165 1.209 1.00 94.62 385 ILE A CA 1
ATOM 2854 C C . ILE A 1 385 ? 9.063 21.326 2.154 1.00 94.62 385 ILE A C 1
ATOM 2856 O O . ILE A 1 385 ? 9.807 22.220 1.749 1.00 94.62 385 ILE A O 1
ATOM 2860 N N . PRO A 1 386 ? 8.534 21.358 3.393 1.00 91.38 386 PRO A N 1
ATOM 2861 C CA . PRO A 1 386 ? 8.647 22.519 4.282 1.00 91.38 386 PRO A CA 1
ATOM 2862 C C . PRO A 1 386 ? 10.025 22.616 4.970 1.00 91.38 386 PRO A C 1
ATOM 2864 O O . PRO A 1 386 ? 10.128 22.810 6.183 1.00 91.38 386 PRO A O 1
ATOM 2867 N N . VAL A 1 387 ? 11.090 22.472 4.184 1.00 90.81 387 VAL A N 1
ATOM 2868 C CA . VAL A 1 387 ? 12.498 22.591 4.566 1.00 90.81 387 VAL A CA 1
ATOM 2869 C C . VAL A 1 387 ? 13.213 23.425 3.508 1.00 90.81 387 VAL A C 1
ATOM 2871 O O . VAL A 1 387 ? 13.098 23.141 2.314 1.00 90.81 387 VAL A O 1
ATOM 2874 N N . ALA A 1 388 ? 13.985 24.410 3.959 1.00 92.25 388 ALA A N 1
ATOM 2875 C CA . ALA A 1 388 ? 14.931 25.154 3.143 1.00 92.25 388 ALA A CA 1
ATOM 2876 C C . ALA A 1 388 ? 16.369 24.759 3.530 1.00 92.25 388 ALA A C 1
ATOM 2878 O O . ALA A 1 388 ? 16.820 25.128 4.618 1.00 92.25 388 ALA A O 1
ATOM 2879 N N . PRO A 1 389 ? 17.082 23.969 2.705 1.00 93.62 389 PRO A N 1
ATOM 2880 C CA . PRO A 1 389 ? 18.505 23.735 2.910 1.00 93.62 389 PRO A CA 1
ATOM 2881 C C . PRO A 1 389 ? 19.302 25.012 2.611 1.00 93.62 389 PRO A C 1
ATOM 2883 O O . PRO A 1 389 ? 19.230 25.560 1.514 1.00 93.62 389 PRO A O 1
ATOM 2886 N N . GLU A 1 390 ? 20.095 25.454 3.581 1.00 91.50 390 GLU A N 1
ATOM 2887 C CA . GLU A 1 390 ? 21.007 26.591 3.479 1.00 91.50 390 GLU A CA 1
ATOM 2888 C C . GLU A 1 390 ? 22.441 26.055 3.579 1.00 91.50 390 GLU A C 1
ATOM 2890 O O . GLU A 1 390 ? 22.959 25.838 4.671 1.00 91.50 390 GLU A O 1
ATOM 2895 N N . GLY A 1 391 ? 23.064 25.765 2.432 1.00 93.12 391 GLY A N 1
ATOM 2896 C CA . GLY A 1 391 ? 24.406 25.176 2.343 1.00 93.12 391 GLY A CA 1
ATOM 2897 C C . GLY A 1 391 ? 24.489 24.011 1.356 1.00 93.12 391 GLY A C 1
ATOM 2898 O O . GLY A 1 391 ? 23.603 23.813 0.527 1.00 93.12 391 GLY A O 1
ATOM 2899 N N . SER A 1 392 ? 25.567 23.234 1.449 1.00 96.56 392 SER A N 1
ATOM 2900 C CA . SER A 1 392 ? 25.766 22.009 0.668 1.00 96.56 392 SER A CA 1
ATOM 2901 C C . SER A 1 392 ? 24.980 20.855 1.286 1.00 96.56 392 SER A C 1
ATOM 2903 O O . SER A 1 392 ? 24.967 20.697 2.510 1.00 96.56 392 SER A O 1
ATOM 2905 N N . TYR A 1 393 ? 24.367 20.005 0.468 1.00 97.38 393 TYR A N 1
ATOM 2906 C CA . TYR A 1 393 ? 23.522 18.912 0.942 1.00 97.38 393 TYR A CA 1
ATOM 2907 C C . TYR A 1 393 ? 23.484 17.717 -0.009 1.00 97.38 393 TYR A C 1
ATOM 2909 O O . TYR A 1 393 ? 23.858 17.786 -1.179 1.00 97.38 393 TYR A O 1
ATOM 2917 N N . GLU A 1 394 ? 22.974 16.611 0.515 1.00 97.88 394 GLU A N 1
ATOM 2918 C CA . GLU A 1 394 ? 22.572 15.437 -0.242 1.00 97.88 394 GLU A CA 1
ATOM 2919 C C . GLU A 1 394 ? 21.084 15.169 -0.044 1.00 97.88 394 GLU A C 1
ATOM 2921 O O . GLU A 1 394 ? 20.561 15.259 1.066 1.00 97.88 394 GLU A O 1
ATOM 2926 N N . LEU A 1 395 ? 20.410 14.820 -1.129 1.00 98.00 395 LEU A N 1
ATOM 2927 C CA . LEU A 1 395 ? 19.002 14.473 -1.183 1.00 98.00 395 LEU A CA 1
ATOM 2928 C C . LEU A 1 395 ? 18.876 13.055 -1.736 1.00 98.00 395 LEU A C 1
ATOM 2930 O O . LEU A 1 395 ? 19.404 12.750 -2.803 1.00 98.00 395 LEU A O 1
ATOM 2934 N N . GLN A 1 396 ? 18.136 12.208 -1.030 1.00 97.25 396 GLN A N 1
ATOM 2935 C CA . GLN A 1 396 ? 17.823 10.855 -1.466 1.00 97.25 396 GLN A CA 1
ATOM 2936 C C . GLN A 1 396 ? 16.314 10.704 -1.615 1.00 97.25 396 GLN A C 1
ATOM 2938 O O . GLN A 1 396 ? 15.572 10.900 -0.649 1.00 97.25 396 GLN A O 1
ATOM 2943 N N . LEU A 1 397 ? 15.862 10.330 -2.810 1.00 96.94 397 LEU A N 1
ATOM 2944 C CA . LEU A 1 397 ? 14.470 10.000 -3.086 1.00 96.94 397 LEU A CA 1
ATOM 2945 C C . LEU A 1 397 ? 14.348 8.535 -3.521 1.00 96.94 397 LEU A C 1
ATOM 2947 O O . LEU A 1 397 ? 15.200 8.018 -4.240 1.00 96.94 397 LEU A O 1
ATOM 2951 N N . ARG A 1 398 ? 13.247 7.884 -3.140 1.00 92.50 398 ARG A N 1
ATOM 2952 C CA . ARG A 1 398 ? 12.796 6.629 -3.753 1.00 92.50 398 ARG A CA 1
ATOM 2953 C C . ARG A 1 398 ? 11.366 6.796 -4.216 1.00 92.50 398 ARG A C 1
ATOM 2955 O O . ARG A 1 398 ? 10.529 7.244 -3.428 1.00 92.50 398 ARG A O 1
ATOM 2962 N N . PHE A 1 399 ? 11.081 6.450 -5.461 1.00 93.81 399 PHE A N 1
ATOM 2963 C CA . PHE A 1 399 ? 9.753 6.633 -6.029 1.00 93.81 399 PHE A CA 1
ATOM 2964 C C . PHE A 1 399 ? 9.379 5.525 -7.008 1.00 93.81 399 PHE A C 1
ATOM 2966 O O . PHE A 1 399 ? 10.242 4.870 -7.581 1.00 93.81 399 PHE A O 1
ATOM 2973 N N . VAL A 1 400 ? 8.075 5.364 -7.223 1.00 87.19 400 VAL A N 1
ATOM 2974 C CA . VAL A 1 400 ? 7.504 4.510 -8.270 1.00 87.19 400 VAL A CA 1
ATOM 2975 C C . VAL A 1 400 ? 6.567 5.355 -9.103 1.00 87.19 400 VAL A C 1
ATOM 2977 O O . VAL A 1 400 ? 5.617 5.928 -8.561 1.00 87.19 400 VAL A O 1
ATOM 2980 N N . ARG A 1 401 ? 6.798 5.409 -10.417 1.00 90.25 401 ARG A N 1
ATOM 2981 C CA . ARG A 1 401 ? 5.808 5.934 -11.362 1.00 90.25 401 ARG A CA 1
ATOM 2982 C C . ARG A 1 401 ? 4.845 4.814 -11.713 1.00 90.25 401 ARG A C 1
ATOM 2984 O O . ARG A 1 401 ? 5.268 3.821 -12.280 1.00 90.25 401 ARG A O 1
ATOM 2991 N N . THR A 1 402 ? 3.573 4.923 -11.360 1.00 80.00 402 THR A N 1
ATOM 2992 C CA . THR A 1 402 ? 2.587 3.876 -11.675 1.00 80.00 402 THR A CA 1
ATOM 2993 C C . THR A 1 402 ? 2.018 4.066 -13.076 1.00 80.00 402 THR A C 1
ATOM 2995 O O . THR A 1 402 ? 1.855 3.094 -13.811 1.00 80.00 402 THR A O 1
ATOM 2998 N N . GLU A 1 403 ? 1.785 5.317 -13.478 1.00 76.62 403 GLU A N 1
ATOM 2999 C CA . GLU A 1 403 ? 1.215 5.669 -14.777 1.00 76.62 403 GLU A CA 1
ATOM 3000 C C . GLU A 1 403 ? 1.772 6.986 -15.327 1.00 76.62 403 GLU A C 1
ATOM 3002 O O . GLU A 1 403 ? 2.324 7.813 -14.600 1.00 76.62 403 GLU A O 1
ATOM 3007 N N . GLY A 1 404 ? 1.544 7.211 -16.623 1.00 84.94 404 GLY A N 1
ATOM 3008 C CA . GLY A 1 404 ? 2.063 8.361 -17.357 1.00 84.94 404 GLY A CA 1
ATOM 3009 C C . GLY A 1 404 ? 3.446 8.092 -17.940 1.00 84.94 404 GLY A C 1
ATOM 3010 O O . GLY A 1 404 ? 4.086 7.091 -17.631 1.00 84.94 404 GLY A O 1
ATOM 3011 N N . GLY A 1 405 ? 3.880 8.971 -18.837 1.00 86.06 405 GLY A N 1
ATOM 3012 C CA . GLY A 1 405 ? 5.148 8.823 -19.556 1.00 86.06 405 GLY A CA 1
ATOM 3013 C C . GLY A 1 405 ? 6.083 10.014 -19.407 1.00 86.06 405 GLY A C 1
ATOM 3014 O O . GLY A 1 405 ? 7.221 9.936 -19.851 1.00 86.06 405 GLY A O 1
ATOM 3015 N N . ASP A 1 406 ? 5.632 11.089 -18.766 1.00 89.00 406 ASP A N 1
ATOM 3016 C CA . ASP A 1 406 ? 6.293 12.389 -18.815 1.00 89.00 406 ASP A CA 1
ATOM 3017 C C . ASP A 1 406 ? 6.942 12.768 -17.467 1.00 89.00 406 ASP A C 1
ATOM 3019 O O . ASP A 1 406 ? 7.083 11.925 -16.570 1.00 89.00 406 ASP A O 1
ATOM 3023 N N . ALA A 1 407 ? 7.416 14.010 -17.379 1.00 91.69 407 ALA A N 1
ATOM 3024 C CA . ALA A 1 407 ? 8.437 14.443 -16.442 1.00 91.69 407 ALA A CA 1
ATOM 3025 C C . ALA A 1 407 ? 8.127 14.169 -14.963 1.00 91.69 407 ALA A C 1
ATOM 3027 O O . ALA A 1 407 ? 7.065 14.513 -14.447 1.00 91.69 407 ALA A O 1
ATOM 3028 N N . ILE A 1 408 ? 9.130 13.657 -14.260 1.00 95.94 408 ILE A N 1
ATOM 3029 C CA . ILE A 1 408 ? 9.244 13.700 -12.803 1.00 95.94 408 ILE A CA 1
ATOM 3030 C C . ILE A 1 408 ? 10.152 14.882 -12.484 1.00 95.94 408 ILE A C 1
ATOM 3032 O O . ILE A 1 408 ? 11.227 15.006 -13.072 1.00 95.94 408 ILE A O 1
ATOM 3036 N N . SER A 1 409 ? 9.718 15.766 -11.594 1.00 95.50 409 SER A N 1
ATOM 3037 C CA . SER A 1 409 ? 10.424 17.011 -11.297 1.00 95.50 409 SER A CA 1
ATOM 3038 C C . SER A 1 409 ? 10.880 17.062 -9.847 1.00 95.50 409 SER A C 1
ATOM 3040 O O . SER A 1 409 ? 10.078 16.801 -8.946 1.00 95.50 409 SER A O 1
ATOM 3042 N N . THR A 1 410 ? 12.105 17.523 -9.627 1.00 96.81 410 THR A N 1
ATOM 3043 C CA . THR A 1 410 ? 12.599 17.903 -8.301 1.00 96.81 410 THR A CA 1
ATOM 3044 C C . THR A 1 410 ? 13.154 19.320 -8.368 1.00 96.81 410 THR A C 1
ATOM 3046 O O . THR A 1 410 ? 14.080 19.583 -9.131 1.00 96.81 410 THR A O 1
ATOM 3049 N N . VAL A 1 411 ? 12.598 20.240 -7.581 1.00 95.62 411 VAL A N 1
ATOM 3050 C CA . VAL A 1 411 ? 13.134 21.600 -7.433 1.00 95.62 411 VAL A CA 1
ATOM 3051 C C . VAL A 1 411 ? 14.247 21.562 -6.392 1.00 95.62 411 VAL A C 1
ATOM 3053 O O . VAL A 1 411 ? 14.015 21.151 -5.254 1.00 95.62 411 VAL A O 1
ATOM 3056 N N . LEU A 1 412 ? 15.442 21.986 -6.795 1.00 96.25 412 LEU A N 1
ATOM 3057 C CA . LEU A 1 412 ? 16.665 21.968 -6.003 1.00 96.25 412 LEU A CA 1
ATOM 3058 C C . LEU A 1 412 ? 17.094 23.408 -5.691 1.00 96.25 412 LEU A C 1
ATOM 3060 O O . LEU A 1 412 ? 17.441 24.145 -6.618 1.00 96.25 412 LEU A O 1
ATOM 3064 N N . PRO A 1 413 ? 17.091 23.829 -4.416 1.00 95.31 413 PRO A N 1
ATOM 3065 C CA . PRO A 1 413 ? 17.746 25.059 -3.984 1.00 95.31 413 PRO A CA 1
ATOM 3066 C C . PRO A 1 413 ? 19.258 24.976 -4.210 1.00 95.31 413 PRO A C 1
ATOM 3068 O O . PRO A 1 413 ? 19.876 23.958 -3.886 1.00 95.31 413 PRO A O 1
ATOM 3071 N N . VAL A 1 414 ? 19.844 26.038 -4.763 1.00 94.94 414 VAL A N 1
ATOM 3072 C CA . VAL A 1 414 ? 21.281 26.153 -5.045 1.00 94.94 414 VAL A CA 1
ATOM 3073 C C . VAL A 1 414 ? 21.717 27.581 -4.713 1.00 94.94 414 VAL A C 1
ATOM 3075 O O . VAL A 1 414 ? 21.529 28.499 -5.509 1.00 94.94 414 VAL A O 1
ATOM 3078 N N . GLY A 1 415 ? 22.250 27.778 -3.505 1.00 89.31 415 GLY A N 1
ATOM 3079 C CA . GLY A 1 415 ? 22.588 29.108 -2.992 1.00 89.31 415 GLY A CA 1
ATOM 3080 C C . GLY A 1 415 ? 21.372 30.037 -2.960 1.00 89.31 415 GLY A C 1
ATOM 3081 O O . GLY A 1 415 ? 20.365 29.719 -2.330 1.00 89.31 415 GLY A O 1
ATOM 3082 N N . SER A 1 416 ? 21.453 31.181 -3.642 1.00 87.88 416 SER A N 1
ATOM 3083 C CA . SER A 1 416 ? 20.353 32.159 -3.729 1.00 87.88 416 SER A CA 1
ATOM 3084 C C . SER A 1 416 ? 19.339 31.875 -4.847 1.00 87.88 416 SER A C 1
ATOM 3086 O O . SER A 1 416 ? 18.344 32.593 -4.970 1.00 87.88 416 SER A O 1
ATOM 3088 N N . THR A 1 417 ? 19.564 30.836 -5.656 1.00 91.38 417 THR A N 1
ATOM 3089 C CA . THR A 1 417 ? 18.702 30.445 -6.780 1.00 91.38 417 THR A CA 1
ATOM 3090 C C . THR A 1 417 ? 18.185 29.011 -6.616 1.00 91.38 417 THR A C 1
ATOM 3092 O O . THR A 1 417 ? 18.335 28.371 -5.572 1.00 91.38 417 THR A O 1
ATOM 3095 N N . LYS A 1 418 ? 17.510 28.499 -7.644 1.00 92.44 418 LYS A N 1
ATOM 3096 C CA . LYS A 1 418 ? 17.000 27.131 -7.721 1.00 92.44 418 LYS A CA 1
ATOM 3097 C C . LYS A 1 418 ? 17.038 26.628 -9.159 1.00 92.44 418 LYS A C 1
ATOM 3099 O O . LYS A 1 418 ? 16.955 27.414 -10.099 1.00 92.44 418 LYS A O 1
ATOM 3104 N N . VAL A 1 419 ? 17.099 25.313 -9.312 1.00 95.12 419 VAL A N 1
ATOM 3105 C CA . VAL A 1 419 ? 17.027 24.621 -10.604 1.00 95.12 419 VAL A CA 1
ATOM 3106 C C . VAL A 1 419 ? 16.045 23.459 -10.511 1.00 95.12 419 VAL A C 1
ATOM 3108 O O . VAL A 1 419 ? 15.860 22.890 -9.435 1.00 95.12 419 VAL A O 1
ATOM 3111 N N . VAL A 1 420 ? 15.400 23.094 -11.618 1.00 95.81 420 VAL A N 1
ATOM 3112 C CA . VAL A 1 420 ? 14.552 21.898 -11.666 1.00 95.81 420 VAL A CA 1
ATOM 3113 C C . VAL A 1 420 ? 15.320 20.769 -12.329 1.00 95.81 420 VAL A C 1
ATOM 3115 O O . VAL A 1 420 ? 15.756 20.877 -13.472 1.00 95.81 420 VAL A O 1
ATOM 3118 N N . LEU A 1 421 ? 15.473 19.666 -11.609 1.00 97.44 421 LEU A N 1
ATOM 3119 C CA . LEU A 1 421 ? 15.874 18.398 -12.190 1.00 97.44 421 LEU A CA 1
ATOM 3120 C C . LEU A 1 421 ? 14.641 17.735 -12.796 1.00 97.44 421 LEU A C 1
ATOM 3122 O O . LEU A 1 421 ? 13.681 17.443 -12.080 1.00 97.44 421 LEU A O 1
ATOM 3126 N N . PHE A 1 422 ? 14.691 17.462 -14.094 1.00 97.06 422 PHE A N 1
ATOM 3127 C CA . PHE A 1 422 ? 13.704 16.641 -14.770 1.00 97.06 422 PHE A CA 1
ATOM 3128 C C . PHE A 1 422 ? 14.247 15.248 -15.051 1.00 97.06 422 PHE A C 1
ATOM 3130 O O . PHE A 1 422 ? 15.333 15.083 -15.609 1.00 97.06 422 PHE A O 1
ATOM 3137 N N . LEU A 1 423 ? 13.435 14.242 -14.742 1.00 97.69 423 LEU A N 1
ATOM 3138 C CA . LEU A 1 423 ? 13.616 12.880 -15.218 1.00 97.69 423 LEU A CA 1
ATOM 3139 C C . LEU A 1 423 ? 12.473 12.524 -16.164 1.00 97.69 423 LEU A C 1
ATOM 3141 O O . LEU A 1 423 ? 11.331 12.888 -15.891 1.00 97.69 423 LEU A O 1
ATOM 3145 N N . SER A 1 424 ? 12.741 11.777 -17.238 1.00 95.88 424 SER A N 1
ATOM 3146 C CA . SER A 1 424 ? 11.695 11.336 -18.175 1.00 95.88 424 SER A CA 1
ATOM 3147 C C . SER A 1 424 ? 10.935 12.474 -18.856 1.00 95.88 424 SER A C 1
ATOM 3149 O O . SER A 1 424 ? 9.753 12.342 -19.174 1.00 95.88 424 SER A O 1
ATOM 3151 N N . THR A 1 425 ? 11.596 13.611 -19.085 1.00 92.00 425 THR A N 1
ATOM 3152 C CA . THR A 1 425 ? 10.949 14.756 -19.735 1.00 92.00 425 THR A CA 1
ATOM 3153 C C . THR A 1 425 ? 10.711 14.493 -21.218 1.00 92.00 425 THR A C 1
ATOM 3155 O O . THR A 1 425 ? 11.465 13.750 -21.853 1.00 92.00 425 THR A O 1
ATOM 3158 N N . TYR A 1 426 ? 9.653 15.100 -21.764 1.00 88.75 426 TYR A N 1
ATOM 3159 C CA . TYR A 1 426 ? 9.192 14.893 -23.139 1.00 88.75 426 TYR A CA 1
ATOM 3160 C C . TYR A 1 426 ? 8.938 13.414 -23.433 1.00 88.75 426 TYR A C 1
ATOM 3162 O O . TYR A 1 426 ? 9.509 12.841 -24.359 1.00 88.75 426 TYR A O 1
ATOM 3170 N N . ALA A 1 427 ? 8.073 12.805 -22.616 1.00 86.25 427 ALA A N 1
ATOM 3171 C CA . ALA A 1 427 ? 7.666 11.407 -22.755 1.00 86.25 427 ALA A CA 1
ATOM 3172 C C . ALA A 1 427 ? 8.848 10.415 -22.726 1.00 86.25 427 ALA A C 1
ATOM 3174 O O . ALA A 1 427 ? 8.921 9.493 -23.538 1.00 86.25 427 ALA A O 1
ATOM 3175 N N . GLY A 1 428 ? 9.791 10.614 -21.799 1.00 89.31 428 GLY A N 1
ATOM 3176 C CA . GLY A 1 428 ? 10.941 9.721 -21.636 1.00 89.31 428 GLY A CA 1
ATOM 3177 C C . GLY A 1 428 ? 12.115 9.986 -22.578 1.00 89.31 428 GLY A C 1
ATOM 3178 O O . GLY A 1 428 ? 13.036 9.168 -22.618 1.00 89.31 428 GLY A O 1
ATOM 3179 N N . LYS A 1 429 ? 12.117 11.109 -23.311 1.00 93.38 429 LYS A N 1
ATOM 3180 C CA . LYS A 1 429 ? 13.214 11.470 -24.217 1.00 93.38 429 LYS A CA 1
ATOM 3181 C C . LYS A 1 429 ? 14.527 11.680 -23.464 1.00 93.38 429 LYS A C 1
ATOM 3183 O O . LYS A 1 429 ? 15.526 11.073 -23.838 1.00 93.38 429 LYS A O 1
ATOM 3188 N N . ALA A 1 430 ? 14.518 12.489 -22.401 1.00 96.50 430 ALA A N 1
ATOM 3189 C CA . ALA A 1 430 ? 15.743 12.863 -21.693 1.00 96.50 430 ALA A CA 1
ATOM 3190 C C . ALA A 1 430 ? 15.572 13.045 -20.172 1.00 96.50 430 ALA A C 1
ATOM 3192 O O . ALA A 1 430 ? 14.463 13.230 -19.660 1.00 96.50 430 ALA A O 1
ATOM 3193 N N . HIS A 1 431 ? 16.699 13.023 -19.460 1.00 97.50 431 HIS A N 1
ATOM 3194 C CA . HIS A 1 431 ? 16.876 13.645 -18.144 1.00 97.50 431 HIS A CA 1
ATOM 3195 C C . HIS A 1 431 ? 17.698 14.933 -18.296 1.00 97.50 431 HIS A C 1
ATOM 3197 O O . HIS A 1 431 ? 18.448 15.064 -19.262 1.00 97.50 431 HIS A O 1
ATOM 3203 N N . GLY A 1 432 ? 17.600 15.858 -17.342 1.00 97.38 432 GLY A N 1
ATOM 3204 C CA . GLY A 1 432 ? 18.472 17.034 -17.314 1.00 97.38 432 GLY A CA 1
ATOM 3205 C C . GLY A 1 432 ? 18.074 18.074 -16.271 1.00 97.38 432 GLY A C 1
ATOM 3206 O O . GLY A 1 432 ? 16.968 18.045 -15.726 1.00 97.38 432 GLY A O 1
ATOM 3207 N N . LEU A 1 433 ? 18.980 19.011 -16.008 1.00 97.00 433 LEU A N 1
ATOM 3208 C CA . LEU A 1 433 ? 18.713 20.218 -15.229 1.00 97.00 433 LEU A CA 1
ATOM 3209 C C . LEU A 1 433 ? 18.134 21.294 -16.156 1.00 97.00 433 LEU A C 1
ATOM 3211 O O . LEU A 1 433 ? 18.654 21.530 -17.244 1.00 97.00 433 LEU A O 1
ATOM 3215 N N . SER A 1 434 ? 17.037 21.937 -15.766 1.00 93.06 434 SER A N 1
ATOM 3216 C CA . SER A 1 434 ? 16.366 22.945 -16.592 1.00 93.06 434 SER A CA 1
ATOM 3217 C C . SER A 1 434 ? 17.050 24.310 -16.550 1.00 93.06 434 SER A C 1
ATOM 3219 O O . SER A 1 434 ? 17.613 24.690 -15.532 1.00 93.06 434 SER A O 1
ATOM 3221 N N . ASP A 1 435 ? 16.895 25.086 -17.621 1.00 90.88 435 ASP A N 1
ATOM 3222 C CA . ASP A 1 435 ? 17.209 26.519 -17.699 1.00 90.88 435 ASP A CA 1
ATOM 3223 C C . ASP A 1 435 ? 18.635 26.926 -17.301 1.00 90.88 435 ASP A C 1
ATOM 3225 O O . ASP A 1 435 ? 18.883 28.061 -16.888 1.00 90.88 435 ASP A O 1
ATOM 3229 N N . ILE A 1 436 ? 19.606 26.040 -17.535 1.00 93.38 436 ILE A N 1
ATOM 3230 C CA . ILE A 1 436 ? 21.029 26.384 -17.459 1.00 93.38 436 ILE A CA 1
ATOM 3231 C C . ILE A 1 436 ? 21.348 27.346 -18.600 1.00 93.38 436 ILE A C 1
ATOM 3233 O O . ILE A 1 436 ? 21.197 27.004 -19.772 1.00 93.38 436 ILE A O 1
ATOM 3237 N N . ARG A 1 437 ? 21.746 28.578 -18.267 1.00 91.31 437 ARG A N 1
ATOM 3238 C CA . ARG A 1 437 ? 21.928 29.690 -19.217 1.00 91.31 437 ARG A CA 1
ATOM 3239 C C . ARG A 1 437 ? 20.711 29.855 -20.140 1.00 91.31 437 ARG A C 1
ATOM 3241 O O . ARG A 1 437 ? 20.859 30.146 -21.325 1.00 91.31 437 ARG A O 1
ATOM 3248 N N . ARG A 1 438 ? 19.502 29.671 -19.582 1.00 88.88 438 ARG A N 1
A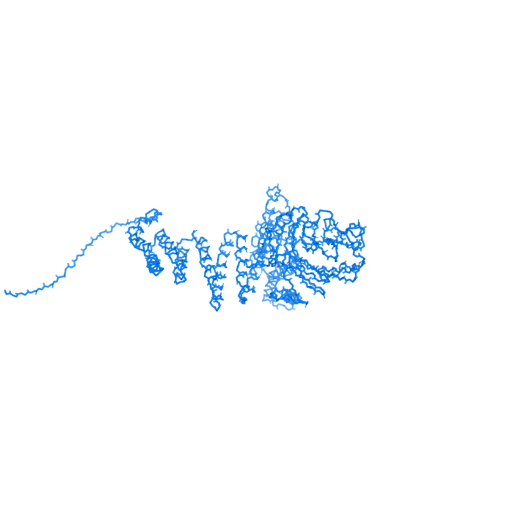TOM 3249 C CA . ARG A 1 438 ? 18.200 29.706 -20.284 1.00 88.88 438 ARG A CA 1
ATOM 3250 C C . ARG A 1 438 ? 17.983 28.593 -21.319 1.00 88.88 438 ARG A C 1
ATOM 3252 O O . ARG A 1 438 ? 17.042 28.675 -22.106 1.00 88.88 438 ARG A O 1
ATOM 3259 N N . ALA A 1 439 ? 18.823 27.561 -21.333 1.00 92.25 439 ALA A N 1
ATOM 3260 C CA . ALA A 1 439 ? 18.641 26.393 -22.181 1.00 92.25 439 ALA A CA 1
ATOM 3261 C C . ALA A 1 439 ? 17.894 25.284 -21.424 1.00 92.25 439 ALA A C 1
ATOM 3263 O O . ALA A 1 439 ? 18.259 24.906 -20.308 1.00 92.25 439 ALA A O 1
ATOM 3264 N N . HIS A 1 440 ? 16.855 24.735 -22.055 1.00 91.50 440 HIS A N 1
ATOM 3265 C CA . HIS A 1 440 ? 16.026 23.679 -21.479 1.00 91.50 440 HIS A CA 1
ATOM 3266 C C . HIS A 1 440 ? 16.840 22.398 -21.207 1.00 91.50 440 HIS A C 1
ATOM 3268 O O . HIS A 1 440 ? 17.807 22.106 -21.906 1.00 91.50 440 HIS A O 1
ATOM 3274 N N . ALA A 1 441 ? 16.370 21.568 -20.271 1.00 92.12 441 ALA A N 1
ATOM 3275 C CA . ALA A 1 441 ? 16.947 20.269 -19.894 1.00 92.12 441 ALA A CA 1
ATOM 3276 C C . ALA A 1 441 ? 17.134 19.243 -21.036 1.00 92.12 441 ALA A C 1
ATOM 3278 O O . ALA A 1 441 ? 17.706 18.188 -20.801 1.00 92.12 441 ALA A O 1
ATOM 3279 N N . ILE A 1 442 ? 16.615 19.511 -22.242 1.00 93.25 442 ILE A N 1
ATOM 3280 C CA . ILE A 1 442 ? 16.764 18.628 -23.418 1.00 93.25 442 ILE A CA 1
ATOM 3281 C C . ILE A 1 442 ? 17.733 19.193 -24.464 1.00 93.25 442 ILE A C 1
ATOM 3283 O O . ILE A 1 442 ? 17.860 18.649 -25.557 1.00 93.25 442 ILE A O 1
ATOM 3287 N N . SER A 1 443 ? 18.307 20.361 -24.189 1.00 94.25 443 SER A N 1
ATOM 3288 C CA . SER A 1 443 ? 19.082 21.145 -25.146 1.00 94.25 443 SER A CA 1
ATOM 3289 C C . SER A 1 443 ? 20.254 21.861 -24.473 1.00 94.25 443 SER A C 1
ATOM 3291 O O . SER A 1 443 ? 20.704 22.891 -24.967 1.00 94.25 443 SER A O 1
ATOM 3293 N N . ASN A 1 444 ? 20.708 21.362 -23.322 1.00 95.75 444 ASN A N 1
ATOM 3294 C CA . ASN A 1 444 ? 21.853 21.899 -22.588 1.00 95.75 444 ASN A CA 1
ATOM 3295 C C . ASN A 1 444 ? 22.854 20.793 -22.225 1.00 95.75 444 ASN A C 1
ATOM 3297 O O . ASN A 1 444 ? 22.608 19.611 -22.480 1.00 95.75 444 ASN A O 1
ATOM 3301 N N . GLU A 1 445 ? 23.982 21.169 -21.626 1.00 95.19 445 GLU A N 1
ATOM 3302 C CA . GLU A 1 445 ? 25.099 20.265 -21.328 1.00 95.19 445 GLU A CA 1
ATOM 3303 C C . GLU A 1 445 ? 24.776 19.136 -20.332 1.00 95.19 445 GLU A C 1
ATOM 3305 O O . GLU A 1 445 ? 25.573 18.217 -20.175 1.00 95.19 445 GLU A O 1
ATOM 3310 N N . THR A 1 446 ? 23.620 19.183 -19.663 1.00 97.62 446 THR A N 1
ATOM 3311 C CA . THR A 1 446 ? 23.176 18.157 -18.700 1.00 97.62 446 THR A CA 1
ATOM 3312 C C . THR A 1 446 ? 22.178 17.161 -19.284 1.00 97.62 446 THR A C 1
ATOM 3314 O O . THR A 1 446 ? 21.658 16.321 -18.552 1.00 97.62 446 THR A O 1
ATOM 3317 N N . THR A 1 447 ? 21.895 17.254 -20.586 1.00 97.94 447 THR A N 1
ATOM 3318 C CA . THR A 1 447 ? 20.951 16.368 -21.277 1.00 97.94 447 THR A CA 1
ATOM 3319 C C . THR A 1 447 ? 21.475 14.931 -21.286 1.00 97.94 447 THR A C 1
ATOM 3321 O O . THR A 1 447 ? 22.568 14.666 -21.785 1.00 97.94 447 THR A O 1
ATOM 3324 N N . VAL A 1 448 ? 20.674 13.991 -20.785 1.00 97.12 448 VAL A N 1
ATOM 3325 C CA . VAL A 1 448 ? 20.976 12.552 -20.804 1.00 97.12 448 VAL A CA 1
ATOM 3326 C C . VAL A 1 448 ? 19.888 11.819 -21.573 1.00 97.12 448 VAL A C 1
ATOM 3328 O O . VAL A 1 448 ? 18.728 11.840 -21.162 1.00 97.12 448 VAL A O 1
ATOM 3331 N N . GLU A 1 449 ? 20.267 11.140 -22.656 1.00 94.81 449 GLU A N 1
ATOM 3332 C CA . GLU A 1 449 ? 19.372 10.325 -23.483 1.00 94.81 449 GLU A CA 1
ATOM 3333 C C . GLU A 1 449 ? 19.845 8.854 -23.526 1.00 94.81 449 GLU A C 1
ATOM 3335 O O . GLU A 1 449 ? 21.053 8.600 -23.565 1.00 94.81 449 GLU A O 1
ATOM 3340 N N . PRO A 1 450 ? 18.925 7.871 -23.549 1.00 92.25 450 PRO A N 1
ATOM 3341 C CA . PRO A 1 450 ? 17.481 8.028 -23.373 1.00 92.25 450 PRO A CA 1
ATOM 3342 C C . PRO A 1 450 ? 17.116 8.362 -21.917 1.00 92.25 450 PRO A C 1
ATOM 3344 O O . PRO A 1 450 ? 17.774 7.915 -20.982 1.00 92.25 450 PRO A O 1
ATOM 3347 N N . GLY A 1 451 ? 16.041 9.128 -21.735 1.00 91.19 451 GLY A N 1
ATOM 3348 C CA . GLY A 1 451 ? 15.554 9.577 -20.428 1.00 91.19 451 GLY A CA 1
ATOM 3349 C C . GLY A 1 451 ? 14.478 8.706 -19.787 1.00 91.19 451 GLY A C 1
ATOM 3350 O O . GLY A 1 451 ? 13.736 9.179 -18.928 1.00 91.19 451 GLY A O 1
ATOM 3351 N N . THR A 1 452 ? 14.278 7.486 -20.277 1.00 90.25 452 THR A N 1
ATOM 3352 C CA . THR A 1 452 ? 13.073 6.711 -19.973 1.00 90.25 452 THR A CA 1
ATOM 3353 C C . THR A 1 452 ? 13.075 6.203 -18.531 1.00 90.25 452 THR A C 1
ATOM 3355 O O . THR A 1 452 ? 14.042 5.616 -18.063 1.00 90.25 452 THR A O 1
ATOM 3358 N N . ILE A 1 453 ? 11.949 6.407 -17.848 1.00 90.19 453 ILE A N 1
ATOM 3359 C CA . ILE A 1 453 ? 11.644 5.835 -16.530 1.00 90.19 453 ILE A CA 1
ATOM 3360 C C . ILE A 1 453 ? 10.588 4.751 -16.729 1.00 90.19 453 ILE A C 1
ATOM 3362 O O . ILE A 1 453 ? 9.581 4.987 -17.400 1.00 90.19 453 ILE A O 1
ATOM 3366 N N . GLU A 1 454 ? 10.785 3.569 -16.167 1.00 81.50 454 GLU A N 1
ATOM 3367 C CA . GLU A 1 454 ? 9.847 2.465 -16.352 1.00 81.50 454 GLU A CA 1
ATOM 3368 C C . GLU A 1 454 ? 8.725 2.517 -15.311 1.00 81.50 454 GLU A C 1
ATOM 3370 O O . GLU A 1 454 ? 8.951 2.665 -14.111 1.00 81.50 454 GLU A O 1
ATOM 3375 N N . ASN A 1 455 ? 7.477 2.393 -15.765 1.00 74.19 455 ASN A N 1
ATOM 3376 C CA . ASN A 1 455 ? 6.351 2.393 -14.838 1.00 74.19 455 ASN A CA 1
ATOM 3377 C C . ASN A 1 455 ? 6.315 1.100 -14.019 1.00 74.19 455 ASN A C 1
ATOM 3379 O O . ASN A 1 455 ? 6.550 0.011 -14.535 1.00 74.19 455 ASN A O 1
ATOM 3383 N N . GLY A 1 456 ? 5.961 1.223 -12.745 1.00 63.69 456 GLY A N 1
ATOM 3384 C CA . GLY A 1 456 ? 5.939 0.137 -11.777 1.00 63.69 456 GLY A CA 1
ATOM 3385 C C . GLY A 1 456 ? 7.313 -0.200 -11.200 1.00 63.69 456 GLY A C 1
ATOM 3386 O O . GLY A 1 456 ? 7.371 -0.970 -10.251 1.00 63.69 456 GLY A O 1
ATOM 3387 N N . GLN A 1 457 ? 8.412 0.366 -11.704 1.00 73.50 457 GLN A N 1
ATOM 3388 C CA . GLN A 1 457 ? 9.729 0.152 -11.107 1.00 73.50 457 GLN A CA 1
ATOM 3389 C C . GLN A 1 457 ? 9.974 1.104 -9.930 1.00 73.50 457 GLN A C 1
ATOM 3391 O O . GLN A 1 457 ? 9.585 2.273 -9.958 1.00 73.50 457 GLN A O 1
ATOM 3396 N N . ASP A 1 458 ? 10.612 0.578 -8.880 1.00 78.81 458 ASP A N 1
ATOM 3397 C CA . ASP A 1 458 ? 11.188 1.392 -7.811 1.00 78.81 458 ASP A CA 1
ATOM 3398 C C . ASP A 1 458 ? 12.486 2.004 -8.330 1.00 78.81 458 ASP A C 1
ATOM 3400 O O . ASP A 1 458 ? 13.423 1.275 -8.655 1.00 78.81 458 ASP A O 1
ATOM 3404 N N . HIS A 1 459 ? 12.535 3.331 -8.361 1.00 88.44 459 HIS A N 1
ATOM 3405 C CA . HIS A 1 459 ? 13.714 4.089 -8.751 1.00 88.44 459 HIS A CA 1
ATOM 3406 C C . HIS A 1 459 ? 14.346 4.766 -7.539 1.00 88.44 459 HIS A C 1
ATOM 3408 O O . HIS A 1 459 ? 13.637 5.333 -6.695 1.00 88.44 459 HIS A O 1
ATOM 3414 N N . SER A 1 460 ? 15.676 4.737 -7.458 1.00 88.94 460 SER A N 1
ATOM 3415 C CA . SER A 1 460 ? 16.450 5.502 -6.479 1.00 88.94 460 SER A CA 1
ATOM 3416 C C . SER A 1 460 ? 17.099 6.714 -7.137 1.00 88.94 460 SER A C 1
ATOM 3418 O O . SER A 1 460 ? 17.801 6.599 -8.138 1.00 88.94 460 SER A O 1
ATOM 3420 N N . LEU A 1 461 ? 16.872 7.894 -6.563 1.00 97.44 461 LEU A N 1
ATOM 3421 C CA . LEU A 1 461 ? 17.484 9.142 -6.998 1.00 97.44 461 LEU A CA 1
ATOM 3422 C C . LEU A 1 461 ? 18.353 9.698 -5.878 1.00 97.44 461 LEU A C 1
ATOM 3424 O O . LEU A 1 461 ? 17.873 9.947 -4.772 1.00 97.44 461 LEU A O 1
ATOM 3428 N N . GLU A 1 462 ? 19.612 9.943 -6.196 1.00 96.75 462 GLU A N 1
ATOM 3429 C CA . GLU A 1 462 ? 20.580 10.573 -5.311 1.00 96.75 462 GLU A CA 1
ATOM 3430 C C . GLU A 1 462 ? 21.025 11.885 -5.942 1.00 96.75 462 GLU A C 1
ATOM 3432 O O . GLU A 1 462 ? 21.486 11.916 -7.080 1.00 96.75 462 GLU A O 1
ATOM 3437 N N . VAL A 1 463 ? 20.873 12.982 -5.212 1.00 98.44 463 VAL A N 1
ATOM 3438 C CA . VAL A 1 463 ? 21.319 14.304 -5.644 1.00 98.44 463 VAL A CA 1
ATOM 3439 C C . VAL A 1 463 ? 22.277 14.849 -4.605 1.00 98.44 463 VAL A C 1
ATOM 3441 O O . VAL A 1 463 ? 21.986 14.819 -3.413 1.00 98.44 463 VAL A O 1
ATOM 3444 N N . ARG A 1 464 ? 23.407 15.388 -5.047 1.00 97.75 464 ARG A N 1
ATOM 3445 C CA . ARG A 1 464 ? 24.359 16.096 -4.196 1.00 97.75 464 ARG A CA 1
ATOM 3446 C C . ARG A 1 464 ? 24.586 17.491 -4.747 1.00 97.75 464 ARG A C 1
ATOM 3448 O O . ARG A 1 464 ? 24.993 17.631 -5.898 1.00 97.75 464 ARG A O 1
ATOM 3455 N N . VAL A 1 465 ? 24.326 18.494 -3.918 1.00 98.19 465 VAL A N 1
ATOM 3456 C CA . VAL A 1 465 ? 24.551 19.908 -4.217 1.00 98.19 465 VAL A CA 1
ATOM 3457 C C . VAL A 1 465 ? 25.674 20.405 -3.321 1.00 98.19 465 VAL A C 1
ATOM 3459 O O . VAL A 1 465 ? 25.585 20.340 -2.096 1.00 98.19 465 VAL A O 1
ATOM 3462 N N . GLU A 1 466 ? 26.746 20.883 -3.934 1.00 97.94 466 GLU A N 1
ATOM 3463 C CA . GLU A 1 466 ? 27.915 21.430 -3.252 1.00 97.94 466 GLU A CA 1
ATOM 3464 C C . GLU A 1 466 ? 28.085 22.886 -3.660 1.00 97.94 466 GLU A C 1
ATOM 3466 O O . GLU A 1 466 ? 28.145 23.187 -4.850 1.00 97.94 466 GLU A O 1
ATOM 3471 N N . LEU A 1 467 ? 28.139 23.775 -2.674 1.00 96.06 467 LEU A N 1
ATOM 3472 C CA . LEU A 1 467 ? 28.329 25.207 -2.862 1.00 96.06 467 LEU A CA 1
ATOM 3473 C C . LEU A 1 467 ? 29.747 25.599 -2.446 1.00 96.06 467 LEU A C 1
ATOM 3475 O O . LEU A 1 467 ? 30.227 25.174 -1.392 1.00 96.06 467 LEU A O 1
ATOM 3479 N N . GLU A 1 468 ? 30.382 26.421 -3.272 1.00 93.88 468 GLU A N 1
ATOM 3480 C CA . GLU A 1 468 ? 31.688 27.030 -3.026 1.00 93.88 468 GLU A CA 1
ATOM 3481 C C . GLU A 1 468 ? 31.629 28.457 -3.585 1.00 93.88 468 GLU A C 1
ATOM 3483 O O . GLU A 1 468 ? 31.634 28.648 -4.798 1.00 93.88 468 GLU A O 1
ATOM 3488 N N . ASP A 1 469 ? 31.475 29.446 -2.701 1.00 91.06 469 ASP A N 1
ATOM 3489 C CA . ASP A 1 469 ? 31.253 30.858 -3.042 1.00 91.06 469 ASP A CA 1
ATOM 3490 C C . ASP A 1 469 ? 30.107 31.079 -4.051 1.00 91.06 469 ASP A C 1
ATOM 3492 O O . ASP A 1 469 ? 28.942 30.835 -3.724 1.00 91.06 469 ASP A O 1
ATOM 3496 N N . ASP A 1 470 ? 30.414 31.550 -5.262 1.00 93.50 470 ASP A N 1
ATOM 3497 C CA . ASP A 1 470 ? 29.461 31.775 -6.354 1.00 93.50 470 ASP A CA 1
ATOM 3498 C C . ASP A 1 470 ? 29.304 30.559 -7.285 1.00 93.50 470 ASP A C 1
ATOM 3500 O O . ASP A 1 470 ? 28.482 30.579 -8.205 1.00 93.50 470 ASP A O 1
ATOM 3504 N N . GLN A 1 471 ? 30.047 29.480 -7.030 1.00 96.75 471 GLN A N 1
ATOM 3505 C CA . GLN A 1 471 ? 29.994 28.233 -7.779 1.00 96.75 471 GLN A CA 1
ATOM 3506 C C . GLN A 1 471 ? 29.076 27.218 -7.105 1.00 96.75 471 GLN A C 1
ATOM 3508 O O . GLN A 1 471 ? 28.863 27.209 -5.888 1.00 96.75 471 GLN A O 1
ATOM 3513 N N . ALA A 1 472 ? 28.555 26.310 -7.921 1.00 97.25 472 ALA A N 1
ATOM 3514 C CA . ALA A 1 472 ? 27.877 25.114 -7.471 1.00 97.25 472 ALA A CA 1
ATOM 3515 C C . ALA A 1 472 ? 28.338 23.895 -8.274 1.00 97.25 472 ALA A C 1
ATOM 3517 O O . ALA A 1 472 ? 28.652 23.982 -9.464 1.00 97.25 472 ALA A O 1
ATOM 3518 N N . ARG A 1 473 ? 28.332 22.733 -7.621 1.00 98.19 473 ARG A N 1
ATOM 3519 C CA . ARG A 1 473 ? 28.428 21.425 -8.265 1.00 98.19 473 ARG A CA 1
ATOM 3520 C C . ARG A 1 473 ? 27.187 20.609 -7.932 1.00 98.19 473 ARG A C 1
ATOM 3522 O O . ARG A 1 473 ? 26.844 20.455 -6.763 1.00 98.19 473 ARG A O 1
ATOM 3529 N N . ILE A 1 474 ? 26.526 20.083 -8.957 1.00 98.50 474 ILE A N 1
ATOM 3530 C CA . ILE A 1 474 ? 25.309 19.279 -8.838 1.00 98.50 474 ILE A CA 1
ATOM 3531 C C . ILE A 1 474 ? 25.583 17.913 -9.451 1.00 98.50 474 ILE A C 1
ATOM 3533 O O . ILE A 1 474 ? 25.788 17.791 -10.659 1.00 98.50 474 ILE A O 1
ATOM 3537 N N . ARG A 1 475 ? 25.569 16.882 -8.610 1.00 98.00 475 ARG A N 1
ATOM 3538 C CA . ARG A 1 475 ? 25.708 15.486 -9.024 1.00 98.00 475 ARG A CA 1
ATOM 3539 C C . ARG A 1 475 ? 24.384 14.764 -8.860 1.00 98.00 475 ARG A C 1
ATOM 3541 O O . ARG A 1 475 ? 23.748 14.898 -7.818 1.00 98.00 475 ARG A O 1
ATOM 3548 N N . VAL A 1 476 ? 23.985 14.005 -9.873 1.00 98.19 476 VAL A N 1
ATOM 3549 C CA . VAL A 1 476 ? 22.737 13.237 -9.888 1.00 98.19 476 VAL A CA 1
ATOM 3550 C C . VAL A 1 476 ? 23.043 11.795 -10.260 1.00 98.19 476 VAL A C 1
ATOM 3552 O O . VAL A 1 476 ? 23.597 11.529 -11.329 1.00 98.19 476 VAL A O 1
ATOM 3555 N N . GLY A 1 477 ? 22.655 10.872 -9.389 1.00 91.75 477 GLY A N 1
ATOM 3556 C CA . GLY A 1 477 ? 22.635 9.439 -9.636 1.00 91.75 477 GLY A CA 1
ATOM 3557 C C . GLY A 1 477 ? 21.204 8.917 -9.706 1.00 91.75 477 GLY A C 1
ATOM 3558 O O . GLY A 1 477 ? 20.372 9.286 -8.883 1.00 91.75 477 GLY A O 1
ATOM 3559 N N . LEU A 1 478 ? 20.926 8.050 -10.675 1.00 93.50 478 LEU A N 1
ATOM 3560 C CA . LEU A 1 478 ? 19.662 7.338 -10.835 1.00 93.50 478 LEU A CA 1
ATOM 3561 C C . LEU A 1 478 ? 19.957 5.835 -10.882 1.00 93.50 478 LEU A C 1
ATOM 3563 O O . LEU A 1 478 ? 20.782 5.404 -11.685 1.00 93.50 478 LEU A O 1
ATOM 3567 N N . ASP A 1 479 ? 19.329 5.049 -10.009 1.00 84.94 479 ASP A N 1
ATOM 3568 C CA . ASP A 1 479 ? 19.489 3.589 -9.921 1.00 84.94 479 ASP A CA 1
ATOM 3569 C C . ASP A 1 479 ? 20.961 3.145 -9.841 1.00 84.94 479 ASP A C 1
ATOM 3571 O O . ASP A 1 479 ? 21.425 2.264 -10.565 1.00 84.94 479 ASP A O 1
ATOM 3575 N N . ALA A 1 480 ? 21.717 3.808 -8.956 1.00 77.19 480 ALA A N 1
ATOM 3576 C CA . ALA A 1 480 ? 23.163 3.647 -8.748 1.00 77.19 480 ALA A CA 1
ATOM 3577 C C . ALA A 1 480 ? 24.059 4.016 -9.951 1.00 77.19 480 ALA A C 1
ATOM 3579 O O . ALA A 1 480 ? 25.278 3.838 -9.895 1.00 77.19 480 ALA A O 1
ATOM 3580 N N . ARG A 1 481 ? 23.495 4.581 -11.024 1.00 82.44 481 ARG A N 1
ATOM 3581 C CA . ARG A 1 481 ? 24.243 5.131 -12.158 1.00 82.44 481 ARG A CA 1
ATOM 3582 C C . ARG A 1 481 ? 24.343 6.648 -12.038 1.00 82.44 481 ARG A C 1
ATOM 3584 O O . ARG A 1 481 ? 23.329 7.332 -11.976 1.00 82.44 481 ARG A O 1
ATOM 3591 N N . SER A 1 482 ? 25.559 7.192 -12.074 1.00 91.56 482 SER A N 1
ATOM 3592 C CA . SER A 1 482 ? 25.756 8.642 -12.213 1.00 91.56 482 SER A CA 1
ATOM 3593 C C . SER A 1 482 ? 25.279 9.101 -13.594 1.00 91.56 482 SER A C 1
ATOM 3595 O O . SER A 1 482 ? 25.736 8.558 -14.604 1.00 91.56 482 SER A O 1
ATOM 3597 N N . ILE A 1 483 ? 24.357 10.065 -13.638 1.00 96.06 483 ILE A N 1
ATOM 3598 C CA . ILE A 1 483 ? 23.771 10.586 -14.881 1.00 96.06 483 ILE A CA 1
ATOM 3599 C C . ILE A 1 483 ? 24.124 12.054 -15.138 1.00 96.06 483 ILE A C 1
ATOM 3601 O O . ILE A 1 483 ? 24.265 12.432 -16.293 1.00 96.06 483 ILE A O 1
ATOM 3605 N N . ILE A 1 484 ? 24.316 12.876 -14.102 1.00 97.88 484 ILE A N 1
ATOM 3606 C CA . ILE A 1 484 ? 24.686 14.294 -14.252 1.00 97.88 484 ILE A CA 1
ATOM 3607 C C . ILE A 1 484 ? 25.806 14.624 -13.264 1.00 97.88 484 ILE A C 1
ATOM 3609 O O . ILE A 1 484 ? 25.726 14.264 -12.092 1.00 97.88 484 ILE A O 1
ATOM 3613 N N . ASP A 1 485 ? 26.827 15.341 -13.729 1.00 97.06 485 ASP A N 1
ATOM 3614 C CA . ASP A 1 485 ? 27.854 15.985 -12.903 1.00 97.06 485 ASP A CA 1
ATOM 3615 C C . ASP A 1 485 ? 28.118 17.375 -13.487 1.00 97.06 485 ASP A C 1
ATOM 3617 O O . ASP A 1 485 ? 28.938 17.553 -14.387 1.00 97.06 485 ASP A O 1
ATOM 3621 N N . TRP A 1 486 ? 27.328 18.348 -13.043 1.00 97.88 486 TRP A N 1
ATOM 3622 C CA . TRP A 1 486 ? 27.397 19.721 -13.525 1.00 97.88 486 TRP A CA 1
ATOM 3623 C C . TRP A 1 486 ? 28.178 20.588 -12.542 1.00 97.88 486 TRP A C 1
ATOM 3625 O O . TRP A 1 486 ? 27.968 20.491 -11.333 1.00 97.88 486 TRP A O 1
ATOM 3635 N N . LYS A 1 487 ? 29.045 21.465 -13.054 1.00 97.56 487 LYS A N 1
ATOM 3636 C CA . LYS A 1 487 ? 29.745 22.495 -12.279 1.00 97.56 487 LYS A CA 1
ATOM 3637 C C . LYS A 1 487 ? 29.652 23.833 -13.006 1.00 97.56 487 LYS A C 1
ATOM 3639 O O . LYS A 1 487 ? 29.936 23.896 -14.202 1.00 97.56 487 LYS A O 1
ATOM 3644 N N . GLY A 1 488 ? 29.320 24.894 -12.281 1.00 96.38 488 GLY A N 1
ATOM 3645 C CA . GLY A 1 488 ? 29.327 26.250 -12.819 1.00 96.38 488 GLY A CA 1
ATOM 3646 C C . GLY A 1 488 ? 28.828 27.291 -11.826 1.00 96.38 488 GLY A C 1
ATOM 3647 O O . GLY A 1 488 ? 28.504 26.976 -10.682 1.00 96.38 488 GLY A O 1
ATOM 3648 N N . GLU A 1 489 ? 28.751 28.535 -12.291 1.00 96.56 489 GLU A N 1
ATOM 3649 C CA . GLU A 1 489 ? 28.221 29.653 -11.512 1.00 96.56 489 GLU A CA 1
ATOM 3650 C C . GLU A 1 489 ? 26.751 29.435 -11.148 1.00 96.56 489 GLU A C 1
ATOM 3652 O O . GLU A 1 489 ? 25.935 29.051 -11.989 1.00 96.56 489 GLU A O 1
ATOM 3657 N N . GLN A 1 490 ? 26.381 29.776 -9.917 1.00 94.56 490 GLN A N 1
ATOM 3658 C CA . GLN A 1 490 ? 24.989 29.772 -9.467 1.00 94.56 490 GLN A CA 1
ATOM 3659 C C . GLN A 1 490 ? 24.118 30.688 -10.343 1.00 94.56 490 GLN A C 1
ATOM 3661 O O . GLN A 1 490 ? 22.980 30.348 -10.645 1.00 94.56 490 GLN A O 1
ATOM 3666 N N . SER A 1 491 ? 24.672 31.805 -10.830 1.00 94.25 491 SER A N 1
ATOM 3667 C CA . SER A 1 491 ? 24.013 32.760 -11.738 1.00 94.25 491 SER A CA 1
ATOM 3668 C C . SER A 1 491 ? 23.567 32.138 -13.073 1.00 94.25 491 SER A C 1
ATOM 3670 O O . SER A 1 491 ? 22.656 32.653 -13.726 1.00 94.25 491 SER A O 1
ATOM 3672 N N . ALA A 1 492 ? 24.188 31.026 -13.484 1.00 94.00 492 ALA A N 1
ATOM 3673 C CA . ALA A 1 492 ? 23.829 30.304 -14.695 1.00 94.00 492 ALA A CA 1
ATOM 3674 C C . ALA A 1 492 ? 22.544 29.480 -14.525 1.00 94.00 492 ALA A C 1
ATOM 3676 O O . ALA A 1 492 ? 21.976 29.053 -15.529 1.00 94.00 492 ALA A O 1
ATOM 3677 N N . LEU A 1 493 ? 22.087 29.247 -13.291 1.00 93.88 493 LEU A N 1
ATOM 3678 C CA . LEU A 1 493 ? 20.863 28.513 -12.986 1.00 93.88 493 LEU A CA 1
ATOM 3679 C C . LEU A 1 493 ? 19.683 29.476 -12.848 1.00 93.88 493 LEU A C 1
ATOM 3681 O O . LEU A 1 493 ? 19.763 30.489 -12.149 1.00 93.88 493 LEU A O 1
ATOM 3685 N N . ALA A 1 494 ? 18.558 29.122 -13.462 1.00 87.69 494 ALA A N 1
ATOM 3686 C CA . ALA A 1 494 ? 17.333 29.897 -13.375 1.00 87.69 494 ALA A CA 1
ATOM 3687 C C . ALA A 1 494 ? 16.123 29.014 -13.033 1.00 87.69 494 ALA A C 1
ATOM 3689 O O . ALA A 1 494 ? 16.073 27.838 -13.411 1.00 87.69 494 ALA A O 1
ATOM 3690 N N . PRO A 1 495 ? 15.114 29.577 -12.347 1.00 81.75 495 PRO A N 1
ATOM 3691 C CA . PRO A 1 495 ? 13.838 28.908 -12.181 1.00 81.75 495 PRO A CA 1
ATOM 3692 C C . PRO A 1 495 ? 13.089 28.824 -13.514 1.00 81.75 495 PRO A C 1
ATOM 3694 O O . PRO A 1 495 ? 13.007 29.809 -14.249 1.00 81.75 495 PRO A O 1
ATOM 3697 N N . ILE A 1 496 ? 12.485 27.665 -13.782 1.00 82.12 496 ILE A N 1
ATOM 3698 C CA . ILE A 1 496 ? 11.642 27.466 -14.962 1.00 82.12 496 ILE A CA 1
ATOM 3699 C C . ILE A 1 496 ? 10.191 27.863 -14.689 1.00 82.12 496 ILE A C 1
ATOM 3701 O O . ILE A 1 496 ? 9.552 27.404 -13.735 1.00 82.12 496 ILE A O 1
ATOM 3705 N N . ALA A 1 497 ? 9.645 28.691 -15.580 1.00 77.00 497 ALA A N 1
ATOM 3706 C CA . ALA A 1 497 ? 8.276 29.177 -15.485 1.00 77.00 497 ALA A CA 1
ATOM 3707 C C . ALA A 1 497 ? 7.263 28.016 -15.437 1.00 77.00 497 ALA A C 1
ATOM 3709 O O . ALA A 1 497 ? 7.277 27.094 -16.257 1.00 77.00 497 ALA A O 1
ATOM 3710 N N . GLY A 1 498 ? 6.338 28.079 -14.477 1.00 76.94 498 GLY A N 1
ATOM 3711 C CA . GLY A 1 498 ? 5.299 27.062 -14.278 1.00 76.94 498 GLY A CA 1
ATOM 3712 C C . GLY A 1 498 ? 5.694 25.898 -13.363 1.00 76.94 498 GLY A C 1
ATOM 3713 O O . GLY A 1 498 ? 4.824 25.095 -13.032 1.00 76.94 498 GLY A O 1
ATOM 3714 N N . TRP A 1 499 ? 6.949 25.839 -12.910 1.00 81.69 499 TRP A N 1
ATOM 3715 C CA . TRP A 1 499 ? 7.404 24.925 -11.851 1.00 81.69 499 TRP A CA 1
ATOM 3716 C C . TRP A 1 499 ? 7.829 25.657 -10.577 1.00 81.69 499 TRP A C 1
ATOM 3718 O O . TRP A 1 499 ? 8.441 25.075 -9.683 1.00 81.69 499 TRP A O 1
ATOM 3728 N N . ASP A 1 500 ? 7.466 26.934 -10.469 1.00 78.31 500 ASP A N 1
ATOM 3729 C CA . ASP A 1 500 ? 7.692 27.714 -9.266 1.00 78.31 500 ASP A CA 1
ATOM 3730 C C . ASP A 1 500 ? 6.901 27.189 -8.072 1.00 78.31 500 ASP A C 1
ATOM 3732 O O . ASP A 1 500 ? 5.756 26.728 -8.173 1.00 78.31 500 ASP A O 1
ATOM 3736 N N . VAL A 1 501 ? 7.537 27.321 -6.915 1.00 81.38 501 VAL A N 1
ATOM 3737 C CA . VAL A 1 501 ? 6.984 26.997 -5.607 1.00 81.38 501 VAL A CA 1
ATOM 3738 C C . VAL A 1 501 ? 6.857 28.269 -4.771 1.00 81.38 501 VAL A C 1
ATOM 3740 O O . VAL A 1 501 ? 7.702 29.157 -4.913 1.00 81.38 501 VAL A O 1
ATOM 3743 N N . PRO A 1 502 ? 5.813 28.390 -3.927 1.00 76.31 502 PRO A N 1
ATOM 3744 C CA . PRO A 1 502 ? 5.479 29.650 -3.257 1.00 76.31 502 PRO A CA 1
ATOM 3745 C C . PRO A 1 502 ? 6.540 30.131 -2.262 1.00 76.31 502 PRO A C 1
ATOM 3747 O O . PRO A 1 502 ? 6.621 31.321 -1.978 1.00 76.31 502 PRO A O 1
ATOM 3750 N N . GLN A 1 503 ? 7.329 29.210 -1.707 1.00 78.88 503 GLN A N 1
ATOM 3751 C CA . GLN A 1 503 ? 8.345 29.510 -0.702 1.00 78.88 503 GLN A CA 1
ATOM 3752 C C . GLN A 1 503 ? 9.732 29.542 -1.349 1.00 78.88 503 GLN A C 1
ATOM 3754 O O . GLN A 1 503 ? 10.117 28.633 -2.083 1.00 78.88 503 GLN A O 1
ATOM 3759 N N . ALA A 1 504 ? 10.491 30.606 -1.094 1.00 78.94 504 ALA A N 1
ATOM 3760 C CA . ALA A 1 504 ? 11.861 30.710 -1.578 1.00 78.94 504 ALA A CA 1
ATOM 3761 C C . ALA A 1 504 ? 12.766 29.690 -0.866 1.00 78.94 504 ALA A C 1
ATOM 3763 O O . ALA A 1 504 ? 12.627 29.463 0.335 1.00 78.94 504 ALA A O 1
ATOM 3764 N N . GLY A 1 505 ? 13.691 29.085 -1.614 1.00 84.88 505 GLY A N 1
ATOM 3765 C CA . GLY A 1 505 ? 14.697 28.169 -1.070 1.00 84.88 505 GLY A CA 1
ATOM 3766 C C . GLY A 1 505 ? 14.175 26.803 -0.613 1.00 84.88 505 GLY A C 1
ATOM 3767 O O . GLY A 1 505 ? 14.950 26.042 -0.048 1.00 84.88 505 GLY A O 1
ATOM 3768 N N . CYS A 1 506 ? 12.902 26.460 -0.841 1.00 90.69 506 CYS A N 1
ATOM 3769 C CA . CYS A 1 506 ? 12.374 25.152 -0.461 1.00 90.69 506 CYS A CA 1
ATOM 3770 C C . CYS A 1 506 ? 12.626 24.077 -1.526 1.00 90.69 506 CYS A C 1
ATOM 3772 O O . CYS A 1 506 ? 12.663 24.340 -2.732 1.00 90.69 506 CYS A O 1
ATOM 3774 N N . LEU A 1 507 ? 12.761 22.837 -1.060 1.00 94.50 507 LEU A N 1
ATOM 3775 C CA . LEU A 1 507 ? 12.715 21.659 -1.921 1.00 94.50 507 LEU A CA 1
ATOM 3776 C C . LEU A 1 507 ? 11.275 21.403 -2.384 1.00 94.50 507 LEU A C 1
ATOM 3778 O O . LEU A 1 507 ? 10.308 21.669 -1.666 1.00 94.50 507 LEU A O 1
ATOM 3782 N N . SER A 1 508 ? 11.118 20.813 -3.565 1.00 95.12 508 SER A N 1
ATOM 3783 C CA . SER A 1 508 ? 9.815 20.342 -4.037 1.00 95.12 508 SER A CA 1
ATOM 3784 C C . SER A 1 508 ? 9.959 19.126 -4.926 1.00 95.12 508 SER A C 1
ATOM 3786 O O . SER A 1 508 ? 10.949 18.981 -5.639 1.00 95.12 508 SER A O 1
ATOM 3788 N N . VAL A 1 509 ? 8.946 18.266 -4.886 1.00 96.69 509 VAL A N 1
ATOM 3789 C CA . VAL A 1 509 ? 8.786 17.154 -5.818 1.00 96.69 509 VAL A CA 1
ATOM 3790 C C . VAL A 1 509 ? 7.490 17.322 -6.598 1.00 96.69 509 VAL A C 1
ATOM 3792 O O . VAL A 1 509 ? 6.533 17.955 -6.140 1.00 96.69 509 VAL A O 1
ATOM 3795 N N . GLY A 1 510 ? 7.457 16.757 -7.795 1.00 95.50 510 GLY A N 1
ATOM 3796 C CA . GLY A 1 510 ? 6.319 16.888 -8.681 1.00 95.50 510 GLY A CA 1
ATOM 3797 C C . GLY A 1 510 ? 6.353 15.929 -9.856 1.00 95.50 510 GLY A C 1
ATOM 3798 O O . GLY A 1 510 ? 7.314 15.187 -10.068 1.00 95.50 510 GLY A O 1
ATOM 3799 N N . ALA A 1 511 ? 5.264 15.955 -10.610 1.00 95.06 511 ALA A N 1
ATOM 3800 C CA . ALA A 1 511 ? 5.054 15.128 -11.781 1.00 95.06 511 ALA A CA 1
ATOM 3801 C C . ALA A 1 511 ? 4.259 15.897 -12.842 1.00 95.06 511 ALA A C 1
ATOM 3803 O O . ALA A 1 511 ? 3.360 16.686 -12.533 1.00 95.06 511 ALA A O 1
ATOM 3804 N N . ASN A 1 512 ? 4.563 15.639 -14.109 1.00 92.81 512 ASN A N 1
ATOM 3805 C CA . ASN A 1 512 ? 3.811 16.127 -15.251 1.00 92.81 512 ASN A CA 1
ATOM 3806 C C . ASN A 1 512 ? 3.088 14.957 -15.913 1.00 92.81 512 ASN A C 1
ATOM 3808 O O . ASN A 1 512 ? 3.733 14.067 -16.453 1.00 92.81 512 ASN A O 1
ATOM 3812 N N . GLY A 1 513 ? 1.753 14.944 -15.876 1.00 87.38 513 GLY A N 1
ATOM 3813 C CA . GLY A 1 513 ? 0.966 13.923 -16.575 1.00 87.38 513 GLY A CA 1
ATOM 3814 C C . GLY A 1 513 ? 1.256 12.488 -16.118 1.00 87.38 513 GLY A C 1
ATOM 3815 O O . GLY A 1 513 ? 1.149 11.564 -16.923 1.00 87.38 513 GLY A O 1
ATOM 3816 N N . ALA A 1 514 ? 1.636 12.304 -14.851 1.00 89.38 514 ALA A N 1
ATOM 3817 C CA . ALA A 1 514 ? 1.990 11.010 -14.281 1.00 89.38 514 ALA A CA 1
ATOM 3818 C C . ALA A 1 514 ? 1.378 10.815 -12.889 1.00 89.38 514 ALA A C 1
ATOM 3820 O O . ALA A 1 514 ? 1.174 11.778 -12.149 1.00 89.38 514 ALA A O 1
ATOM 3821 N N . ILE A 1 515 ? 1.095 9.555 -12.561 1.00 88.44 515 ILE A N 1
ATOM 3822 C CA . ILE A 1 515 ? 0.709 9.099 -11.221 1.00 88.44 515 ILE A CA 1
ATOM 3823 C C . ILE A 1 515 ? 1.933 8.426 -10.630 1.00 88.44 515 ILE A C 1
ATOM 3825 O O . ILE A 1 515 ? 2.561 7.583 -11.278 1.00 88.44 515 ILE A O 1
ATOM 3829 N N . MET A 1 516 ? 2.303 8.822 -9.418 1.00 92.88 516 MET A N 1
ATOM 3830 C CA . MET A 1 516 ? 3.486 8.275 -8.774 1.00 92.88 516 MET A CA 1
ATOM 3831 C C . MET A 1 516 ? 3.458 8.439 -7.260 1.00 92.88 516 MET A C 1
ATOM 3833 O O . MET A 1 516 ? 2.754 9.294 -6.721 1.00 92.88 516 MET A O 1
ATOM 3837 N N . THR A 1 517 ? 4.256 7.613 -6.588 1.00 90.88 517 THR A N 1
ATOM 3838 C CA . THR A 1 517 ? 4.422 7.623 -5.132 1.00 90.88 517 THR A CA 1
ATOM 3839 C C . THR A 1 517 ? 5.891 7.806 -4.777 1.00 90.88 517 THR A C 1
ATOM 3841 O O . THR A 1 517 ? 6.731 7.026 -5.221 1.00 90.88 517 THR A O 1
ATOM 3844 N N . TRP A 1 518 ? 6.196 8.797 -3.942 1.00 94.69 518 TRP A N 1
ATOM 3845 C CA . TRP A 1 518 ? 7.482 8.963 -3.270 1.00 94.69 518 TRP A CA 1
ATOM 3846 C C . TRP A 1 518 ? 7.455 8.213 -1.951 1.00 94.69 518 TRP A C 1
ATOM 3848 O O . TRP A 1 518 ? 6.748 8.596 -1.020 1.00 94.69 518 TRP A O 1
ATOM 3858 N N . GLN A 1 519 ? 8.243 7.151 -1.876 1.00 87.00 519 GLN A N 1
ATOM 3859 C CA . GLN A 1 519 ? 8.306 6.258 -0.729 1.00 87.00 519 GLN A CA 1
ATOM 3860 C C . GLN A 1 519 ? 9.367 6.666 0.289 1.00 87.00 519 GLN A C 1
ATOM 3862 O O . GLN A 1 519 ? 9.231 6.387 1.479 1.00 87.00 519 GLN A O 1
ATOM 3867 N N . ILE A 1 520 ? 10.435 7.316 -0.181 1.00 88.00 520 ILE A N 1
ATOM 3868 C CA . ILE A 1 520 ? 11.515 7.852 0.650 1.00 88.00 520 ILE A CA 1
ATOM 3869 C C . ILE A 1 520 ? 11.852 9.241 0.138 1.00 88.00 520 ILE A C 1
ATOM 3871 O O . ILE A 1 520 ? 11.990 9.430 -1.067 1.00 88.00 520 ILE A O 1
ATOM 3875 N N . MET A 1 521 ? 11.999 10.193 1.056 1.00 95.44 521 MET A N 1
ATOM 3876 C CA . MET A 1 521 ? 12.614 11.488 0.793 1.00 95.44 521 MET A CA 1
ATOM 3877 C C . MET A 1 521 ? 13.452 11.850 2.014 1.00 95.44 521 MET A C 1
ATOM 3879 O O . MET A 1 521 ? 12.897 12.019 3.099 1.00 95.44 521 MET A O 1
ATOM 3883 N N . ARG A 1 522 ? 14.775 11.920 1.875 1.00 94.31 522 ARG A N 1
ATOM 3884 C CA . ARG A 1 522 ? 15.674 12.260 2.983 1.00 94.31 522 ARG A CA 1
ATOM 3885 C C . ARG A 1 522 ? 16.704 13.295 2.566 1.00 94.31 522 ARG A C 1
ATOM 3887 O O . ARG A 1 522 ? 17.182 13.264 1.438 1.00 94.31 522 ARG A O 1
ATOM 3894 N N . LEU A 1 523 ? 17.045 14.185 3.489 1.00 96.19 523 LEU A N 1
ATOM 3895 C CA . LEU A 1 523 ? 18.031 15.249 3.304 1.00 96.19 523 LEU A CA 1
ATOM 3896 C C . LEU A 1 523 ? 19.166 15.087 4.307 1.00 96.19 523 LEU A C 1
ATOM 3898 O O . LEU A 1 523 ? 18.908 14.876 5.487 1.00 96.19 523 LEU A O 1
ATOM 3902 N N . ARG A 1 524 ? 20.408 15.253 3.870 1.00 94.25 524 ARG A N 1
ATOM 3903 C CA . ARG A 1 524 ? 21.578 15.324 4.742 1.00 94.25 524 ARG A CA 1
ATOM 3904 C C . ARG A 1 524 ? 22.366 16.582 4.426 1.00 94.25 524 ARG A C 1
ATOM 3906 O O . ARG A 1 524 ? 22.853 16.740 3.313 1.00 94.25 524 ARG A O 1
ATOM 3913 N N . MET A 1 525 ? 22.524 17.461 5.411 1.00 94.38 525 MET A N 1
ATOM 3914 C CA . MET A 1 525 ? 23.375 18.642 5.253 1.00 94.38 525 MET A CA 1
ATOM 3915 C C . MET A 1 525 ? 24.851 18.236 5.310 1.00 94.38 525 MET A C 1
ATOM 3917 O O . MET A 1 525 ? 25.275 17.541 6.238 1.00 94.38 525 MET A O 1
ATOM 3921 N N . LEU A 1 526 ? 25.622 18.685 4.321 1.00 92.12 526 LEU A N 1
ATOM 3922 C CA . LEU A 1 526 ? 27.082 18.567 4.259 1.00 92.12 526 LEU A CA 1
ATOM 3923 C C . LEU A 1 526 ? 27.758 19.811 4.853 1.00 92.12 526 LEU A C 1
ATOM 3925 O O . LEU A 1 526 ? 28.805 19.714 5.488 1.00 92.12 526 LEU A O 1
ATOM 3929 N N . SER A 1 527 ? 27.138 20.977 4.678 1.00 90.25 527 SER A N 1
ATOM 3930 C CA . SER A 1 527 ? 27.498 22.238 5.325 1.00 90.25 527 SER A CA 1
ATOM 3931 C C . SER A 1 527 ? 26.229 23.035 5.644 1.00 90.25 527 SER A C 1
ATOM 3933 O O . SER A 1 527 ? 25.145 22.674 5.196 1.00 90.25 527 SER A O 1
ATOM 3935 N N . GLY A 1 528 ? 26.357 24.093 6.448 1.00 90.50 528 GLY A N 1
ATOM 3936 C CA . GLY A 1 528 ? 25.219 24.933 6.834 1.00 90.50 528 GLY A CA 1
ATOM 3937 C C . GLY A 1 528 ? 24.129 24.183 7.612 1.00 90.50 528 GLY A C 1
ATOM 3938 O O . GLY A 1 528 ? 24.455 23.341 8.458 1.00 90.50 528 GLY A O 1
ATOM 3939 N N . GLU A 1 529 ? 22.860 24.510 7.356 1.00 89.94 529 GLU A N 1
ATOM 3940 C CA . GLU A 1 529 ? 21.705 23.981 8.093 1.00 89.94 529 GLU A CA 1
ATOM 3941 C C . GLU A 1 529 ? 20.460 23.750 7.222 1.00 89.94 529 GLU A C 1
ATOM 3943 O O . GLU A 1 529 ? 20.325 24.283 6.126 1.00 89.94 529 GLU A O 1
ATOM 3948 N N . ALA A 1 530 ? 19.535 22.924 7.714 1.00 89.94 530 ALA A N 1
ATOM 3949 C CA . ALA A 1 530 ? 18.227 22.712 7.101 1.00 89.94 530 ALA A CA 1
ATOM 3950 C C . ALA A 1 530 ? 17.166 23.443 7.929 1.00 89.94 530 ALA A C 1
ATOM 3952 O O . ALA A 1 530 ? 16.771 22.964 8.997 1.00 89.94 530 ALA A O 1
ATOM 3953 N N . ARG A 1 531 ? 16.694 24.595 7.447 1.00 89.06 531 ARG A N 1
ATOM 3954 C CA . ARG A 1 531 ? 15.708 25.410 8.159 1.00 89.06 531 ARG A CA 1
ATOM 3955 C C . ARG A 1 531 ? 14.297 24.890 7.909 1.00 89.06 531 ARG A C 1
ATOM 3957 O O . ARG A 1 531 ? 13.828 24.837 6.772 1.00 89.06 531 ARG A O 1
ATOM 3964 N N . LEU A 1 532 ? 13.595 24.522 8.979 1.00 86.19 532 LEU A N 1
ATOM 3965 C CA . LEU A 1 532 ? 12.176 24.169 8.914 1.00 86.19 532 LEU A CA 1
ATOM 3966 C C . LEU A 1 532 ? 11.342 25.422 8.634 1.00 86.19 532 LEU A C 1
ATOM 3968 O O . LEU A 1 532 ? 11.476 26.433 9.320 1.00 86.19 532 LEU A O 1
ATOM 3972 N N . LEU A 1 533 ? 10.454 25.343 7.644 1.00 82.38 533 LEU A N 1
ATOM 3973 C CA . LEU A 1 533 ? 9.615 26.474 7.224 1.00 82.38 533 LEU A CA 1
ATOM 3974 C C . LEU A 1 533 ? 8.303 26.575 8.017 1.00 82.38 533 LEU A C 1
ATOM 3976 O O . LEU A 1 533 ? 7.576 27.559 7.907 1.00 82.38 533 LEU A O 1
ATOM 3980 N N . ARG A 1 534 ? 8.013 25.567 8.845 1.00 73.94 534 ARG A N 1
ATOM 3981 C CA . ARG A 1 534 ? 6.925 25.548 9.830 1.00 73.94 534 ARG A CA 1
ATOM 3982 C C . ARG A 1 534 ? 7.294 24.623 11.000 1.00 73.94 534 ARG A C 1
ATOM 3984 O O . ARG A 1 534 ? 8.097 23.709 10.794 1.00 73.94 534 ARG A O 1
ATOM 3991 N N . PRO A 1 535 ? 6.715 24.806 12.200 1.00 52.03 535 PRO A N 1
ATOM 3992 C CA . PRO A 1 535 ? 6.902 23.866 13.305 1.00 52.03 535 PRO A CA 1
ATOM 3993 C C . PRO A 1 535 ? 6.488 22.449 12.882 1.00 52.03 535 PRO A C 1
ATOM 3995 O O . PRO A 1 535 ? 5.481 22.292 12.187 1.00 52.03 535 PRO A O 1
ATOM 3998 N N . ALA A 1 536 ? 7.244 21.423 13.289 1.00 45.94 536 ALA A N 1
ATOM 3999 C CA . ALA A 1 536 ? 6.832 20.034 13.085 1.00 45.94 536 ALA A CA 1
ATOM 4000 C C . ALA A 1 536 ? 5.453 19.815 13.734 1.00 45.94 536 ALA A C 1
ATOM 4002 O O . ALA A 1 536 ? 5.213 20.296 14.845 1.00 45.94 536 ALA A O 1
ATOM 4003 N N . ALA A 1 537 ? 4.538 19.144 13.029 1.00 40.50 537 ALA A N 1
ATOM 4004 C CA . ALA A 1 537 ? 3.233 18.802 13.586 1.00 40.50 537 ALA A CA 1
ATOM 4005 C C . ALA A 1 537 ? 3.443 17.967 14.862 1.00 40.50 537 ALA A C 1
ATOM 4007 O O . ALA A 1 537 ? 4.204 16.999 14.829 1.00 40.50 537 ALA A O 1
ATOM 4008 N N . ARG A 1 538 ? 2.839 18.405 15.973 1.00 31.17 538 ARG A N 1
ATOM 4009 C CA . ARG A 1 538 ? 2.840 17.670 17.245 1.00 31.17 538 ARG A CA 1
ATOM 4010 C C . ARG A 1 538 ? 1.971 16.428 17.158 1.00 31.17 538 ARG A C 1
ATOM 4012 O O . ARG A 1 538 ? 0.918 16.518 16.485 1.00 31.17 538 ARG A O 1
#

Radius of gyration: 31.08 Å; chains: 1; bounding box: 84×72×101 Å

pLDDT: mean 85.65, std 16.16, range [27.23, 98.5]